Protein AF-0000000084987200 (afdb_homodimer)

Structure (mmCIF, N/CA/C/O backbone):
data_AF-0000000084987200-model_v1
#
loop_
_entity.id
_entity.type
_entity.pdbx_description
1 polymer 'Beta-lactamase-like protein'
#
loop_
_atom_site.group_PDB
_atom_site.id
_atom_site.type_symbol
_atom_site.label_atom_id
_atom_site.label_alt_id
_atom_site.label_comp_id
_atom_site.label_asym_id
_atom_site.label_entity_id
_atom_site.label_seq_id
_atom_site.pdbx_PDB_ins_code
_atom_site.Cartn_x
_atom_site.Cartn_y
_atom_site.Cartn_z
_atom_site.occupancy
_atom_site.B_iso_or_equiv
_atom_site.auth_seq_id
_atom_site.auth_comp_id
_atom_site.auth_asym_id
_atom_site.auth_atom_id
_atom_site.pdbx_PDB_model_num
ATOM 1 N N . MET A 1 1 ? -0.193 42.156 12.617 1 76.69 1 MET A N 1
ATOM 2 C CA . MET A 1 1 ? 1.05 42 11.859 1 76.69 1 MET A CA 1
ATOM 3 C C . MET A 1 1 ? 0.91 40.938 10.781 1 76.69 1 MET A C 1
ATOM 5 O O . MET A 1 1 ? 0.223 39.938 10.977 1 76.69 1 MET A O 1
ATOM 9 N N . LYS A 1 2 ? 1.468 41.219 9.586 1 89.88 2 LYS A N 1
ATOM 10 C CA . LYS A 1 2 ? 1.434 40.312 8.461 1 89.88 2 LYS A CA 1
ATOM 11 C C . LYS A 1 2 ? 2.609 39.312 8.523 1 89.88 2 LYS A C 1
ATOM 13 O O . LYS A 1 2 ? 3.768 39.75 8.469 1 89.88 2 LYS A O 1
ATOM 18 N N . PRO A 1 3 ? 2.271 38.031 8.773 1 95.69 3 PRO A N 1
ATOM 19 C CA . PRO A 1 3 ? 3.373 37.062 8.781 1 95.69 3 PRO A CA 1
ATOM 20 C C . PRO A 1 3 ? 3.932 36.812 7.391 1 95.69 3 PRO A C 1
ATOM 22 O O . PRO A 1 3 ? 3.246 37.031 6.391 1 95.69 3 PRO A O 1
ATOM 25 N N . TYR A 1 4 ? 5.215 36.438 7.344 1 98.12 4 TYR A N 1
ATOM 26 C CA . TYR A 1 4 ? 5.77 35.844 6.125 1 98.12 4 TYR A CA 1
ATOM 27 C C . TYR A 1 4 ? 5.355 34.406 5.984 1 98.12 4 TYR A C 1
ATOM 29 O O . TYR A 1 4 ? 5.328 33.656 6.969 1 98.12 4 TYR A O 1
ATOM 37 N N . ILE A 1 5 ? 4.996 34.031 4.766 1 98.75 5 ILE A N 1
ATOM 38 C CA . ILE A 1 5 ? 4.516 32.688 4.523 1 98.75 5 ILE A CA 1
ATOM 39 C C . ILE A 1 5 ? 5.266 32.094 3.342 1 98.75 5 ILE A C 1
ATOM 41 O O . ILE A 1 5 ? 5.34 32.688 2.268 1 98.75 5 ILE A O 1
ATOM 45 N N . GLU A 1 6 ? 5.879 30.953 3.553 1 98.81 6 GLU A N 1
ATOM 46 C CA . GLU A 1 6 ? 6.477 30.141 2.49 1 98.81 6 GLU A CA 1
ATOM 47 C C . GLU A 1 6 ? 5.777 28.797 2.361 1 98.81 6 GLU A C 1
ATOM 49 O O . GLU A 1 6 ? 5.594 28.094 3.355 1 98.81 6 GLU A O 1
ATOM 54 N N . ALA A 1 7 ? 5.352 28.484 1.115 1 98.81 7 ALA A N 1
ATOM 55 C CA . ALA A 1 7 ? 4.641 27.234 0.857 1 98.81 7 ALA A CA 1
ATOM 56 C C . ALA A 1 7 ? 5.57 26.203 0.232 1 98.81 7 ALA A C 1
ATOM 58 O O . ALA A 1 7 ? 6.434 26.531 -0.578 1 98.81 7 ALA A O 1
ATOM 59 N N . PHE A 1 8 ? 5.402 24.984 0.64 1 98.88 8 PHE A N 1
ATOM 60 C CA . PHE A 1 8 ? 6.113 23.828 0.091 1 98.88 8 PHE A CA 1
ATOM 61 C C . PHE A 1 8 ? 5.137 22.766 -0.39 1 98.88 8 PHE A C 1
ATOM 63 O O . PHE A 1 8 ? 4.504 22.094 0.421 1 98.88 8 PHE A O 1
ATOM 70 N N . PHE A 1 9 ? 5.039 22.641 -1.724 1 98.56 9 PHE A N 1
ATOM 71 C CA . PHE A 1 9 ? 4.098 21.703 -2.316 1 98.56 9 PHE A CA 1
ATOM 72 C C . PHE A 1 9 ? 4.742 20.328 -2.506 1 98.56 9 PHE A C 1
ATOM 74 O O . PHE A 1 9 ? 5.875 20.234 -2.982 1 98.56 9 PHE A O 1
ATOM 81 N N . ASP A 1 10 ? 4.078 19.297 -2.045 1 98.25 10 ASP A N 1
ATOM 82 C CA . ASP A 1 10 ? 4.465 17.906 -2.283 1 98.25 10 ASP A CA 1
ATOM 83 C C . ASP A 1 10 ? 3.605 17.281 -3.379 1 98.25 10 ASP A C 1
ATOM 85 O O . ASP A 1 10 ? 2.443 16.938 -3.146 1 98.25 10 ASP A O 1
ATOM 89 N N . PRO A 1 11 ? 4.164 17.016 -4.539 1 96.69 11 PRO A N 1
ATOM 90 C CA . PRO A 1 11 ? 3.34 16.531 -5.648 1 96.69 11 PRO A CA 1
ATOM 91 C C . PRO A 1 11 ? 2.879 15.086 -5.445 1 96.69 11 PRO A C 1
ATOM 93 O O . PRO A 1 11 ? 1.921 14.648 -6.086 1 96.69 11 PRO A O 1
ATOM 96 N N . ALA A 1 12 ? 3.561 14.32 -4.598 1 96.44 12 ALA A N 1
ATOM 97 C CA . ALA A 1 12 ? 3.197 12.922 -4.383 1 96.44 12 ALA A CA 1
ATOM 98 C C . ALA A 1 12 ? 1.894 12.805 -3.596 1 96.44 12 ALA A C 1
ATOM 100 O O . ALA A 1 12 ? 1.076 11.922 -3.863 1 96.44 12 ALA A O 1
ATOM 101 N N . THR A 1 13 ? 1.671 13.68 -2.658 1 97.5 13 THR A N 1
ATOM 102 C CA . THR A 1 13 ? 0.496 13.586 -1.798 1 97.5 13 THR A CA 1
ATOM 103 C C . THR A 1 13 ? -0.407 14.797 -1.982 1 97.5 13 THR A C 1
ATOM 105 O O . THR A 1 13 ? -1.438 14.922 -1.317 1 97.5 13 THR A O 1
ATOM 108 N N . TRP A 1 14 ? -0.008 15.727 -2.818 1 97.62 14 TRP A N 1
ATOM 109 C CA . TRP A 1 14 ? -0.766 16.953 -3.08 1 97.62 14 TRP A CA 1
ATOM 110 C C . TRP A 1 14 ? -0.917 17.781 -1.812 1 97.62 14 TRP A C 1
ATOM 112 O O . TRP A 1 14 ? -1.959 18.406 -1.591 1 97.62 14 TRP A O 1
ATOM 122 N N . THR A 1 15 ? 0.043 17.703 -0.937 1 98.44 15 THR A N 1
ATOM 123 C CA . THR A 1 15 ? 0.04 18.406 0.343 1 98.44 15 THR A CA 1
ATOM 124 C C . THR A 1 15 ? 0.837 19.703 0.251 1 98.44 15 THR A C 1
ATOM 126 O O . THR A 1 15 ? 1.877 19.75 -0.41 1 98.44 15 THR A O 1
ATOM 129 N N . ILE A 1 16 ? 0.35 20.703 0.834 1 98.81 16 ILE A N 1
ATOM 130 C CA . ILE A 1 16 ? 1.111 21.938 0.996 1 98.81 16 ILE A CA 1
ATOM 131 C C . ILE A 1 16 ? 1.515 22.109 2.459 1 98.81 16 ILE A C 1
ATOM 133 O O . ILE A 1 16 ? 0.655 22.203 3.338 1 98.81 16 ILE A O 1
ATOM 137 N N . SER A 1 17 ? 2.801 22.125 2.711 1 98.94 17 SER A N 1
ATOM 138 C CA . SER A 1 17 ? 3.363 22.516 4 1 98.94 17 SER A CA 1
ATOM 139 C C . SER A 1 17 ? 3.732 23.984 4.02 1 98.94 17 SER A C 1
ATOM 141 O O . SER A 1 17 ? 3.953 24.594 2.969 1 98.94 17 SER A O 1
ATOM 143 N N . TYR A 1 18 ? 3.793 24.562 5.238 1 98.94 18 TYR A N 1
ATOM 144 C CA . TYR A 1 18 ? 4.09 25.984 5.316 1 98.94 18 TYR A CA 1
ATOM 145 C C . TYR A 1 18 ? 5.164 26.266 6.355 1 98.94 18 TYR A C 1
ATOM 147 O O . TYR A 1 18 ? 5.246 25.578 7.379 1 98.94 18 TYR A O 1
ATOM 155 N N . VAL A 1 19 ? 5.969 27.234 6.066 1 98.94 19 VAL A N 1
ATOM 156 C CA . VAL A 1 19 ? 6.746 27.938 7.078 1 98.94 19 VAL A CA 1
ATOM 157 C C . VAL A 1 19 ? 6.211 29.359 7.242 1 98.94 19 VAL A C 1
ATOM 159 O O . VAL A 1 19 ? 6.156 30.125 6.273 1 98.94 19 VAL A O 1
ATOM 162 N N . VAL A 1 20 ? 5.742 29.625 8.422 1 98.88 20 VAL A N 1
ATOM 163 C CA . VAL A 1 20 ? 5.254 30.969 8.766 1 98.88 20 VAL A CA 1
ATOM 164 C C . VAL A 1 20 ? 6.203 31.625 9.766 1 98.88 20 VAL A C 1
ATOM 166 O O . VAL A 1 20 ? 6.578 31.016 10.773 1 98.88 20 VAL A O 1
ATOM 169 N N . TYR A 1 21 ? 6.66 32.844 9.484 1 98.62 21 TYR A N 1
ATOM 170 C CA . TYR A 1 21 ? 7.637 33.438 10.383 1 98.62 21 TYR A CA 1
ATOM 171 C C . TYR A 1 21 ? 7.406 34.938 10.516 1 98.62 21 TYR A C 1
ATOM 173 O O . TYR A 1 21 ? 6.719 35.531 9.688 1 98.62 21 TYR A O 1
ATOM 181 N N . ASP A 1 22 ? 7.902 35.531 11.609 1 98.12 22 ASP A N 1
ATOM 182 C CA . ASP A 1 22 ? 7.582 36.938 11.953 1 98.12 22 ASP A CA 1
ATOM 183 C C . ASP A 1 22 ? 8.469 37.906 11.188 1 98.12 22 ASP A C 1
ATOM 185 O O . ASP A 1 22 ? 8.016 38.969 10.773 1 98.12 22 ASP A O 1
ATOM 189 N N . GLU A 1 23 ? 9.75 37.562 11.062 1 97.25 23 GLU A N 1
ATOM 190 C CA . GLU A 1 23 ? 10.727 38.375 10.344 1 97.25 23 GLU A CA 1
ATOM 191 C C . GLU A 1 23 ? 11.961 37.562 9.977 1 97.25 23 GLU A C 1
ATOM 193 O O . GLU A 1 23 ? 12.211 36.5 10.57 1 97.25 23 GLU A O 1
ATOM 198 N N . PRO A 1 24 ? 12.617 38 8.844 1 95.81 24 PRO A N 1
ATOM 199 C CA . PRO A 1 24 ? 13.891 37.312 8.578 1 95.81 24 PRO A CA 1
ATOM 200 C C . PRO A 1 24 ? 14.797 37.25 9.805 1 95.81 24 PRO A C 1
ATOM 202 O O . PRO A 1 24 ? 14.969 38.281 10.492 1 95.81 24 PRO A O 1
ATOM 205 N N . GLY A 1 25 ? 15.219 36.094 10.102 1 98 25 GLY A N 1
ATOM 206 C CA . GLY A 1 25 ? 16.062 35.938 11.266 1 98 25 GLY A CA 1
ATOM 207 C C . GLY A 1 25 ? 15.281 35.75 12.555 1 98 25 GLY A C 1
ATOM 208 O O . GLY A 1 25 ? 15.859 35.625 13.633 1 98 25 GLY A O 1
ATOM 209 N N . GLY A 1 26 ? 14.031 35.688 12.422 1 98.31 26 GLY A N 1
ATOM 210 C CA . GLY A 1 26 ? 13.18 35.625 13.594 1 98.31 26 GLY A CA 1
ATOM 211 C C . GLY A 1 26 ? 12.727 34.219 13.906 1 98.31 26 GLY A C 1
ATOM 212 O O . GLY A 1 26 ? 13.508 33.25 13.781 1 98.31 26 GLY A O 1
ATOM 213 N N . SER A 1 27 ? 11.461 34.094 14.422 1 98.69 27 SER A N 1
ATOM 214 C CA . SER A 1 27 ? 10.883 32.812 14.828 1 98.69 27 SER A CA 1
ATOM 215 C C . SER A 1 27 ? 9.906 32.312 13.781 1 98.69 27 SER A C 1
ATOM 217 O O . SER A 1 27 ? 9.297 33.094 13.047 1 98.69 27 SER A O 1
ATOM 219 N N . CYS A 1 28 ? 9.781 30.984 13.734 1 98.88 28 CYS A N 1
ATOM 220 C CA . CYS A 1 28 ? 8.867 30.422 12.742 1 98.88 28 CYS A CA 1
ATOM 221 C C . CYS A 1 28 ? 8.086 29.25 13.312 1 98.88 28 CYS A C 1
ATOM 223 O O . CYS A 1 28 ? 8.414 28.75 14.391 1 98.88 28 CYS A O 1
ATOM 225 N N . ALA A 1 29 ? 7.02 28.969 12.656 1 98.94 29 ALA A N 1
ATOM 226 C CA . ALA A 1 29 ? 6.246 27.734 12.797 1 98.94 29 ALA A CA 1
ATOM 227 C C . ALA A 1 29 ? 6.195 26.969 11.477 1 98.94 29 ALA A C 1
ATOM 229 O O . ALA A 1 29 ? 6.176 27.578 10.398 1 98.94 29 ALA A O 1
ATOM 230 N N . ILE A 1 30 ? 6.258 25.672 11.562 1 98.94 30 ILE A N 1
ATOM 231 C CA . ILE A 1 30 ? 6.082 24.781 10.43 1 98.94 30 ILE A CA 1
ATOM 232 C C . ILE A 1 30 ? 4.73 24.062 10.539 1 98.94 30 ILE A C 1
ATOM 234 O O . ILE A 1 30 ? 4.383 23.547 11.594 1 98.94 30 ILE A O 1
ATOM 238 N N . ILE A 1 31 ? 3.955 24.078 9.438 1 98.94 31 ILE A N 1
ATOM 239 C CA . ILE A 1 31 ? 2.604 23.531 9.484 1 98.94 31 ILE A CA 1
ATOM 240 C C . ILE A 1 31 ? 2.496 22.328 8.531 1 98.94 31 ILE A C 1
ATOM 242 O O . ILE A 1 31 ? 2.863 22.438 7.359 1 98.94 31 ILE A O 1
ATOM 246 N N . ASP A 1 32 ? 2.004 21.203 9.008 1 98.88 32 ASP A N 1
ATOM 247 C CA . ASP A 1 32 ? 1.634 20 8.273 1 98.88 32 ASP A CA 1
ATOM 248 C C . ASP A 1 32 ? 2.789 19.516 7.402 1 98.88 32 ASP A C 1
ATOM 250 O O . ASP A 1 32 ? 2.615 19.297 6.203 1 98.88 32 ASP A O 1
ATOM 254 N N . PRO A 1 33 ? 3.986 19.281 7.965 1 98.94 33 PRO A N 1
ATOM 255 C CA . PRO A 1 33 ? 5.133 18.844 7.16 1 98.94 33 PRO A CA 1
ATOM 256 C C . PRO A 1 33 ? 5.02 17.391 6.711 1 98.94 33 PRO A C 1
ATOM 258 O O . PRO A 1 33 ? 4.496 16.547 7.445 1 98.94 33 PRO A O 1
ATOM 261 N N . VAL A 1 34 ? 5.578 17.156 5.559 1 98.88 34 VAL A N 1
ATOM 262 C CA . VAL A 1 34 ? 5.434 15.852 4.918 1 98.88 34 VAL A CA 1
ATOM 263 C C . VAL A 1 34 ? 6.703 15.023 5.129 1 98.88 34 VAL A C 1
ATOM 265 O O . VAL A 1 34 ? 7.812 15.547 5.027 1 98.88 34 VAL A O 1
ATOM 268 N N . LEU A 1 35 ? 6.539 13.781 5.52 1 98.88 35 LEU A N 1
ATOM 269 C CA . LEU A 1 35 ? 7.57 12.758 5.402 1 98.88 35 LEU A CA 1
ATOM 270 C C . LEU A 1 35 ? 7.355 11.914 4.148 1 98.88 35 LEU A C 1
ATOM 272 O O . LEU A 1 35 ? 6.312 11.266 4.004 1 98.88 35 LEU A O 1
ATOM 276 N N . ASP A 1 36 ? 8.359 11.961 3.209 1 98.69 36 ASP A N 1
ATOM 277 C CA . ASP A 1 36 ? 8.219 11.172 1.989 1 98.69 36 ASP A CA 1
ATOM 278 C C . ASP A 1 36 ? 8.117 9.68 2.307 1 98.69 36 ASP A C 1
ATOM 280 O O . ASP A 1 36 ? 8.906 9.156 3.102 1 98.69 36 ASP A O 1
ATOM 284 N N . TYR A 1 37 ? 7.16 9 1.688 1 98.12 37 TYR A N 1
ATOM 285 C CA . TYR A 1 37 ? 6.91 7.594 1.977 1 98.12 37 TYR A CA 1
ATOM 286 C C . TYR A 1 37 ? 6.516 6.836 0.711 1 98.12 37 TYR A C 1
ATOM 288 O O . TYR A 1 37 ? 5.637 7.277 -0.033 1 98.12 37 TYR A O 1
ATOM 296 N N . ASP A 1 38 ? 7.184 5.789 0.431 1 95.69 38 ASP A N 1
ATOM 297 C CA . ASP A 1 38 ? 6.848 4.871 -0.655 1 95.69 38 ASP A CA 1
ATOM 298 C C . ASP A 1 38 ? 6.176 3.609 -0.12 1 95.69 38 ASP A C 1
ATOM 300 O O . ASP A 1 38 ? 6.836 2.748 0.464 1 95.69 38 ASP A O 1
ATOM 304 N N . PRO A 1 39 ? 4.891 3.449 -0.373 1 94.62 39 PRO A N 1
ATOM 305 C CA . PRO A 1 39 ? 4.176 2.314 0.215 1 94.62 39 PRO A CA 1
ATOM 306 C C . PRO A 1 39 ? 4.57 0.979 -0.41 1 94.62 39 PRO A C 1
ATOM 308 O O . PRO A 1 39 ? 4.324 -0.079 0.175 1 94.62 39 PRO A O 1
ATOM 311 N N . LYS A 1 40 ? 5.211 0.95 -1.578 1 93.44 40 LYS A N 1
ATOM 312 C CA . LYS A 1 40 ? 5.617 -0.292 -2.229 1 93.44 40 LYS A CA 1
ATOM 313 C C . LYS A 1 40 ? 6.754 -0.966 -1.465 1 93.44 40 LYS A C 1
ATOM 315 O O . LYS A 1 40 ? 6.852 -2.195 -1.443 1 93.44 40 LYS A O 1
ATOM 320 N N . SER A 1 41 ? 7.574 -0.1 -0.827 1 93.44 41 SER A N 1
ATOM 321 C CA . SER A 1 41 ? 8.781 -0.624 -0.196 1 93.44 41 SER A CA 1
ATOM 322 C C . SER A 1 41 ? 8.789 -0.348 1.304 1 93.44 41 SER A C 1
ATOM 324 O O . SER A 1 41 ? 9.625 -0.886 2.035 1 93.44 41 SER A O 1
ATOM 326 N N . GLY A 1 42 ? 7.848 0.482 1.783 1 95.5 42 GLY A N 1
ATOM 327 C CA . GLY A 1 42 ? 7.879 0.893 3.178 1 95.5 42 GLY A CA 1
ATOM 328 C C . GLY A 1 42 ? 9.016 1.843 3.496 1 95.5 42 GLY A C 1
ATOM 329 O O . GLY A 1 42 ? 9.398 1.995 4.656 1 95.5 42 GLY A O 1
ATOM 330 N N . ARG A 1 43 ? 9.555 2.51 2.49 1 96.75 43 ARG A N 1
ATOM 331 C CA . ARG A 1 43 ? 10.719 3.365 2.676 1 96.75 43 ARG A CA 1
ATOM 332 C C . ARG A 1 43 ? 10.305 4.816 2.908 1 96.75 43 ARG A C 1
ATOM 334 O O . ARG A 1 43 ? 9.406 5.324 2.232 1 96.75 43 ARG A O 1
ATOM 341 N N . THR A 1 44 ? 10.906 5.395 3.857 1 98.12 44 THR A N 1
ATOM 342 C CA . THR A 1 44 ? 10.742 6.828 4.074 1 98.12 44 THR A CA 1
ATOM 343 C C . THR A 1 44 ? 11.961 7.598 3.586 1 98.12 44 THR A C 1
ATOM 345 O O . THR A 1 44 ? 13.062 7.047 3.525 1 98.12 44 THR A O 1
ATOM 348 N N . ARG A 1 45 ? 11.82 8.75 3.096 1 98.06 45 ARG A N 1
ATOM 349 C CA . ARG A 1 45 ? 12.859 9.719 2.775 1 98.06 45 ARG A CA 1
ATOM 350 C C . ARG A 1 45 ? 12.523 11.094 3.344 1 98.06 45 ARG A C 1
ATOM 352 O O . ARG A 1 45 ? 11.367 11.375 3.666 1 98.06 45 ARG A O 1
ATOM 359 N N . THR A 1 46 ? 13.445 11.93 3.5 1 98.69 46 THR A N 1
ATOM 360 C CA . THR A 1 46 ? 13.242 13.211 4.156 1 98.69 46 THR A CA 1
ATOM 361 C C . THR A 1 46 ? 13.406 14.359 3.168 1 98.69 46 THR A C 1
ATOM 363 O O . THR A 1 46 ? 13.727 15.484 3.561 1 98.69 46 THR A O 1
ATOM 366 N N . ILE A 1 47 ? 13.195 14.117 1.898 1 98.62 47 ILE A N 1
ATOM 367 C CA . ILE A 1 47 ? 13.438 15.102 0.848 1 98.62 47 ILE A CA 1
ATOM 368 C C . ILE A 1 47 ? 12.586 16.344 1.089 1 98.62 47 ILE A C 1
ATOM 370 O O . ILE A 1 47 ? 13.094 17.469 1.092 1 98.62 47 ILE A O 1
ATOM 374 N N . SER A 1 48 ? 11.273 16.188 1.275 1 98.62 48 SER A N 1
ATOM 375 C CA . SER A 1 48 ? 10.359 17.297 1.519 1 98.62 48 SER A CA 1
ATOM 376 C C . SER A 1 48 ? 10.734 18.062 2.789 1 98.62 48 SER A C 1
ATOM 378 O O . SER A 1 48 ? 10.758 19.297 2.797 1 98.62 48 SER A O 1
ATOM 380 N N . ALA A 1 49 ? 11.039 17.328 3.822 1 98.88 49 ALA A N 1
ATOM 381 C CA . ALA A 1 49 ? 11.406 17.938 5.098 1 98.88 49 ALA A CA 1
ATOM 382 C C . ALA A 1 49 ? 12.734 18.688 4.98 1 98.88 49 ALA A C 1
ATOM 384 O O . ALA A 1 49 ? 12.898 19.75 5.562 1 98.88 49 ALA A O 1
ATOM 385 N N . ASP A 1 50 ? 13.648 18.141 4.238 1 98.88 50 ASP A N 1
ATOM 386 C CA . ASP A 1 50 ? 14.961 18.75 4.082 1 98.88 50 ASP A CA 1
ATOM 387 C C . ASP A 1 50 ? 14.859 20.078 3.34 1 98.88 50 ASP A C 1
ATOM 389 O O . ASP A 1 50 ? 15.633 21.016 3.598 1 98.88 50 ASP A O 1
ATOM 393 N N . ARG A 1 51 ? 13.93 20.188 2.426 1 98.88 51 ARG A N 1
ATOM 394 C CA . ARG A 1 51 ? 13.68 21.469 1.766 1 98.88 51 ARG A CA 1
ATOM 395 C C . ARG A 1 51 ? 13.25 22.516 2.771 1 98.88 51 ARG A C 1
ATOM 397 O O . ARG A 1 51 ? 13.664 23.672 2.68 1 98.88 51 ARG A O 1
ATOM 404 N N . ILE A 1 52 ? 12.414 22.125 3.678 1 98.94 52 ILE A N 1
ATOM 405 C CA . ILE A 1 52 ? 11.961 23.031 4.719 1 98.94 52 ILE A CA 1
ATOM 406 C C . ILE A 1 52 ? 13.133 23.438 5.605 1 98.94 52 ILE A C 1
ATOM 408 O O . ILE A 1 52 ? 13.312 24.609 5.922 1 98.94 52 ILE A O 1
ATOM 412 N N . ILE A 1 53 ? 13.953 22.469 5.984 1 98.94 53 ILE A N 1
ATOM 413 C CA . ILE A 1 53 ? 15.117 22.719 6.82 1 98.94 53 ILE A CA 1
ATOM 414 C C . ILE A 1 53 ? 16.047 23.719 6.121 1 98.94 53 ILE A C 1
ATOM 416 O O . ILE A 1 53 ? 16.531 24.672 6.738 1 98.94 53 ILE A O 1
ATOM 420 N N . ALA A 1 54 ? 16.25 23.453 4.832 1 98.94 54 ALA A N 1
ATOM 421 C CA . ALA A 1 54 ? 17.109 24.328 4.055 1 98.94 54 ALA A CA 1
ATOM 422 C C . ALA A 1 54 ? 16.594 25.766 4.078 1 98.94 54 ALA A C 1
ATOM 424 O O . ALA A 1 54 ? 17.375 26.719 4.238 1 98.94 54 ALA A O 1
ATOM 425 N N . PHE A 1 55 ? 15.359 25.953 3.889 1 98.88 55 PHE A N 1
ATOM 426 C CA . PHE A 1 55 ? 14.758 27.281 3.893 1 98.88 55 PHE A CA 1
ATOM 427 C C . PHE A 1 55 ? 14.922 27.938 5.254 1 98.88 55 PHE A C 1
ATOM 429 O O . PHE A 1 55 ? 15.297 29.109 5.336 1 98.88 55 PHE A O 1
ATOM 436 N N . VAL A 1 56 ? 14.586 27.203 6.355 1 98.88 56 VAL A N 1
ATOM 437 C CA . VAL A 1 56 ? 14.68 27.703 7.719 1 98.88 56 VAL A CA 1
ATOM 438 C C . VAL A 1 56 ? 16.109 28.188 7.996 1 98.88 56 VAL A C 1
ATOM 440 O O . VAL A 1 56 ? 16.312 29.25 8.57 1 98.88 56 VAL A O 1
ATOM 443 N N . ASN A 1 57 ? 17.062 27.391 7.566 1 98.75 57 ASN A N 1
ATOM 444 C CA . ASN A 1 57 ? 18.469 27.734 7.758 1 98.75 57 ASN A CA 1
ATOM 445 C C . ASN A 1 57 ? 18.859 28.953 6.926 1 98.75 57 ASN A C 1
ATOM 447 O O . ASN A 1 57 ? 19.547 29.859 7.418 1 98.75 57 ASN A O 1
ATOM 451 N N . GLU A 1 58 ? 18.438 28.922 5.699 1 98.62 58 GLU A N 1
ATOM 452 C CA . GLU A 1 58 ? 18.75 30.031 4.801 1 98.62 58 GLU A CA 1
ATOM 453 C C . GLU A 1 58 ? 18.25 31.359 5.367 1 98.62 58 GLU A C 1
ATOM 455 O O . GLU A 1 58 ? 18.953 32.375 5.281 1 98.62 58 GLU A O 1
ATOM 460 N N . LYS A 1 59 ? 17.109 31.344 5.945 1 98.56 59 LYS A N 1
ATOM 461 C CA . LYS A 1 59 ? 16.5 32.562 6.48 1 98.56 59 LYS A CA 1
ATOM 462 C C . LYS A 1 59 ? 16.922 32.781 7.93 1 98.56 59 LYS A C 1
ATOM 464 O O . LYS A 1 59 ? 16.484 33.781 8.555 1 98.56 59 LYS A O 1
ATOM 469 N N . ARG A 1 60 ? 17.703 31.922 8.477 1 98.56 60 ARG A N 1
ATOM 470 C CA . ARG A 1 60 ? 18.203 31.984 9.844 1 98.56 60 ARG A CA 1
ATOM 471 C C . ARG A 1 60 ? 17.062 32.062 10.844 1 98.56 60 ARG A C 1
ATOM 473 O O . ARG A 1 60 ? 17.078 32.906 11.758 1 98.56 60 ARG A O 1
ATOM 480 N N . LEU A 1 61 ? 16.047 31.234 10.594 1 98.88 61 LEU A N 1
ATOM 481 C CA . LEU A 1 61 ? 14.875 31.234 11.453 1 98.88 61 LEU A CA 1
ATOM 482 C C . LEU A 1 61 ? 15.062 30.297 12.633 1 98.88 61 LEU A C 1
ATOM 484 O O . LEU A 1 61 ? 15.805 29.312 12.539 1 98.88 61 LEU A O 1
ATOM 488 N N . ARG A 1 62 ? 14.398 30.625 13.703 1 98.81 62 ARG A N 1
ATOM 489 C CA . ARG A 1 62 ? 14.305 29.75 14.859 1 98.81 62 ARG A CA 1
ATOM 490 C C . ARG A 1 62 ? 12.938 29.094 14.93 1 98.81 62 ARG A C 1
ATOM 492 O O . ARG A 1 62 ? 11.922 29.766 15.102 1 98.81 62 ARG A O 1
ATOM 499 N N . THR A 1 63 ? 12.93 27.781 14.875 1 98.88 63 THR A N 1
ATOM 500 C CA . THR A 1 63 ? 11.664 27.062 14.906 1 98.88 63 THR A CA 1
ATOM 501 C C . THR A 1 63 ? 11.109 27 16.328 1 98.88 63 THR A C 1
ATOM 503 O O . THR A 1 63 ? 11.781 26.516 17.234 1 98.88 63 THR A O 1
ATOM 506 N N . GLU A 1 64 ? 9.922 27.438 16.469 1 98.94 64 GLU A N 1
ATOM 507 C CA . GLU A 1 64 ? 9.281 27.406 17.781 1 98.94 64 GLU A CA 1
ATOM 508 C C . GLU A 1 64 ? 8.172 26.359 17.828 1 98.94 64 GLU A C 1
ATOM 510 O O . GLU A 1 64 ? 7.918 25.781 18.875 1 98.94 64 GLU A O 1
ATOM 515 N N . TRP A 1 65 ? 7.559 26.203 16.641 1 98.94 65 TRP A N 1
ATOM 516 C CA . TRP A 1 65 ? 6.398 25.328 16.609 1 98.94 65 TRP A CA 1
ATOM 517 C C . TRP A 1 65 ? 6.43 24.438 15.375 1 98.94 65 TRP A C 1
ATOM 519 O O . TRP A 1 65 ? 6.844 24.875 14.297 1 98.94 65 TRP A O 1
ATOM 529 N N . ILE A 1 66 ? 6.016 23.25 15.5 1 98.94 66 ILE A N 1
ATOM 530 C CA . ILE A 1 66 ? 5.605 22.344 14.43 1 98.94 66 ILE A CA 1
ATOM 531 C C . ILE A 1 66 ? 4.141 21.953 14.617 1 98.94 66 ILE A C 1
ATOM 533 O O . ILE A 1 66 ? 3.812 21.172 15.516 1 98.94 66 ILE A O 1
ATOM 537 N N . LEU A 1 67 ? 3.273 22.531 13.781 1 98.94 67 LEU A N 1
ATOM 538 C CA . LEU A 1 67 ? 1.83 22.5 13.992 1 98.94 67 LEU A CA 1
ATOM 539 C C . LEU A 1 67 ? 1.159 21.516 13.047 1 98.94 67 LEU A C 1
ATOM 541 O O . LEU A 1 67 ? 1.341 21.594 11.828 1 98.94 67 LEU A O 1
ATOM 545 N N . GLU A 1 68 ? 0.441 20.578 13.625 1 98.88 68 GLU A N 1
ATOM 546 C CA . GLU A 1 68 ? -0.422 19.672 12.875 1 98.88 68 GLU A CA 1
ATOM 547 C C . GLU A 1 68 ? -1.877 20.125 12.914 1 98.88 68 GLU A C 1
ATOM 549 O O . GLU A 1 68 ? -2.443 20.312 14 1 98.88 68 GLU A O 1
ATOM 554 N N . THR A 1 69 ? -2.455 20.25 11.734 1 98.88 69 THR A N 1
ATOM 555 C CA . THR A 1 69 ? -3.865 20.625 11.719 1 98.88 69 THR A CA 1
ATOM 556 C C . THR A 1 69 ? -4.738 19.453 12.141 1 98.88 69 THR A C 1
ATOM 558 O O . THR A 1 69 ? -5.816 19.641 12.711 1 98.88 69 THR A O 1
ATOM 561 N N . HIS A 1 70 ? -4.387 18.297 11.797 1 98.25 70 HIS A N 1
ATOM 562 C CA . HIS A 1 70 ? -5.051 17.062 12.148 1 98.25 70 HIS A CA 1
ATOM 563 C C . HIS A 1 70 ? -4.125 15.859 11.945 1 98.25 70 HIS A C 1
ATOM 565 O O . HIS A 1 70 ? -2.984 16.016 11.508 1 98.25 70 HIS A O 1
ATOM 571 N N . ALA A 1 71 ? -4.562 14.664 12.445 1 97.38 71 ALA A N 1
ATOM 572 C CA . ALA A 1 71 ? -3.859 13.43 12.102 1 97.38 71 ALA A CA 1
ATOM 573 C C . ALA A 1 71 ? -4.152 13.016 10.664 1 97.38 71 ALA A C 1
ATOM 575 O O . ALA A 1 71 ? -5.203 12.438 10.383 1 97.38 71 ALA A O 1
ATOM 576 N N . HIS A 1 72 ? -3.229 13.242 9.82 1 95.31 72 HIS A N 1
ATOM 577 C CA . HIS A 1 72 ? -3.43 13.125 8.375 1 95.31 72 HIS A CA 1
ATOM 578 C C . HIS A 1 72 ? -3.646 11.68 7.965 1 95.31 72 HIS A C 1
ATOM 580 O O . HIS A 1 72 ? -3.076 10.766 8.57 1 95.31 72 HIS A O 1
ATOM 586 N N . ALA A 1 73 ? -4.387 11.508 6.922 1 94.56 73 ALA A N 1
ATOM 587 C CA . ALA A 1 73 ? -4.648 10.188 6.355 1 94.56 73 ALA A CA 1
ATOM 588 C C . ALA A 1 73 ? -3.994 10.039 4.984 1 94.56 73 ALA A C 1
ATOM 590 O O . ALA A 1 73 ? -3.988 8.953 4.406 1 94.56 73 ALA A O 1
ATOM 591 N N . ASP A 1 74 ? -3.398 11.062 4.512 1 96.19 74 ASP A N 1
ATOM 592 C CA . ASP A 1 74 ? -2.967 11.062 3.119 1 96.19 74 ASP A CA 1
ATOM 593 C C . ASP A 1 74 ? -1.464 11.312 3.01 1 96.19 74 ASP A C 1
ATOM 595 O O . ASP A 1 74 ? -0.888 11.195 1.926 1 96.19 74 ASP A O 1
ATOM 599 N N . HIS A 1 75 ? -0.804 11.656 4.098 1 98.19 75 HIS A N 1
ATOM 600 C CA . HIS A 1 75 ? 0.653 11.703 4.141 1 98.19 75 HIS A CA 1
ATOM 601 C C . HIS A 1 75 ? 1.174 11.445 5.551 1 98.19 75 HIS A C 1
ATOM 603 O O . HIS A 1 75 ? 0.469 11.695 6.531 1 98.19 75 HIS A O 1
ATOM 609 N N . LEU A 1 76 ? 2.369 10.961 5.648 1 98.75 76 LEU A N 1
ATOM 610 C CA . LEU A 1 76 ? 3.068 10.891 6.926 1 98.75 76 LEU A CA 1
ATOM 611 C C . LEU A 1 76 ? 3.637 12.258 7.309 1 98.75 76 LEU A C 1
ATOM 613 O O . LEU A 1 76 ? 4.062 13.023 6.441 1 98.75 76 LEU A O 1
ATOM 617 N N . THR A 1 77 ? 3.646 12.547 8.555 1 98.88 77 THR A N 1
ATOM 618 C CA . THR A 1 77 ? 4.223 13.805 9.016 1 98.88 77 THR A CA 1
ATOM 619 C C . THR A 1 77 ? 5.711 13.641 9.312 1 98.88 77 THR A C 1
ATOM 621 O O . THR A 1 77 ? 6.133 12.602 9.836 1 98.88 77 THR A O 1
ATOM 624 N N . SER A 1 78 ? 6.484 14.664 8.992 1 98.88 78 SER A N 1
ATOM 625 C CA . SER A 1 78 ? 7.902 14.695 9.336 1 98.88 78 SER A CA 1
ATOM 626 C C . SER A 1 78 ? 8.148 15.484 10.609 1 98.88 78 SER A C 1
ATOM 628 O O . SER A 1 78 ? 9.266 15.953 10.852 1 98.88 78 SER A O 1
ATOM 630 N N . ALA A 1 79 ? 7.109 15.656 11.422 1 98.94 79 ALA A N 1
ATOM 631 C CA . ALA A 1 79 ? 7.184 16.516 12.609 1 98.94 79 ALA A CA 1
ATOM 632 C C . ALA A 1 79 ? 8.312 16.062 13.531 1 98.94 79 ALA A C 1
ATOM 634 O O . ALA A 1 79 ? 9.117 16.891 13.977 1 98.94 79 ALA A O 1
ATOM 635 N N . ASN A 1 80 ? 8.391 14.781 13.812 1 98.81 80 ASN A N 1
ATOM 636 C CA . ASN A 1 80 ? 9.422 14.273 14.711 1 98.81 80 ASN A CA 1
ATOM 637 C C . ASN A 1 80 ? 10.82 14.523 14.156 1 98.81 80 ASN A C 1
ATOM 639 O O . ASN A 1 80 ? 11.719 14.938 14.891 1 98.81 80 ASN A O 1
ATOM 643 N N . TYR A 1 81 ? 10.992 14.266 12.859 1 98.88 81 TYR A N 1
ATOM 644 C CA . TYR A 1 81 ? 12.273 14.5 12.203 1 98.88 81 TYR A CA 1
ATOM 645 C C . TYR A 1 81 ? 12.664 15.969 12.289 1 98.88 81 TYR A C 1
ATOM 647 O O . TYR A 1 81 ? 13.805 16.297 12.641 1 98.88 81 TYR A O 1
ATOM 655 N N . LEU A 1 82 ? 11.727 16.844 11.984 1 98.94 82 LEU A N 1
ATOM 656 C CA . LEU A 1 82 ? 11.984 18.281 11.992 1 98.94 82 LEU A CA 1
ATOM 657 C C . LEU A 1 82 ? 12.289 18.781 13.406 1 98.94 82 LEU A C 1
ATOM 659 O O . LEU A 1 82 ? 13.164 19.625 13.602 1 98.94 82 LEU A O 1
ATOM 663 N N . LYS A 1 83 ? 11.555 18.25 14.367 1 98.88 83 LYS A N 1
ATOM 664 C CA . LYS A 1 83 ? 11.805 18.625 15.75 1 98.88 83 LYS A CA 1
ATOM 665 C C . LYS A 1 83 ? 13.234 18.297 16.156 1 98.88 83 LYS A C 1
ATOM 667 O O . LYS A 1 83 ? 13.906 19.094 16.812 1 98.88 83 LYS A O 1
ATOM 672 N N . ASN A 1 84 ? 13.656 17.141 15.773 1 98.75 84 ASN A N 1
ATOM 673 C CA . ASN A 1 84 ? 15.016 16.719 16.109 1 98.75 84 ASN A CA 1
ATOM 674 C C . ASN A 1 84 ? 16.062 17.594 15.438 1 98.75 84 ASN A C 1
ATOM 676 O O . ASN A 1 84 ? 17.141 17.812 16 1 98.75 84 ASN A O 1
ATOM 680 N N . LYS A 1 85 ? 15.789 18.125 14.273 1 98.81 85 LYS A N 1
ATOM 681 C CA . LYS A 1 85 ? 16.766 18.891 13.5 1 98.81 85 LYS A CA 1
ATOM 682 C C . LYS A 1 85 ? 16.703 20.375 13.852 1 98.81 85 LYS A C 1
ATOM 684 O O . LYS A 1 85 ? 17.719 21.062 13.859 1 98.81 85 LYS A O 1
ATOM 689 N N . LEU A 1 86 ? 15.469 20.828 14.125 1 98.88 86 LEU A N 1
ATOM 690 C CA . LEU A 1 86 ? 15.273 22.281 14.195 1 98.88 86 LEU A CA 1
ATOM 691 C C . LEU A 1 86 ? 14.789 22.688 15.578 1 98.88 86 LEU A C 1
ATOM 693 O O . LEU A 1 86 ? 14.734 23.891 15.891 1 98.88 86 LEU A O 1
ATOM 697 N N . GLY A 1 87 ? 14.43 21.734 16.422 1 98.69 87 GLY A N 1
ATOM 698 C CA . GLY A 1 87 ? 13.797 22.047 17.688 1 98.69 87 GLY A CA 1
ATOM 699 C C . GLY A 1 87 ? 12.328 22.391 17.562 1 98.69 87 GLY A C 1
ATOM 700 O O . GLY A 1 87 ? 11.656 21.922 16.641 1 98.69 87 GLY A O 1
ATOM 701 N N . GLY A 1 88 ? 11.844 23.094 18.609 1 98.69 88 GLY A N 1
ATOM 702 C CA . GLY A 1 88 ? 10.453 23.5 18.609 1 98.69 88 GLY A CA 1
ATOM 703 C C . GLY A 1 88 ? 9.539 22.516 19.312 1 98.69 88 GLY A C 1
ATOM 704 O O . GLY A 1 88 ? 9.984 21.469 19.781 1 98.69 88 GLY A O 1
ATOM 705 N N . LYS A 1 89 ? 8.258 22.922 19.375 1 98.81 89 LYS A N 1
ATOM 706 C CA . LY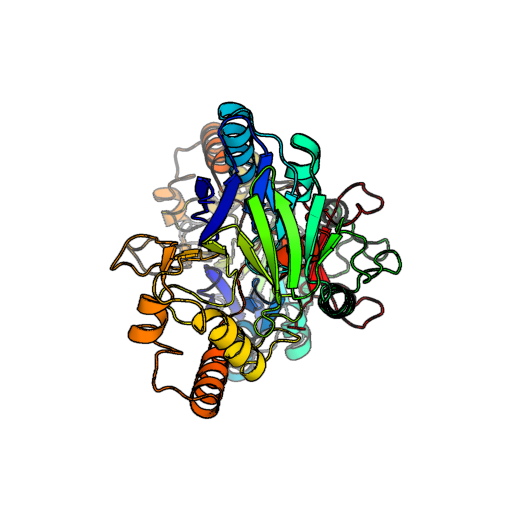S A 1 89 ? 7.219 22.125 20 1 98.81 89 LYS A CA 1
ATOM 707 C C . LYS A 1 89 ? 6.191 21.641 18.984 1 98.81 89 LYS A C 1
ATOM 709 O O . LYS A 1 89 ? 5.672 22.438 18.203 1 98.81 89 LYS A O 1
ATOM 714 N N . THR A 1 90 ? 5.918 20.344 19.031 1 98.88 90 THR A N 1
ATOM 715 C CA . THR A 1 90 ? 4.828 19.812 18.219 1 98.88 90 THR A CA 1
ATOM 716 C C . THR A 1 90 ? 3.48 20.078 18.875 1 98.88 90 THR A C 1
ATOM 718 O O . THR A 1 90 ? 3.355 19.984 20.094 1 98.88 90 THR A O 1
ATOM 721 N N . ALA A 1 91 ? 2.469 20.5 18.078 1 98.88 91 ALA A N 1
ATOM 722 C CA . ALA A 1 91 ? 1.151 20.781 18.641 1 98.88 91 ALA A CA 1
ATOM 723 C C . ALA A 1 91 ? 0.043 20.266 17.719 1 98.88 91 ALA A C 1
ATOM 725 O O . ALA A 1 91 ? 0.226 20.172 16.5 1 98.88 91 ALA A O 1
ATOM 726 N N . ILE A 1 92 ? -1.055 19.953 18.281 1 98.75 92 ILE A N 1
ATOM 727 C CA . ILE A 1 92 ? -2.252 19.5 17.594 1 98.75 92 ILE A CA 1
ATOM 728 C C . ILE A 1 92 ? -3.486 19.781 18.438 1 98.75 92 ILE A C 1
ATOM 730 O O . ILE A 1 92 ? -3.373 20.266 19.562 1 98.75 92 ILE A O 1
ATOM 734 N N . GLY A 1 93 ? -4.656 19.516 17.875 1 98.44 93 GLY A N 1
ATOM 735 C CA . GLY A 1 93 ? -5.895 19.734 18.609 1 98.44 93 GLY A CA 1
ATOM 736 C C . GLY A 1 93 ? -6.02 18.859 19.844 1 98.44 93 GLY A C 1
ATOM 737 O O . GLY A 1 93 ? -5.629 17.688 19.828 1 98.44 93 GLY A O 1
ATOM 738 N N . LYS A 1 94 ? -6.609 19.438 20.844 1 98.19 94 LYS A N 1
ATOM 739 C CA . LYS A 1 94 ? -6.684 18.766 22.156 1 98.19 94 LYS A CA 1
ATOM 740 C C . LYS A 1 94 ? -7.516 17.5 22.078 1 98.19 94 LYS A C 1
ATOM 742 O O . LYS A 1 94 ? -7.465 16.656 22.969 1 98.19 94 LYS A O 1
ATOM 747 N N . GLU A 1 95 ? -8.289 17.297 21 1 98.06 95 GLU A N 1
ATOM 748 C CA . GLU A 1 95 ? -9.148 16.125 20.859 1 98.06 95 GLU A CA 1
ATOM 749 C C . GLU A 1 95 ? -8.398 14.969 20.203 1 98.06 95 GLU A C 1
ATOM 751 O O . GLU A 1 95 ? -9.008 13.961 19.844 1 98.06 95 GLU A O 1
ATOM 756 N N . ILE A 1 96 ? -7.086 15.031 20.109 1 98.44 96 ILE A N 1
ATOM 757 C CA . ILE A 1 96 ? -6.285 14 19.453 1 98.44 96 ILE A CA 1
ATOM 758 C C . ILE A 1 96 ? -6.418 12.68 20.203 1 98.44 96 ILE A C 1
ATOM 760 O O . ILE A 1 96 ? -6.367 11.609 19.594 1 98.44 96 ILE A O 1
ATOM 764 N N . PRO A 1 97 ? -6.656 12.648 21.516 1 98.38 97 PRO A N 1
ATOM 765 C CA . PRO A 1 97 ? -6.84 11.375 22.219 1 98.38 97 PRO A CA 1
ATOM 766 C C . PRO A 1 97 ? -8.008 10.555 21.672 1 98.38 97 PRO A C 1
ATOM 768 O O . PRO A 1 97 ? -7.941 9.32 21.641 1 98.38 97 PRO A O 1
ATOM 771 N N . ALA A 1 98 ? -9.031 11.234 21.203 1 97.5 98 ALA A N 1
ATOM 772 C CA . ALA A 1 98 ? -10.164 10.523 20.609 1 97.5 98 ALA A CA 1
ATOM 773 C C . ALA A 1 98 ? -9.75 9.797 19.328 1 97.5 98 ALA A C 1
ATOM 775 O O . ALA A 1 98 ? -10.164 8.656 19.109 1 97.5 98 ALA A O 1
ATOM 776 N N . VAL A 1 99 ? -8.969 10.453 18.516 1 97.44 99 VAL A N 1
ATOM 777 C CA . VAL A 1 99 ? -8.461 9.844 17.297 1 97.44 99 VAL A CA 1
ATOM 778 C C . VAL A 1 99 ? -7.523 8.695 17.656 1 97.44 99 VAL A C 1
ATOM 780 O O . VAL A 1 99 ? -7.625 7.605 17.078 1 97.44 99 VAL A O 1
ATOM 783 N N . GLN A 1 100 ? -6.637 8.922 18.625 1 98.19 100 GLN A N 1
ATOM 784 C CA . GLN A 1 100 ? -5.707 7.895 19.094 1 98.19 100 GLN A CA 1
ATOM 785 C C . GLN A 1 100 ? -6.453 6.664 19.594 1 98.19 100 GLN A C 1
ATOM 787 O O . GLN A 1 100 ? -6.07 5.531 19.281 1 98.19 100 GLN A O 1
ATOM 792 N N . GLU A 1 101 ? -7.484 6.875 20.359 1 97.5 101 GLU A N 1
ATOM 793 C CA . GLU A 1 101 ? -8.258 5.77 20.906 1 97.5 101 GLU A CA 1
ATOM 794 C C . GLU A 1 101 ? -8.883 4.926 19.797 1 97.5 101 GLU A C 1
ATOM 796 O O . GLU A 1 101 ? -8.852 3.695 19.859 1 97.5 101 GLU A O 1
ATOM 801 N N . THR A 1 102 ? -9.445 5.598 18.859 1 95.81 102 THR A N 1
ATOM 802 C CA . THR A 1 102 ? -10.078 4.926 17.734 1 95.81 102 THR A CA 1
ATOM 803 C C . THR A 1 102 ? -9.086 4.027 17 1 95.81 102 THR A C 1
ATOM 805 O O . THR A 1 102 ? -9.359 2.848 16.781 1 95.81 102 THR A O 1
ATOM 808 N N . PHE A 1 103 ? -7.969 4.539 16.75 1 94.94 103 PHE A N 1
ATOM 809 C CA . PHE A 1 103 ? -7.059 3.812 15.867 1 94.94 103 PHE A CA 1
ATOM 810 C C . PHE A 1 103 ? -6.18 2.859 16.672 1 94.94 103 PHE A C 1
ATOM 812 O O . PHE A 1 103 ? -5.602 1.922 16.125 1 94.94 103 PHE A O 1
ATOM 819 N N . LYS A 1 104 ? -6.043 3.141 18.016 1 97 104 LYS A N 1
ATOM 820 C CA . LYS A 1 104 ? -5.465 2.119 18.875 1 97 104 LYS A CA 1
ATOM 821 C C . LYS A 1 104 ? -6.199 0.79 18.734 1 97 104 LYS A C 1
ATOM 823 O O . LYS A 1 104 ? -5.574 -0.269 18.656 1 97 104 LYS A O 1
ATOM 828 N N . LYS A 1 105 ? -7.504 0.854 18.688 1 95.94 105 LYS A N 1
ATOM 829 C CA . LYS A 1 105 ? -8.336 -0.338 18.531 1 95.94 105 LYS A CA 1
ATOM 830 C C . LYS A 1 105 ? -8.18 -0.953 17.156 1 95.94 105 LYS A C 1
ATOM 832 O O . LYS A 1 105 ? -8.008 -2.166 17.016 1 95.94 105 LYS A O 1
ATOM 837 N N . ILE A 1 106 ? -8.195 -0.16 16.125 1 95.56 106 ILE A N 1
ATOM 838 C CA . ILE A 1 106 ? -8.172 -0.624 14.734 1 95.56 106 ILE A CA 1
ATOM 839 C C . ILE A 1 106 ? -6.844 -1.32 14.453 1 95.56 106 ILE A C 1
ATOM 841 O O . ILE A 1 106 ? -6.812 -2.375 13.812 1 95.56 106 ILE A O 1
ATOM 845 N N . PHE A 1 107 ? -5.711 -0.799 14.977 1 97.12 107 PHE A N 1
ATOM 846 C CA . PHE A 1 107 ? -4.391 -1.327 14.656 1 97.12 107 PHE A CA 1
ATOM 847 C C . PHE A 1 107 ? -3.883 -2.225 15.781 1 97.12 107 PHE A C 1
ATOM 849 O O . PHE A 1 107 ? -2.762 -2.73 15.719 1 97.12 107 PHE A O 1
ATOM 856 N N . ASN A 1 108 ? -4.699 -2.396 16.797 1 97.12 108 ASN A N 1
ATOM 857 C CA . ASN A 1 108 ? -4.344 -3.24 17.938 1 97.12 108 ASN A CA 1
ATOM 858 C C . ASN A 1 108 ? -3.02 -2.811 18.562 1 97.12 108 ASN A C 1
ATOM 860 O O . ASN A 1 108 ? -2.123 -3.633 18.766 1 97.12 108 ASN A O 1
ATOM 864 N N . LEU A 1 109 ? -2.963 -1.467 18.75 1 95.5 109 LEU A N 1
ATOM 865 C CA . LEU A 1 109 ? -1.739 -0.957 19.359 1 95.5 109 LEU A CA 1
ATOM 866 C C . LEU A 1 109 ? -1.641 -1.388 20.812 1 95.5 109 LEU A C 1
ATOM 868 O O . LEU A 1 109 ? -2.645 -1.401 21.531 1 95.5 109 LEU A O 1
ATOM 872 N N . GLY A 1 110 ? -0.489 -1.795 21.312 1 91.69 110 GLY A N 1
ATOM 873 C CA . GLY A 1 110 ? -0.265 -2.398 22.625 1 91.69 110 GLY A CA 1
ATOM 874 C C . GLY A 1 110 ? -0.499 -1.437 23.781 1 91.69 110 GLY A C 1
ATOM 875 O O . GLY A 1 110 ? -0.901 -0.291 23.562 1 91.69 110 GLY A O 1
ATOM 876 N N . THR A 1 111 ? -0.307 -1.906 24.938 1 91.81 111 THR A N 1
ATOM 877 C CA . THR A 1 111 ? -0.564 -1.151 26.156 1 91.81 111 THR A CA 1
ATOM 878 C C . THR A 1 111 ? 0.419 0.008 26.297 1 91.81 111 THR A C 1
ATOM 880 O O . THR A 1 111 ? 0.157 0.969 27.016 1 91.81 111 THR A O 1
ATOM 883 N N . ASP A 1 112 ? 1.452 -0.113 25.562 1 92.56 112 ASP A N 1
ATOM 884 C CA . ASP A 1 112 ? 2.471 0.931 25.609 1 92.56 112 ASP A CA 1
ATOM 885 C C . ASP A 1 112 ? 2.012 2.188 24.875 1 92.56 112 ASP A C 1
ATOM 887 O O . ASP A 1 112 ? 2.549 3.275 25.094 1 92.56 112 ASP A O 1
ATOM 891 N N . PHE A 1 113 ? 1.092 1.991 24.016 1 96.56 113 PHE A N 1
ATOM 892 C CA . PHE A 1 113 ? 0.508 3.15 23.344 1 96.56 113 PHE A CA 1
ATOM 893 C C . PHE A 1 113 ? -0.655 3.711 24.156 1 96.56 113 PHE A C 1
ATOM 895 O O . PHE A 1 113 ? -1.752 3.146 24.141 1 96.56 113 PHE A O 1
ATOM 902 N N . ILE A 1 114 ? -0.443 4.82 24.828 1 97.25 114 ILE A N 1
ATOM 903 C CA . ILE A 1 114 ? -1.468 5.473 25.625 1 97.25 114 ILE A CA 1
ATOM 904 C C . ILE A 1 114 ? -2.107 6.609 24.844 1 97.25 114 ILE A C 1
ATOM 906 O O . ILE A 1 114 ? -1.428 7.562 24.453 1 97.25 114 ILE A O 1
ATOM 910 N N . PRO A 1 115 ? -3.352 6.539 24.562 1 98 115 PRO A N 1
ATOM 911 C CA . PRO A 1 115 ? -4.051 7.547 23.766 1 98 115 PRO A CA 1
ATOM 912 C C . PRO A 1 115 ? -4.402 8.797 24.578 1 98 115 PRO A C 1
ATOM 914 O O . PRO A 1 115 ? -5.582 9.094 24.781 1 98 115 PRO A O 1
ATOM 917 N N . ASP A 1 116 ? -3.418 9.578 24.938 1 98.38 116 ASP A N 1
ATOM 918 C CA . ASP A 1 116 ? -3.645 10.758 25.766 1 98.38 116 ASP A CA 1
ATOM 919 C C . ASP A 1 116 ? -2.963 11.984 25.156 1 98.38 116 ASP A C 1
ATOM 921 O O . ASP A 1 116 ? -2.812 13.008 25.828 1 98.38 116 ASP A O 1
ATOM 925 N N . GLY A 1 117 ? -2.551 11.844 23.984 1 98.31 117 GLY A N 1
ATOM 926 C CA . GLY A 1 117 ? -1.956 12.953 23.266 1 98.31 117 GLY A CA 1
ATOM 927 C C . GLY A 1 117 ? -0.528 13.25 23.688 1 98.31 117 GLY A C 1
ATOM 928 O O . GLY A 1 117 ? 0.077 14.219 23.219 1 98.31 117 GLY A O 1
ATOM 929 N N . ARG A 1 118 ? 0.122 12.375 24.516 1 97.88 118 ARG A N 1
ATOM 930 C CA . ARG A 1 118 ? 1.429 12.648 25.109 1 97.88 118 ARG A CA 1
ATOM 931 C C . ARG A 1 118 ? 2.516 12.68 24.031 1 97.88 118 ARG A C 1
ATOM 933 O O . ARG A 1 118 ? 3.621 13.164 24.281 1 97.88 118 ARG A O 1
ATOM 940 N N . HIS A 1 119 ? 2.246 12.141 22.828 1 97.94 119 HIS A N 1
ATOM 941 C CA . HIS A 1 119 ? 3.221 12.148 21.75 1 97.94 119 HIS A CA 1
ATOM 942 C C . HIS A 1 119 ? 3.461 13.57 21.234 1 97.94 119 HIS A C 1
ATOM 944 O O . HIS A 1 119 ? 4.461 13.828 20.562 1 97.94 119 HIS A O 1
ATOM 950 N N . PHE A 1 120 ? 2.539 14.445 21.453 1 98.75 120 PHE A N 1
ATOM 951 C CA . PHE A 1 120 ? 2.658 15.844 21.078 1 98.75 120 PHE A CA 1
ATOM 952 C C . PHE A 1 120 ? 3.062 16.703 22.281 1 98.75 120 PHE A C 1
ATOM 954 O O . PHE A 1 120 ? 2.652 16.422 23.406 1 98.75 120 PHE A O 1
ATOM 961 N N . ASP A 1 121 ? 3.811 17.734 22 1 98.81 121 ASP A N 1
ATOM 962 C CA . ASP A 1 121 ? 4.285 18.578 23.094 1 98.81 121 ASP A CA 1
ATOM 963 C C . ASP A 1 121 ? 3.15 19.438 23.656 1 98.81 121 ASP A C 1
ATOM 965 O O . ASP A 1 121 ? 3.16 19.781 24.844 1 98.81 121 ASP A O 1
ATOM 969 N N . GLN A 1 122 ? 2.217 19.812 22.844 1 98.69 122 GLN A N 1
ATOM 970 C CA . GLN A 1 122 ? 1.135 20.688 23.266 1 98.69 122 GLN A CA 1
ATOM 971 C C . GLN A 1 122 ? -0.184 20.297 22.594 1 98.69 122 GLN A C 1
ATOM 973 O O . GLN A 1 122 ? -0.223 20.016 21.406 1 98.69 122 GLN A O 1
ATOM 978 N N . LEU A 1 123 ? -1.186 20.188 23.375 1 98.75 123 LEU A N 1
ATOM 979 C CA . LEU A 1 123 ? -2.557 20.031 22.906 1 98.75 123 LEU A CA 1
ATOM 980 C C . LEU A 1 123 ? -3.312 21.359 23 1 98.75 123 LEU A C 1
ATOM 982 O O . LEU A 1 123 ? -3.457 21.922 24.094 1 98.75 123 LEU A O 1
ATOM 986 N N . LEU A 1 124 ? -3.77 21.859 21.875 1 98.75 124 LEU A N 1
ATOM 987 C CA . LEU A 1 124 ? -4.324 23.203 21.828 1 98.75 124 LEU A CA 1
ATOM 988 C C . LEU A 1 124 ? -5.848 23.172 21.859 1 98.75 124 LEU A C 1
ATOM 990 O O . LEU A 1 124 ? -6.469 22.391 21.125 1 98.75 124 LEU A O 1
ATOM 994 N N . ALA A 1 125 ? -6.418 24.047 22.625 1 98.5 125 ALA A N 1
ATOM 995 C CA . ALA A 1 125 ? -7.867 24.203 22.719 1 98.5 125 ALA A CA 1
ATOM 996 C C . ALA A 1 125 ? -8.359 25.297 21.781 1 98.5 125 ALA A C 1
ATOM 998 O O . ALA A 1 125 ? -7.57 26.109 21.297 1 98.5 125 ALA A O 1
ATOM 999 N N . ASP A 1 126 ? -9.633 25.234 21.594 1 98.56 126 ASP A N 1
ATOM 1000 C CA . ASP A 1 126 ? -10.258 26.281 20.797 1 98.56 126 ASP A CA 1
ATOM 1001 C C . ASP A 1 126 ? -10.008 27.656 21.406 1 98.56 126 ASP A C 1
ATOM 1003 O O . ASP A 1 126 ? -10.266 27.859 22.594 1 98.56 126 ASP A O 1
ATOM 1007 N N . GLY A 1 127 ? -9.5 28.531 20.594 1 98.44 127 GLY A N 1
ATOM 1008 C CA . GLY A 1 127 ? -9.297 29.906 21.047 1 98.44 127 GLY A CA 1
ATOM 1009 C C . GLY A 1 127 ? -7.98 30.109 21.766 1 98.44 127 GLY A C 1
ATOM 1010 O O . GLY A 1 127 ? -7.613 31.25 22.078 1 98.44 127 GLY A O 1
ATOM 1011 N N . GLU A 1 128 ? -7.273 29.031 22.016 1 98.62 128 GLU A N 1
ATOM 1012 C CA . GLU A 1 128 ? -5.984 29.172 22.688 1 98.62 128 GLU A CA 1
ATOM 1013 C C . GLU A 1 128 ? -4.996 29.953 21.828 1 98.62 128 GLU A C 1
ATOM 1015 O O . GLU A 1 128 ? -4.902 29.75 20.625 1 98.62 128 GLU A O 1
ATOM 1020 N N . THR A 1 129 ? -4.344 30.938 22.469 1 98.5 129 THR A N 1
ATOM 1021 C CA . THR A 1 129 ? -3.393 31.797 21.766 1 98.5 129 THR A CA 1
ATOM 1022 C C . THR A 1 129 ? -1.959 31.422 22.141 1 98.5 129 THR A C 1
ATOM 1024 O O . THR A 1 129 ? -1.706 30.922 23.25 1 98.5 129 THR A O 1
ATOM 1027 N N . PHE A 1 130 ? -1.08 31.578 21.234 1 98.25 130 PHE A N 1
ATOM 1028 C CA . PHE A 1 130 ? 0.356 31.422 21.438 1 98.25 130 PHE A CA 1
ATOM 1029 C C . PHE A 1 130 ? 1.132 32.344 20.5 1 98.25 130 PHE A C 1
ATOM 1031 O O . PHE A 1 130 ? 0.536 33.062 19.703 1 98.25 130 PHE A O 1
ATOM 1038 N N . ARG A 1 131 ? 2.404 32.375 20.656 1 98 131 ARG A N 1
ATOM 1039 C CA . ARG A 1 131 ? 3.211 33.312 19.875 1 98 131 ARG A CA 1
ATOM 1040 C C . ARG A 1 131 ? 4.16 32.594 18.938 1 98 131 ARG A C 1
ATOM 1042 O O . ARG A 1 131 ? 4.629 31.484 19.25 1 98 131 ARG A O 1
ATOM 1049 N N . ILE A 1 132 ? 4.383 33.125 17.844 1 98.5 132 ILE A N 1
ATOM 1050 C CA . ILE A 1 132 ? 5.48 32.844 16.938 1 98.5 132 ILE A CA 1
ATOM 1051 C C . ILE A 1 132 ? 6.336 34.094 16.734 1 98.5 132 ILE A C 1
ATOM 1053 O O . ILE A 1 132 ? 6.059 34.906 15.859 1 98.5 132 ILE A O 1
ATOM 1057 N N . GLY A 1 133 ? 7.363 34.188 17.547 1 98.12 133 GLY A N 1
ATOM 1058 C CA . GLY A 1 133 ? 8.062 35.438 17.594 1 98.12 133 GLY A CA 1
ATOM 1059 C C . GLY A 1 133 ? 7.152 36.625 17.922 1 98.12 133 GLY A C 1
ATOM 1060 O O . GLY A 1 133 ? 6.48 36.625 18.953 1 98.12 133 GLY A O 1
ATOM 1061 N N . LYS A 1 134 ? 7.031 37.469 16.969 1 97.5 134 LYS A N 1
ATOM 1062 C CA . LYS A 1 134 ? 6.277 38.719 17.156 1 97.5 134 LYS A CA 1
ATOM 1063 C C . LYS A 1 134 ? 4.824 38.562 16.719 1 97.5 134 LYS A C 1
ATOM 1065 O O . LYS A 1 134 ? 3.998 39.438 16.938 1 97.5 134 LYS A O 1
ATOM 1070 N N . VAL A 1 135 ? 4.508 37.469 16.156 1 97.69 135 VAL A N 1
ATOM 1071 C CA . VAL A 1 135 ? 3.176 37.25 15.594 1 97.69 135 VAL A CA 1
ATOM 1072 C C . VAL A 1 135 ? 2.33 36.438 16.578 1 97.69 135 VAL A C 1
ATOM 1074 O O . VAL A 1 135 ? 2.816 35.469 17.188 1 97.69 135 VAL A O 1
ATOM 1077 N N . THR A 1 136 ? 1.135 36.875 16.75 1 97.81 136 THR A N 1
ATOM 1078 C CA . THR A 1 136 ? 0.188 36.125 17.547 1 97.81 136 THR A CA 1
ATOM 1079 C C . THR A 1 136 ? -0.513 35.062 16.703 1 97.81 136 THR A C 1
ATOM 1081 O O . THR A 1 136 ? -0.896 35.312 15.562 1 97.81 136 THR A O 1
ATOM 1084 N N . ALA A 1 137 ? -0.658 33.906 17.281 1 98.5 137 ALA A N 1
ATOM 1085 C CA . ALA A 1 137 ? -1.39 32.781 16.656 1 98.5 137 ALA A CA 1
ATOM 1086 C C . ALA A 1 137 ? -2.539 32.312 17.547 1 98.5 137 ALA A C 1
ATOM 1088 O O . ALA A 1 137 ? -2.451 32.406 18.766 1 98.5 137 ALA A O 1
ATOM 1089 N N . THR A 1 138 ? -3.594 31.938 16.938 1 98.75 138 THR A N 1
ATOM 1090 C CA . THR A 1 138 ? -4.762 31.406 17.641 1 98.75 138 THR A CA 1
ATOM 1091 C C . THR A 1 138 ? -5.195 30.078 17.062 1 98.75 138 THR A C 1
ATOM 1093 O O . THR A 1 138 ? -5.328 29.938 15.836 1 98.75 138 THR A O 1
ATOM 1096 N N . ALA A 1 139 ? -5.367 29.094 17.953 1 98.81 139 ALA A N 1
ATOM 1097 C CA . ALA A 1 139 ? -5.945 27.812 17.531 1 98.81 139 ALA A CA 1
ATOM 1098 C C . ALA A 1 139 ? -7.461 27.922 17.391 1 98.81 139 ALA A C 1
ATOM 1100 O O . ALA A 1 139 ? -8.133 28.453 18.281 1 98.81 139 ALA A O 1
ATOM 1101 N N . ILE A 1 140 ? -7.949 27.5 16.266 1 98.81 140 ILE A N 1
ATOM 1102 C CA . ILE A 1 140 ? -9.383 27.484 16.016 1 98.81 140 ILE A CA 1
ATOM 1103 C C . ILE A 1 140 ? -9.859 26.047 15.82 1 98.81 140 ILE A C 1
ATOM 1105 O O . ILE A 1 140 ? -9.477 25.391 14.852 1 98.81 140 ILE A O 1
ATOM 1109 N N . SER A 1 141 ? -10.695 25.562 16.734 1 98.56 141 SER A N 1
ATOM 1110 C CA . SER A 1 141 ? -11.242 24.219 16.578 1 98.56 141 SER A CA 1
ATOM 1111 C C . SER A 1 141 ? -12.172 24.141 15.375 1 98.56 141 SER A C 1
ATOM 1113 O O . SER A 1 141 ? -13.125 24.906 15.266 1 98.56 141 SER A O 1
ATOM 1115 N N . THR A 1 142 ? -11.891 23.266 14.469 1 98.69 142 THR A N 1
ATOM 1116 C CA . THR A 1 142 ? -12.695 23.062 13.273 1 98.69 142 THR A CA 1
ATOM 1117 C C . THR A 1 142 ? -12.984 21.578 13.062 1 98.69 142 THR A C 1
ATOM 1119 O O . THR A 1 142 ? -12.688 21.016 12 1 98.69 142 THR A O 1
ATOM 1122 N N . PRO A 1 143 ? -13.648 20.891 14.016 1 98.19 143 PRO A N 1
ATOM 1123 C CA . PRO A 1 143 ? -13.945 19.453 13.867 1 98.19 143 PRO A CA 1
ATOM 1124 C C . PRO A 1 143 ? -14.93 19.172 12.742 1 98.19 143 PRO A C 1
ATOM 1126 O O . PRO A 1 143 ? -15.641 20.078 12.289 1 98.19 143 PRO A O 1
ATOM 1129 N N . GLY A 1 144 ? -15 18 12.32 1 98.19 144 GLY A N 1
ATOM 1130 C CA . GLY A 1 144 ? -15.898 17.531 11.266 1 98.19 144 GLY A CA 1
ATOM 1131 C C . GLY A 1 144 ? -15.273 16.484 10.367 1 98.19 144 GLY A C 1
ATOM 1132 O O . GLY A 1 144 ? -15.781 15.375 10.258 1 98.19 144 GLY A O 1
ATOM 1133 N N . HIS A 1 145 ? -14.156 16.875 9.758 1 97.62 145 HIS A N 1
ATOM 1134 C CA . HIS A 1 145 ? -13.352 15.906 9.031 1 97.62 145 HIS A CA 1
ATOM 1135 C C . HIS A 1 145 ? -12.773 14.852 9.969 1 97.62 145 HIS A C 1
ATOM 1137 O O . HIS A 1 145 ? -12.875 13.656 9.703 1 97.62 145 HIS A O 1
ATOM 1143 N N . THR A 1 146 ? -12.188 15.273 11.008 1 96 146 THR A N 1
ATOM 1144 C CA . THR A 1 146 ? -11.82 14.484 12.18 1 96 146 THR A CA 1
ATOM 1145 C C . THR A 1 146 ? -12.172 15.234 13.461 1 96 146 THR A C 1
ATOM 1147 O O . THR A 1 146 ? -12.406 16.438 13.438 1 96 146 THR A O 1
ATOM 1150 N N . PRO A 1 147 ? -12.133 14.539 14.578 1 94.38 147 PRO A N 1
ATOM 1151 C CA . PRO A 1 147 ? -12.477 15.211 15.836 1 94.38 147 PRO A CA 1
ATOM 1152 C C . PRO A 1 147 ? -11.422 16.219 16.266 1 94.38 147 PRO A C 1
ATOM 1154 O O . PRO A 1 147 ? -11.734 17.172 17 1 94.38 147 PRO A O 1
ATOM 1157 N N . ALA A 1 148 ? -10.234 16.031 15.812 1 95.44 148 ALA A N 1
ATOM 1158 C CA . ALA A 1 148 ? -9.141 16.812 16.375 1 95.44 148 ALA A CA 1
ATOM 1159 C C . ALA A 1 148 ? -8.703 17.922 15.414 1 95.44 148 ALA A C 1
ATOM 1161 O O . ALA A 1 148 ? -7.672 18.562 15.617 1 95.44 148 ALA A O 1
ATOM 1162 N N . ASP A 1 149 ? -9.461 18.156 14.406 1 97.81 149 ASP A N 1
ATOM 1163 C CA . ASP A 1 149 ? -9.07 19.141 13.398 1 97.81 149 ASP A CA 1
ATOM 1164 C C . ASP A 1 149 ? -8.969 20.547 14 1 97.81 149 ASP A C 1
ATOM 1166 O O . ASP A 1 149 ? -9.867 20.969 14.734 1 97.81 149 ASP A O 1
ATOM 1170 N N . LEU A 1 150 ? -7.855 21.172 13.656 1 98.38 150 LEU A N 1
ATOM 1171 C CA . LEU A 1 150 ? -7.637 22.578 14.008 1 98.38 150 LEU A CA 1
ATOM 1172 C C . LEU A 1 150 ? -7.328 23.406 12.766 1 98.38 150 LEU A C 1
ATOM 1174 O O . LEU A 1 150 ? -6.641 22.938 11.852 1 98.38 150 LEU A O 1
ATOM 1178 N N . SER A 1 151 ? -7.805 24.625 12.781 1 98.88 151 SER A N 1
ATOM 1179 C CA . SER A 1 151 ? -7.246 25.703 11.969 1 98.88 151 SER A CA 1
ATOM 1180 C C . SER A 1 151 ? -6.375 26.625 12.805 1 98.88 151 SER A C 1
ATOM 1182 O O . SER A 1 151 ? -6.566 26.75 14.016 1 98.88 151 SER A O 1
ATOM 1184 N N . TYR A 1 152 ? -5.375 27.203 12.172 1 98.94 152 TYR A N 1
ATOM 1185 C CA . TYR A 1 152 ? -4.488 28.141 12.852 1 98.94 152 TYR A CA 1
ATOM 1186 C C . TYR A 1 152 ? -4.602 29.531 12.242 1 98.94 152 TYR A C 1
ATOM 1188 O O . TYR A 1 152 ? -4.293 29.734 11.07 1 98.94 152 TYR A O 1
ATOM 1196 N N . GLN A 1 153 ? -5.082 30.484 13.055 1 98.81 153 GLN A N 1
ATOM 1197 C CA . GLN A 1 153 ? -4.953 31.891 12.664 1 98.81 153 GLN A CA 1
ATOM 1198 C C . GLN A 1 153 ? -3.598 32.438 13.07 1 98.81 153 GLN A C 1
ATOM 1200 O O . GLN A 1 153 ? -3.258 32.469 14.258 1 98.81 153 GLN A O 1
ATOM 1205 N N . ILE A 1 154 ? -2.828 32.844 12.148 1 98.5 154 ILE A N 1
ATOM 1206 C CA . ILE A 1 154 ? -1.53 33.469 12.391 1 98.5 154 ILE A CA 1
ATOM 1207 C C . ILE A 1 154 ? -1.503 34.844 11.758 1 98.5 154 ILE A C 1
ATOM 1209 O O . ILE A 1 154 ? -1.397 34.969 10.539 1 98.5 154 ILE A O 1
ATOM 1213 N N . GLY A 1 155 ? -1.568 35.812 12.602 1 96.06 155 GLY A N 1
ATOM 1214 C CA . GLY A 1 155 ? -1.808 37.156 12.078 1 96.06 155 GLY A CA 1
ATOM 1215 C C . GLY A 1 155 ? -3.113 37.281 11.32 1 96.06 155 GLY A C 1
ATOM 1216 O O . GLY A 1 155 ? -4.18 36.969 11.844 1 96.06 155 GLY A O 1
ATOM 1217 N N . GLU A 1 156 ? -3.002 37.688 10.078 1 94.5 156 GLU A N 1
ATOM 1218 C CA . GLU A 1 156 ? -4.203 37.906 9.281 1 94.5 156 GLU A CA 1
ATOM 1219 C C . GLU A 1 156 ? -4.539 36.656 8.445 1 94.5 156 GLU A C 1
ATOM 1221 O O . GLU A 1 156 ? -5.527 36.656 7.715 1 94.5 156 GLU A O 1
ATOM 1226 N N . ALA A 1 157 ? -3.748 35.656 8.484 1 97.69 157 ALA A N 1
ATOM 1227 C CA . ALA A 1 157 ? -3.904 34.469 7.656 1 97.69 157 ALA A CA 1
ATOM 1228 C C . ALA A 1 157 ? -4.438 33.281 8.477 1 97.69 157 ALA A C 1
ATOM 1230 O O . ALA A 1 157 ? -4.113 33.156 9.656 1 97.69 157 ALA A O 1
ATOM 1231 N N . ILE A 1 158 ? -5.25 32.5 7.848 1 98.88 158 ILE A N 1
ATOM 1232 C CA . ILE A 1 158 ? -5.758 31.297 8.508 1 98.88 158 ILE A CA 1
ATOM 1233 C C . ILE A 1 158 ? -5.363 30.047 7.711 1 98.88 158 ILE A C 1
ATOM 1235 O O . ILE A 1 158 ? -5.621 29.969 6.508 1 98.88 158 ILE A O 1
ATOM 1239 N N . PHE A 1 159 ? -4.707 29.094 8.32 1 98.94 159 PHE A N 1
ATOM 1240 C CA . PHE A 1 159 ? -4.391 27.781 7.766 1 98.94 159 PHE A CA 1
ATOM 1241 C C . PHE A 1 159 ? -5.453 26.766 8.156 1 98.94 159 PHE A C 1
ATOM 1243 O O . PHE A 1 159 ? -5.543 26.375 9.328 1 98.94 159 PHE A O 1
ATOM 1250 N N . VAL A 1 160 ? -6.18 26.25 7.219 1 98.81 160 VAL A N 1
ATOM 1251 C CA . VAL A 1 160 ? -7.488 25.688 7.527 1 98.81 160 VAL A CA 1
ATOM 1252 C C . VAL A 1 160 ? -7.414 24.172 7.52 1 98.81 160 VAL A C 1
ATOM 1254 O O . VAL A 1 160 ? -8.414 23.484 7.758 1 98.81 160 VAL A O 1
ATOM 1257 N N . GLY A 1 161 ? -6.238 23.578 7.242 1 97.88 161 GLY A N 1
ATOM 1258 C CA . GLY A 1 161 ? -6.141 22.125 7.18 1 97.88 161 GLY A CA 1
ATOM 1259 C C . GLY A 1 161 ? -7.133 21.5 6.215 1 97.88 161 GLY A C 1
ATOM 1260 O O . GLY A 1 161 ? -7.32 22 5.102 1 97.88 161 GLY A O 1
ATOM 1261 N N . ASP A 1 162 ? -7.68 20.344 6.617 1 96.69 162 ASP A N 1
ATOM 1262 C CA . ASP A 1 162 ? -8.68 19.672 5.805 1 96.69 162 ASP A CA 1
ATOM 1263 C C . ASP A 1 162 ? -10.094 20.047 6.238 1 96.69 162 ASP A C 1
ATOM 1265 O O . ASP A 1 162 ? -10.828 19.219 6.77 1 96.69 162 ASP A O 1
ATOM 1269 N N . THR A 1 163 ? -10.398 21.25 6.18 1 98.25 163 THR A N 1
ATOM 1270 C CA . THR A 1 163 ? -11.742 21.781 6.387 1 98.25 163 THR A CA 1
ATOM 1271 C C . THR A 1 163 ? -12.336 22.266 5.066 1 98.25 163 THR A C 1
ATOM 1273 O O . THR A 1 163 ? -13.438 21.875 4.691 1 98.25 163 THR A O 1
ATOM 1276 N N . LEU A 1 164 ? -11.492 23.031 4.367 1 98.19 164 LEU A N 1
ATOM 1277 C CA . LEU A 1 164 ? -11.852 23.578 3.066 1 98.19 164 LEU A CA 1
ATOM 1278 C C . LEU A 1 164 ? -10.789 23.266 2.027 1 98.19 164 LEU A C 1
ATOM 1280 O O . LEU A 1 164 ? -9.602 23.203 2.35 1 98.19 164 LEU A O 1
ATOM 1284 N N . PHE A 1 165 ? -11.266 23.078 0.798 1 98.31 165 PHE A N 1
ATOM 1285 C CA . PHE A 1 165 ? -10.398 23.047 -0.369 1 98.31 165 PHE A CA 1
ATOM 1286 C C . PHE A 1 165 ? -10.633 24.25 -1.271 1 98.31 165 PHE A C 1
ATOM 1288 O O . PHE A 1 165 ? -11.32 25.188 -0.881 1 98.31 165 PHE A O 1
ATOM 1295 N N . MET A 1 166 ? -9.898 24.312 -2.393 1 98.19 166 MET A N 1
ATOM 1296 C CA . MET A 1 166 ? -10.211 25.359 -3.365 1 98.19 166 MET A CA 1
ATOM 1297 C C . MET A 1 166 ? -11.695 25.328 -3.732 1 98.19 166 MET A C 1
ATOM 1299 O O . MET A 1 166 ? -12.32 24.266 -3.732 1 98.19 166 MET A O 1
ATOM 1303 N N . PRO A 1 167 ? -12.195 26.469 -4.102 1 97.94 167 PRO A N 1
ATOM 1304 C CA . PRO A 1 167 ? -13.633 26.547 -4.344 1 97.94 167 PRO A CA 1
ATOM 1305 C C . PRO A 1 167 ? -14.133 25.516 -5.352 1 97.94 167 PRO A C 1
ATOM 1307 O O . PRO A 1 167 ? -15.266 25.047 -5.258 1 97.94 167 PRO A O 1
ATOM 1310 N N . ASP A 1 168 ? -13.312 25.094 -6.262 1 97.75 168 ASP A N 1
ATOM 1311 C CA . ASP A 1 168 ? -13.727 24.141 -7.289 1 97.75 168 ASP A CA 1
ATOM 1312 C C . ASP A 1 168 ? -13.617 22.703 -6.789 1 97.75 168 ASP A C 1
ATOM 1314 O O . ASP A 1 168 ? -14.039 21.781 -7.469 1 97.75 168 ASP A O 1
ATOM 1318 N N . LEU A 1 169 ? -13.094 22.5 -5.602 1 97.06 169 LEU A N 1
ATOM 1319 C CA . LEU A 1 169 ? -12.977 21.156 -5.02 1 97.06 169 LEU A CA 1
ATOM 1320 C C . LEU A 1 169 ? -13.922 21 -3.83 1 97.06 169 LEU A C 1
ATOM 1322 O O . LEU A 1 169 ? -14.273 19.875 -3.461 1 97.06 169 LEU A O 1
ATOM 1326 N N . GLY A 1 170 ? -14.242 22.094 -3.172 1 98.06 170 GLY A N 1
ATOM 1327 C CA . GLY A 1 170 ? -15.258 22.047 -2.135 1 98.06 170 GLY A CA 1
ATOM 1328 C C . GLY A 1 170 ? -14.68 21.859 -0.743 1 98.06 170 GLY A C 1
ATOM 1329 O O . GLY A 1 170 ? -13.875 22.688 -0.288 1 98.06 170 GLY A O 1
ATOM 1330 N N . THR A 1 171 ? -15.141 20.781 -0.025 1 98.44 171 THR A N 1
ATOM 1331 C CA . THR A 1 171 ? -14.773 20.594 1.373 1 98.44 171 THR A CA 1
ATOM 1332 C C . THR A 1 171 ? -14.25 19.172 1.601 1 98.44 171 THR A C 1
ATOM 1334 O O . THR A 1 171 ? -14.352 18.312 0.715 1 98.44 171 THR A O 1
ATOM 1337 N N . ALA A 1 172 ? -13.688 18.938 2.719 1 97.56 172 ALA A N 1
ATOM 1338 C CA . ALA A 1 172 ? -13.172 17.609 3.09 1 97.56 172 ALA A CA 1
ATOM 1339 C C . ALA A 1 172 ? -14.312 16.625 3.334 1 97.56 172 ALA A C 1
ATOM 1341 O O . ALA A 1 172 ? -15.438 17.031 3.615 1 97.56 172 ALA A O 1
ATOM 1342 N N . ARG A 1 173 ? -13.984 15.406 3.168 1 97.88 173 ARG A N 1
ATOM 1343 C CA . ARG A 1 173 ? -14.93 14.359 3.529 1 97.88 173 ARG A CA 1
ATOM 1344 C C . ARG A 1 173 ? -15.164 14.328 5.035 1 97.88 173 ARG A C 1
ATOM 1346 O O . ARG A 1 173 ? -14.367 14.867 5.805 1 97.88 173 ARG A O 1
ATOM 1353 N N . ALA A 1 174 ? -16.281 13.688 5.445 1 98 174 ALA A N 1
ATOM 1354 C CA . ALA A 1 174 ? -16.641 13.648 6.859 1 98 174 ALA A CA 1
ATOM 1355 C C . ALA A 1 174 ? -17.062 12.25 7.281 1 98 174 ALA A C 1
ATOM 1357 O O . ALA A 1 174 ? -17.859 12.086 8.211 1 98 174 ALA A O 1
ATOM 1358 N N . ASP A 1 175 ? -16.562 11.266 6.605 1 95.56 175 ASP A N 1
ATOM 1359 C CA . ASP A 1 175 ? -17.031 9.906 6.879 1 95.56 175 ASP A CA 1
ATOM 1360 C C . ASP A 1 175 ? -15.922 9.07 7.531 1 95.56 175 ASP A C 1
ATOM 1362 O O . ASP A 1 175 ? -16.078 7.863 7.711 1 95.56 175 ASP A O 1
ATOM 1366 N N . PHE A 1 176 ? -14.844 9.711 7.902 1 92 176 PHE A N 1
ATOM 1367 C CA . PHE A 1 176 ? -13.836 9.023 8.703 1 92 176 PHE A CA 1
ATOM 1368 C C . PHE A 1 176 ? -14.359 8.75 10.109 1 92 176 PHE A C 1
ATOM 1370 O O . PHE A 1 176 ? -15.312 9.398 10.555 1 92 176 PHE A O 1
ATOM 1377 N N . PRO A 1 177 ? -13.742 7.77 10.766 1 89.69 177 PRO A N 1
ATOM 1378 C CA . PRO A 1 177 ? -14.156 7.57 12.156 1 89.69 177 PRO A CA 1
ATOM 1379 C C . PRO A 1 177 ? -14.125 8.859 12.977 1 89.69 177 PRO A C 1
ATOM 1381 O O . PRO A 1 177 ? -13.086 9.516 13.062 1 89.69 177 PRO A O 1
ATOM 1384 N N . GLY A 1 178 ? -15.289 9.211 13.492 1 92.88 178 GLY A N 1
ATOM 1385 C CA . GLY A 1 178 ? -15.406 10.43 14.281 1 92.88 178 GLY A CA 1
ATOM 1386 C C . GLY A 1 178 ? -15.758 11.648 13.453 1 92.88 178 GLY A C 1
ATOM 1387 O O . GLY A 1 178 ? -16 12.727 13.992 1 92.88 178 GLY A O 1
ATOM 1388 N N . GLY A 1 179 ? -15.797 11.445 12.133 1 96.38 179 GLY A N 1
ATOM 1389 C CA . GLY A 1 179 ? -16.219 12.523 11.258 1 96.38 179 GLY A CA 1
ATOM 1390 C C . GLY A 1 179 ? -17.703 12.805 11.328 1 96.38 179 GLY A C 1
ATOM 1391 O O . GLY A 1 179 ? -18.484 11.945 11.742 1 96.38 179 GLY A O 1
ATOM 1392 N N . ASP A 1 180 ? -18.016 14.016 11.016 1 98.06 180 ASP A N 1
ATOM 1393 C CA . ASP A 1 180 ? -19.406 14.461 11.078 1 98.06 180 ASP A CA 1
ATOM 1394 C C . ASP A 1 180 ? -19.656 15.641 10.141 1 98.06 180 ASP A C 1
ATOM 1396 O O . ASP A 1 180 ? -19.109 16.734 10.359 1 98.06 180 ASP A O 1
ATOM 1400 N N . ALA A 1 181 ? -20.516 15.422 9.172 1 98.62 181 ALA A N 1
ATOM 1401 C CA . ALA A 1 181 ? -20.766 16.453 8.156 1 98.62 181 ALA A CA 1
ATOM 1402 C C . ALA A 1 181 ? -21.391 17.688 8.773 1 98.62 181 ALA A C 1
ATOM 1404 O O . ALA A 1 181 ? -21.109 18.812 8.344 1 98.62 181 ALA A O 1
ATOM 1405 N N . ARG A 1 182 ? -22.266 17.5 9.734 1 98.69 182 ARG A N 1
ATOM 1406 C CA . ARG A 1 182 ? -22.891 18.656 10.391 1 98.69 182 ARG A CA 1
ATOM 1407 C C . ARG A 1 182 ? -21.875 19.484 11.156 1 98.69 182 ARG A C 1
ATOM 1409 O O . ARG A 1 182 ? -21.891 20.703 11.086 1 98.69 182 ARG A O 1
ATOM 1416 N N . ARG A 1 183 ? -21.031 18.797 11.844 1 98.5 183 ARG A N 1
ATOM 1417 C CA . ARG A 1 183 ? -19.969 19.5 12.555 1 98.5 183 ARG A CA 1
ATOM 1418 C C . ARG A 1 183 ? -19.047 20.219 11.578 1 98.5 183 ARG A C 1
ATOM 1420 O O . ARG A 1 183 ? -18.609 21.344 11.844 1 98.5 183 ARG A O 1
ATOM 1427 N N . LEU A 1 184 ? -18.75 19.547 10.469 1 98.81 184 LEU A N 1
ATOM 1428 C CA . LEU A 1 184 ? -17.891 20.156 9.469 1 98.81 184 LEU A CA 1
ATOM 1429 C C . LEU A 1 184 ? -18.531 21.438 8.922 1 98.81 184 LEU A C 1
ATOM 1431 O O . LEU A 1 184 ? -17.844 22.453 8.766 1 98.81 184 LEU A O 1
ATOM 1435 N N . PHE A 1 185 ? -19.797 21.422 8.688 1 98.81 185 PHE A N 1
ATOM 1436 C CA . PHE A 1 185 ? -20.5 22.594 8.195 1 98.81 185 PHE A CA 1
ATOM 1437 C C . PHE A 1 185 ? -20.359 23.766 9.164 1 98.81 185 PHE A C 1
ATOM 1439 O O . PHE A 1 185 ? -20.078 24.891 8.75 1 98.81 185 PHE A O 1
ATOM 1446 N N . ARG A 1 186 ? -20.531 23.5 10.375 1 98.75 186 ARG A N 1
ATOM 1447 C CA . ARG A 1 186 ? -20.453 24.547 11.391 1 98.75 186 ARG A CA 1
ATOM 1448 C C . ARG A 1 186 ? -19.031 25.078 11.516 1 98.75 186 ARG A C 1
ATOM 1450 O O . ARG A 1 186 ? -18.828 26.281 11.688 1 98.75 186 ARG A O 1
ATOM 1457 N N . SER A 1 187 ? -18.094 24.188 11.484 1 98.81 187 SER A N 1
ATOM 1458 C CA . SER A 1 187 ? -16.688 24.594 11.492 1 98.81 187 SER A CA 1
ATOM 1459 C C . SER A 1 187 ? -16.359 25.5 10.312 1 98.81 187 SER A C 1
ATOM 1461 O O . SER A 1 187 ? -15.672 26.5 10.469 1 98.81 187 SER A O 1
ATOM 1463 N N . ILE A 1 188 ? -16.844 25.109 9.148 1 98.81 188 ILE A N 1
ATOM 1464 C CA . ILE A 1 188 ? -16.625 25.891 7.941 1 98.81 188 ILE A CA 1
ATOM 1465 C C . ILE A 1 188 ? -17.219 27.281 8.109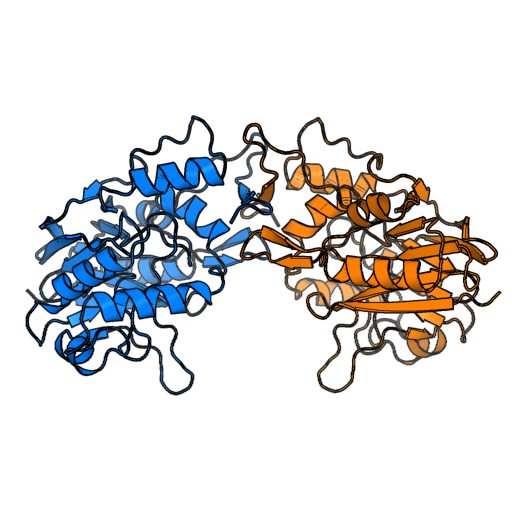 1 98.81 188 ILE A C 1
ATOM 1467 O O . ILE A 1 188 ? -16.578 28.281 7.781 1 98.81 188 ILE A O 1
ATOM 1471 N N . HIS A 1 189 ? -18.375 27.375 8.609 1 98.56 189 HIS A N 1
ATOM 1472 C CA . HIS A 1 189 ? -19.047 28.672 8.742 1 98.56 189 HIS A CA 1
ATOM 1473 C C . HIS A 1 189 ? -18.375 29.531 9.812 1 98.56 189 HIS A C 1
ATOM 1475 O O . HIS A 1 189 ? -18.422 30.75 9.742 1 98.56 189 HIS A O 1
ATOM 1481 N N . LYS A 1 190 ? -17.781 28.828 10.812 1 98.38 190 LYS A N 1
ATOM 1482 C CA . LYS A 1 190 ? -16.938 29.578 11.75 1 98.38 190 LYS A CA 1
ATOM 1483 C C . LYS A 1 190 ? -15.828 30.312 11.016 1 98.38 190 LYS A C 1
ATOM 1485 O O . LYS A 1 190 ? -15.539 31.469 11.312 1 98.38 190 LYS A O 1
ATOM 1490 N N . LEU A 1 191 ? -15.219 29.688 10.07 1 98.69 191 LEU A N 1
ATOM 1491 C CA . LEU A 1 191 ? -14.141 30.281 9.281 1 98.69 191 LEU A CA 1
ATOM 1492 C C . LEU A 1 191 ? -14.695 31.328 8.32 1 98.69 191 LEU A C 1
ATOM 1494 O O . LEU A 1 191 ? -14.094 32.406 8.148 1 98.69 191 LEU A O 1
ATOM 1498 N N . LEU A 1 192 ? -15.836 31.094 7.758 1 98.56 192 LEU A N 1
ATOM 1499 C CA . LEU A 1 192 ? -16.406 31.969 6.742 1 98.56 192 LEU A CA 1
ATOM 1500 C C . LEU A 1 192 ? -17.047 33.188 7.383 1 98.56 192 LEU A C 1
ATOM 1502 O O . LEU A 1 192 ? -17.469 34.125 6.684 1 98.56 192 LEU A O 1
ATOM 1506 N N . ALA A 1 193 ? -17.109 33.25 8.672 1 98.38 193 ALA A N 1
ATOM 1507 C CA . ALA A 1 193 ? -17.625 34.406 9.383 1 98.38 193 ALA A CA 1
ATOM 1508 C C . ALA A 1 193 ? -16.547 35.5 9.5 1 98.38 193 ALA A C 1
ATOM 1510 O O . ALA A 1 193 ? -16.859 36.656 9.852 1 98.38 193 ALA A O 1
ATOM 1511 N N . TYR A 1 194 ? -15.312 35.156 9.227 1 98.44 194 TYR A N 1
ATOM 1512 C CA . TYR A 1 194 ? -14.25 36.156 9.219 1 98.44 194 TYR A CA 1
ATOM 1513 C C . TYR A 1 194 ? -14.453 37.156 8.086 1 98.44 194 TYR A C 1
ATOM 1515 O O . TYR A 1 194 ? -15.258 36.938 7.184 1 98.44 194 TYR A O 1
ATOM 1523 N N . PRO A 1 195 ? -13.68 38.312 8.141 1 98.12 195 PRO A N 1
ATOM 1524 C CA . PRO A 1 195 ? -13.82 39.344 7.086 1 98.12 195 PRO A CA 1
ATOM 1525 C C . PRO A 1 195 ? -13.555 38.75 5.691 1 98.12 195 PRO A C 1
ATOM 1527 O O . PRO A 1 195 ? -12.719 37.875 5.535 1 98.12 195 PRO A O 1
ATOM 1530 N N . ALA A 1 196 ? -14.141 39.375 4.691 1 98.19 196 ALA A N 1
ATOM 1531 C CA . ALA A 1 196 ? -14.125 38.906 3.307 1 98.19 196 ALA A CA 1
ATOM 1532 C C . ALA A 1 196 ? -12.695 38.781 2.777 1 98.19 196 ALA A C 1
ATOM 1534 O O . ALA A 1 196 ? -12.383 37.875 1.996 1 98.19 196 ALA A O 1
ATOM 1535 N N . GLU A 1 197 ? -11.891 39.594 3.205 1 97.62 197 GLU A N 1
ATOM 1536 C CA . GLU A 1 197 ? -10.539 39.688 2.658 1 97.62 197 GLU A CA 1
ATOM 1537 C C . GLU A 1 197 ? -9.586 38.719 3.375 1 97.62 197 GLU A C 1
ATOM 1539 O O . GLU A 1 197 ? -8.43 38.594 2.982 1 97.62 197 GLU A O 1
ATOM 1544 N N . THR A 1 198 ? -10.117 38 4.406 1 98.12 198 THR A N 1
ATOM 1545 C CA . THR A 1 198 ? -9.266 37.094 5.148 1 98.12 198 THR A CA 1
ATOM 1546 C C . THR A 1 198 ? -8.672 36.031 4.215 1 98.12 198 THR A C 1
ATOM 1548 O O . THR A 1 198 ? -9.398 35.406 3.439 1 98.12 198 THR A O 1
ATOM 1551 N N . ARG A 1 199 ? -7.312 35.875 4.281 1 98.5 199 ARG A N 1
ATOM 1552 C CA . ARG A 1 199 ? -6.613 34.875 3.479 1 98.5 199 ARG A CA 1
ATOM 1553 C C . ARG A 1 199 ? -6.68 33.5 4.133 1 98.5 199 ARG A C 1
ATOM 1555 O O . ARG A 1 199 ? -6.383 33.375 5.324 1 98.5 199 ARG A O 1
ATOM 1562 N N . LEU A 1 200 ? -7.125 32.562 3.391 1 98.81 200 LEU A N 1
ATOM 1563 C CA . LEU A 1 200 ? -7.184 31.156 3.816 1 98.81 200 LEU A CA 1
ATOM 1564 C C . LEU A 1 200 ? -6.148 30.328 3.072 1 98.81 200 LEU A C 1
ATOM 1566 O O . LEU A 1 200 ? -6.059 30.391 1.846 1 98.81 200 LEU A O 1
ATOM 1570 N N . PHE A 1 201 ? -5.348 29.547 3.822 1 98.88 201 PHE A N 1
ATOM 1571 C CA . PHE A 1 201 ? -4.324 28.672 3.26 1 98.88 201 PHE A CA 1
ATOM 1572 C C . PHE A 1 201 ? -4.699 27.219 3.436 1 98.88 201 PHE A C 1
ATOM 1574 O O . PHE A 1 201 ? -5.004 26.766 4.547 1 98.88 201 PHE A O 1
ATOM 1581 N N . LEU A 1 202 ? -4.66 26.5 2.342 1 98.62 202 LEU A N 1
ATOM 1582 C CA . LEU A 1 202 ? -5.172 25.125 2.283 1 98.62 202 LEU A CA 1
ATOM 1583 C C . LEU A 1 202 ? -4.055 24.125 2.533 1 98.62 202 LEU A C 1
ATOM 1585 O O . LEU A 1 202 ? -2.887 24.406 2.258 1 98.62 202 LEU A O 1
ATOM 1589 N N . CYS A 1 203 ? -4.453 22.938 3.006 1 98.5 203 CYS A N 1
ATOM 1590 C CA . CYS A 1 203 ? -3.496 21.859 3.238 1 98.5 203 CYS A CA 1
ATOM 1591 C C . CYS A 1 203 ? -3.281 21.047 1.974 1 98.5 203 CYS A C 1
ATOM 1593 O O . CYS A 1 203 ? -2.201 20.484 1.765 1 98.5 203 CYS A O 1
ATOM 1595 N N . HIS A 1 204 ? -4.348 20.891 1.149 1 97.81 204 HIS A N 1
ATOM 1596 C CA . HIS A 1 204 ? -4.277 20.094 -0.068 1 97.81 204 HIS A CA 1
ATOM 1597 C C . HIS A 1 204 ? -4.871 20.844 -1.255 1 97.81 204 HIS A C 1
ATOM 1599 O O . HIS A 1 204 ? -5.809 21.625 -1.092 1 97.81 204 HIS A O 1
ATOM 1605 N N . ASP A 1 205 ? -4.34 20.562 -2.416 1 97.62 205 ASP A N 1
ATOM 1606 C CA . ASP A 1 205 ? -4.988 20.938 -3.668 1 97.62 205 ASP A CA 1
ATOM 1607 C C . ASP A 1 205 ? -4.84 19.844 -4.719 1 97.62 205 ASP A C 1
ATOM 1609 O O . ASP A 1 205 ? -3.812 19.766 -5.395 1 97.62 205 ASP A O 1
ATOM 1613 N N . TYR A 1 206 ? -5.902 19.109 -4.848 1 93.94 206 TYR A N 1
ATOM 1614 C CA . TYR A 1 206 ? -5.977 18.125 -5.922 1 93.94 206 TYR A CA 1
ATOM 1615 C C . TYR A 1 206 ? -6.395 18.781 -7.234 1 93.94 206 TYR A C 1
ATOM 1617 O O . TYR A 1 206 ? -7.465 18.469 -7.77 1 93.94 206 TYR A O 1
ATOM 1625 N N . ALA A 1 207 ? -5.543 19.5 -7.777 1 93.06 207 ALA A N 1
ATOM 1626 C CA . ALA A 1 207 ? -5.879 20.391 -8.883 1 93.06 207 ALA A CA 1
ATOM 1627 C C . ALA A 1 207 ? -6.301 19.594 -10.117 1 93.06 207 ALA A C 1
ATOM 1629 O O . ALA A 1 207 ? -5.617 18.641 -10.516 1 93.06 207 ALA A O 1
ATOM 1630 N N . PRO A 1 208 ? -7.418 19.984 -10.688 1 92.62 208 PRO A N 1
ATOM 1631 C CA . PRO A 1 208 ? -7.754 19.406 -11.984 1 92.62 208 PRO A CA 1
ATOM 1632 C C . PRO A 1 208 ? -6.781 19.828 -13.086 1 92.62 208 PRO A C 1
ATOM 1634 O O . PRO A 1 208 ? -5.969 20.734 -12.883 1 92.62 208 PRO A O 1
ATOM 1637 N N . ALA A 1 209 ? -6.887 19.219 -14.211 1 90.31 209 ALA A N 1
ATOM 1638 C CA . ALA A 1 209 ? -5.98 19.469 -15.336 1 90.31 209 ALA A CA 1
ATOM 1639 C C . ALA A 1 209 ? -6.129 20.891 -15.852 1 90.31 209 ALA A C 1
ATOM 1641 O O . ALA A 1 209 ? -5.207 21.438 -16.469 1 90.31 209 ALA A O 1
ATOM 1642 N N . SER A 1 210 ? -7.23 21.531 -15.594 1 91.88 210 SER A N 1
ATOM 1643 C CA . SER A 1 210 ? -7.578 22.828 -16.156 1 91.88 210 SER A CA 1
ATOM 1644 C C . SER A 1 210 ? -6.828 23.953 -15.461 1 91.88 210 SER A C 1
ATOM 1646 O O . SER A 1 210 ? -6.883 25.109 -15.891 1 91.88 210 SER A O 1
ATOM 1648 N N . ARG A 1 211 ? -6.156 23.719 -14.352 1 93.62 211 ARG A N 1
ATOM 1649 C CA . ARG A 1 211 ? -5.41 24.781 -13.672 1 93.62 211 ARG A CA 1
ATOM 1650 C C . ARG A 1 211 ? -4.242 24.203 -12.883 1 93.62 211 ARG A C 1
ATOM 1652 O O . ARG A 1 211 ? -4.195 23 -12.625 1 93.62 211 ARG A O 1
ATOM 1659 N N . SER A 1 212 ? -3.387 25.109 -12.508 1 96.19 212 SER A N 1
ATOM 1660 C CA . SER A 1 212 ? -2.248 24.734 -11.672 1 96.19 212 SER A CA 1
ATOM 1661 C C . SER A 1 212 ? -2.641 24.703 -10.195 1 96.19 212 SER A C 1
ATOM 1663 O O . SER A 1 212 ? -3.703 25.188 -9.82 1 96.19 212 SER A O 1
ATOM 1665 N N . THR A 1 213 ? -1.795 24.078 -9.445 1 97.5 213 THR A N 1
ATOM 1666 C CA . THR A 1 213 ? -1.996 23.969 -8.008 1 97.5 213 THR A CA 1
ATOM 1667 C C . THR A 1 213 ? -1.971 25.344 -7.352 1 97.5 213 THR A C 1
ATOM 1669 O O . THR A 1 213 ? -1.143 26.188 -7.703 1 97.5 213 THR A O 1
ATOM 1672 N N . ARG A 1 214 ? -2.957 25.578 -6.512 1 97.31 214 ARG A N 1
ATOM 1673 C CA . ARG A 1 214 ? -3.084 26.781 -5.691 1 97.31 214 ARG A CA 1
ATOM 1674 C C . ARG A 1 214 ? -3.363 26.422 -4.234 1 97.31 214 ARG A C 1
ATOM 1676 O O . ARG A 1 214 ? -3.93 25.359 -3.949 1 97.31 214 ARG A O 1
ATOM 1683 N N . TRP A 1 215 ? -2.924 27.297 -3.367 1 97.81 215 TRP A N 1
ATOM 1684 C CA . TRP A 1 215 ? -3.107 26.938 -1.967 1 97.81 215 TRP A CA 1
ATOM 1685 C C . TRP A 1 215 ? -3.594 28.125 -1.148 1 97.81 215 TRP A C 1
ATOM 1687 O O . TRP A 1 215 ? -3.613 28.062 0.084 1 97.81 215 TRP A O 1
ATOM 1697 N N . GLU A 1 216 ? -3.914 29.172 -1.765 1 98.44 216 GLU A N 1
ATOM 1698 C CA . GLU A 1 216 ? -4.453 30.359 -1.102 1 98.44 216 GLU A CA 1
ATOM 1699 C C . GLU A 1 216 ? -5.793 30.766 -1.712 1 98.44 216 GLU A C 1
ATOM 1701 O O . GLU A 1 216 ? -5.957 30.734 -2.934 1 98.44 216 GLU A O 1
ATOM 1706 N N . THR A 1 217 ? -6.719 31.094 -0.872 1 98.44 217 THR A N 1
ATOM 1707 C CA . THR A 1 217 ? -8.016 31.656 -1.225 1 98.44 217 THR A CA 1
ATOM 1708 C C . THR A 1 217 ? -8.461 32.688 -0.193 1 98.44 217 THR A C 1
ATOM 1710 O O . THR A 1 217 ? -7.656 33.156 0.617 1 98.44 217 THR A O 1
ATOM 1713 N N . THR A 1 218 ? -9.656 33.219 -0.32 1 98.69 218 THR A N 1
ATOM 1714 C CA . THR A 1 218 ? -10.195 34.156 0.652 1 98.69 218 THR A CA 1
ATOM 1715 C C . THR A 1 218 ? -11.586 33.719 1.116 1 98.69 218 THR A C 1
ATOM 1717 O O . THR A 1 218 ? -12.227 32.875 0.479 1 98.69 218 THR A O 1
ATOM 1720 N N . VAL A 1 219 ? -11.938 34.281 2.229 1 98.75 219 VAL A N 1
ATOM 1721 C CA . VAL A 1 219 ? -13.305 34.062 2.707 1 98.75 219 VAL A CA 1
ATOM 1722 C C . VAL A 1 219 ? -14.297 34.469 1.621 1 98.75 219 VAL A C 1
ATOM 1724 O O . VAL A 1 219 ? -15.25 33.719 1.34 1 98.75 219 VAL A O 1
ATOM 1727 N N . ALA A 1 220 ? -14.039 35.562 0.984 1 98.81 220 ALA A N 1
ATOM 1728 C CA . ALA A 1 220 ? -14.93 36.031 -0.067 1 98.81 220 ALA A CA 1
ATOM 1729 C C . ALA A 1 220 ? -15.039 35.031 -1.2 1 98.81 220 ALA A C 1
ATOM 1731 O O . ALA A 1 220 ? -16.141 34.719 -1.677 1 98.81 220 ALA A O 1
ATOM 1732 N N . GLU A 1 221 ? -13.953 34.531 -1.673 1 98.62 221 GLU A N 1
ATOM 1733 C CA . GLU A 1 221 ? -13.938 33.562 -2.766 1 98.62 221 GLU A CA 1
ATOM 1734 C C . GLU A 1 221 ? -14.695 32.281 -2.391 1 98.62 221 GLU A C 1
ATOM 1736 O O . GLU A 1 221 ? -15.453 31.75 -3.205 1 98.62 221 GLU A O 1
ATOM 1741 N N . GLN A 1 222 ? -14.477 31.812 -1.19 1 98.81 222 GLN A N 1
ATOM 1742 C CA . GLN A 1 222 ? -15.156 30.609 -0.712 1 98.81 222 GLN A CA 1
ATOM 1743 C C . GLN A 1 222 ? -16.672 30.812 -0.658 1 98.81 222 GLN A C 1
ATOM 1745 O O . GLN A 1 222 ? -17.438 29.984 -1.135 1 98.81 222 GLN A O 1
ATOM 1750 N N . ARG A 1 223 ? -17.062 31.938 -0.089 1 98.75 223 ARG A N 1
ATOM 1751 C CA . ARG A 1 223 ? -18.484 32.25 0.056 1 98.75 223 ARG A CA 1
ATOM 1752 C C . ARG A 1 223 ? -19.156 32.375 -1.306 1 98.75 223 ARG A C 1
ATOM 1754 O O . ARG A 1 223 ? -20.328 31.984 -1.46 1 98.75 223 ARG A O 1
ATOM 1761 N N . ALA A 1 224 ? -18.484 32.75 -2.27 1 98.69 224 ALA A N 1
ATOM 1762 C CA . ALA A 1 224 ? -19.062 33.031 -3.582 1 98.69 224 ALA A CA 1
ATOM 1763 C C . ALA A 1 224 ? -19.062 31.781 -4.453 1 98.69 224 ALA A C 1
ATOM 1765 O O . ALA A 1 224 ? -20.016 31.547 -5.203 1 98.69 224 ALA A O 1
ATOM 1766 N N . HIS A 1 225 ? -18 30.953 -4.344 1 98.38 225 HIS A N 1
ATOM 1767 C CA . HIS A 1 225 ? -17.766 30.047 -5.465 1 98.38 225 HIS A CA 1
ATOM 1768 C C . HIS A 1 225 ? -17.578 28.609 -4.984 1 98.38 225 HIS A C 1
ATOM 1770 O O . HIS A 1 225 ? -17.484 27.688 -5.801 1 98.38 225 HIS A O 1
ATOM 1776 N N . ASN A 1 226 ? -17.5 28.375 -3.691 1 98.75 226 ASN A N 1
ATOM 1777 C CA . ASN A 1 226 ? -17.281 27.016 -3.244 1 98.75 226 ASN A CA 1
ATOM 1778 C C . ASN A 1 226 ? -18.422 26.094 -3.648 1 98.75 226 ASN A C 1
ATOM 1780 O O . ASN A 1 226 ? -19.578 26.312 -3.242 1 98.75 226 ASN A O 1
ATOM 1784 N N . ILE A 1 227 ? -18.172 25.047 -4.293 1 98.31 227 ILE A N 1
ATOM 1785 C CA . ILE A 1 227 ? -19.203 24.25 -4.945 1 98.31 227 ILE A CA 1
ATOM 1786 C C . ILE A 1 227 ? -20 23.484 -3.895 1 98.31 227 ILE A C 1
ATOM 1788 O O . ILE A 1 227 ? -21.094 22.969 -4.18 1 98.31 227 ILE A O 1
ATOM 1792 N N . HIS A 1 228 ? -19.484 23.391 -2.666 1 98.5 228 HIS A N 1
ATOM 1793 C CA . HIS A 1 228 ? -20.203 22.625 -1.65 1 98.5 228 HIS A CA 1
ATOM 1794 C C . HIS A 1 228 ? -20.891 23.547 -0.65 1 98.5 228 HIS A C 1
ATOM 1796 O O . HIS A 1 228 ? -21.906 23.172 -0.052 1 98.5 228 HIS A O 1
ATOM 1802 N N . VAL A 1 229 ? -20.312 24.781 -0.407 1 98.12 229 VAL A N 1
ATOM 1803 C CA . VAL A 1 229 ? -20.75 25.5 0.788 1 98.12 229 VAL A CA 1
ATOM 1804 C C . VAL A 1 229 ? -20.875 26.984 0.486 1 98.12 229 VAL A C 1
ATOM 1806 O O . VAL A 1 229 ? -20.781 27.812 1.393 1 98.12 229 VAL A O 1
ATOM 1809 N N . HIS A 1 230 ? -21.016 27.391 -0.715 1 97.81 230 HIS A N 1
ATOM 1810 C CA . HIS A 1 230 ? -21.234 28.797 -1.054 1 97.81 230 HIS A CA 1
ATOM 1811 C C . HIS A 1 230 ? -22.484 29.344 -0.395 1 97.81 230 HIS A C 1
ATOM 1813 O O . HIS A 1 230 ? -23.359 28.562 0.032 1 97.81 230 HIS A O 1
ATOM 1819 N N . ASP A 1 231 ? -22.5 30.719 -0.32 1 98 231 ASP A N 1
ATOM 1820 C CA . ASP A 1 231 ? -23.656 31.359 0.282 1 98 231 ASP A CA 1
ATOM 1821 C C . ASP A 1 231 ? -24.953 30.859 -0.363 1 98 231 ASP A C 1
ATOM 1823 O O . ASP A 1 231 ? -25.031 30.734 -1.587 1 98 231 ASP A O 1
ATOM 1827 N N . GLY A 1 232 ? -25.938 30.562 0.464 1 97.62 232 GLY A N 1
ATOM 1828 C CA . GLY A 1 232 ? -27.219 30.062 -0.021 1 97.62 232 GLY A CA 1
ATOM 1829 C C . GLY A 1 232 ? -27.422 28.578 0.278 1 97.62 232 GLY A C 1
ATOM 1830 O O . GLY A 1 232 ? -28.547 28.094 0.238 1 97.62 232 GLY A O 1
ATOM 1831 N N . ILE A 1 233 ? -26.359 27.875 0.541 1 98.25 233 ILE A N 1
ATOM 1832 C CA . ILE A 1 233 ? -26.469 26.469 0.924 1 98.25 233 ILE A CA 1
ATOM 1833 C C . ILE A 1 233 ? -26.688 26.359 2.432 1 98.25 233 ILE A C 1
ATOM 1835 O O . ILE A 1 233 ? -25.875 26.859 3.219 1 98.25 233 ILE A O 1
ATOM 1839 N N . ASP A 1 234 ? -27.688 25.719 2.852 1 97.81 234 ASP A N 1
ATOM 1840 C CA . ASP A 1 234 ? -27.906 25.609 4.289 1 97.81 234 ASP A CA 1
ATOM 1841 C C . ASP A 1 234 ? -27.344 24.297 4.832 1 97.81 234 ASP A C 1
ATOM 1843 O O . ASP A 1 234 ? -26.828 23.484 4.074 1 97.81 234 ASP A O 1
ATOM 1847 N N . GLU A 1 235 ? -27.438 24.156 6.09 1 98.5 235 GLU A N 1
ATOM 1848 C CA . GLU A 1 235 ? -26.797 23.031 6.781 1 98.5 235 GLU A CA 1
ATOM 1849 C C . GLU A 1 235 ? -27.359 21.703 6.301 1 98.5 235 GLU A C 1
ATOM 1851 O O . GLU A 1 235 ? -26.609 20.75 6.059 1 98.5 235 GLU A O 1
ATOM 1856 N N . HIS A 1 236 ? -28.688 21.547 6.152 1 98.56 236 HIS A N 1
ATOM 1857 C CA . HIS A 1 236 ? -29.344 20.312 5.727 1 98.56 236 HIS A CA 1
ATOM 1858 C C . HIS A 1 236 ? -28.906 19.922 4.316 1 98.56 236 HIS A C 1
ATOM 1860 O O . HIS A 1 236 ? -28.609 18.766 4.059 1 98.56 236 HIS A O 1
ATOM 1866 N N . GLU A 1 237 ? -28.906 20.891 3.477 1 98.44 237 GLU A N 1
ATOM 1867 C CA . GLU A 1 237 ? -28.484 20.656 2.1 1 98.44 237 GLU A CA 1
ATOM 1868 C C . GLU A 1 237 ? -27.031 20.188 2.041 1 98.44 237 GLU A C 1
ATOM 1870 O O . GLU A 1 237 ? -26.703 19.25 1.309 1 98.44 237 GLU A O 1
ATOM 1875 N N . TYR A 1 238 ? -26.266 20.828 2.752 1 98.62 238 TYR A N 1
ATOM 1876 C CA . TYR A 1 238 ? -24.844 20.484 2.781 1 98.62 238 TYR A CA 1
ATOM 1877 C C . TYR A 1 238 ? -24.656 19.062 3.299 1 98.62 238 TYR A C 1
ATOM 1879 O O . TYR A 1 238 ? -23.906 18.281 2.709 1 98.62 238 TYR A O 1
ATOM 1887 N N . VAL A 1 239 ? -25.234 18.719 4.41 1 98.75 239 VAL A N 1
ATOM 1888 C CA . VAL A 1 239 ? -25.062 17.422 5.051 1 98.75 239 VAL A CA 1
ATOM 1889 C C . VAL A 1 239 ? -25.516 16.312 4.105 1 98.75 239 VAL A C 1
ATOM 1891 O O . VAL A 1 239 ? -24.828 15.297 3.951 1 98.75 239 VAL A O 1
ATOM 1894 N N . ALA A 1 240 ? -26.609 16.516 3.443 1 98.62 240 ALA A N 1
ATOM 1895 C CA . ALA A 1 240 ? -27.109 15.523 2.496 1 98.62 240 ALA A CA 1
ATOM 1896 C C . ALA A 1 240 ? -26.125 15.305 1.352 1 98.62 240 ALA A C 1
ATOM 1898 O O . ALA A 1 240 ? -25.812 14.172 1.002 1 98.62 240 ALA A O 1
ATOM 1899 N N . MET A 1 241 ? -25.703 16.391 0.824 1 98.5 241 MET A N 1
ATOM 1900 C CA . MET A 1 241 ? -24.734 16.328 -0.268 1 98.5 241 MET A CA 1
ATOM 1901 C C . MET A 1 241 ? -23.453 15.641 0.184 1 98.5 241 MET A C 1
ATOM 1903 O O . MET A 1 241 ? -22.938 14.75 -0.498 1 98.5 241 MET A O 1
ATOM 1907 N N . ARG A 1 242 ? -22.922 16.047 1.354 1 98.38 242 ARG A N 1
ATOM 1908 C CA . ARG A 1 242 ? -21.641 15.547 1.847 1 98.38 242 ARG A CA 1
ATOM 1909 C C . ARG A 1 242 ? -21.703 14.055 2.131 1 98.38 242 ARG A C 1
ATOM 1911 O O . ARG A 1 242 ? -20.797 13.305 1.767 1 98.38 242 ARG A O 1
ATOM 1918 N N . GLN A 1 243 ? -22.781 13.641 2.744 1 98.25 243 GLN A N 1
ATOM 1919 C CA . GLN A 1 243 ? -22.953 12.227 3.055 1 98.25 243 GLN A CA 1
ATOM 1920 C C . GLN A 1 243 ? -23.094 11.398 1.782 1 98.25 243 GLN A C 1
ATOM 1922 O O . GLN A 1 243 ? -22.5 10.312 1.672 1 98.25 243 GLN A O 1
ATOM 1927 N N . ALA A 1 244 ? -23.828 11.883 0.826 1 98.31 244 ALA A N 1
ATOM 1928 C CA . ALA A 1 244 ? -24 11.18 -0.443 1 98.31 244 ALA A CA 1
ATOM 1929 C C . ALA A 1 244 ? -22.688 11.062 -1.186 1 98.31 244 ALA A C 1
ATOM 1931 O O . ALA A 1 244 ? -22.344 9.992 -1.705 1 98.31 244 ALA A O 1
ATOM 1932 N N . ARG A 1 245 ? -22 12.117 -1.206 1 97.75 245 ARG A N 1
ATOM 1933 C CA . ARG A 1 245 ? -20.703 12.125 -1.892 1 97.75 245 ARG A CA 1
ATOM 1934 C C . ARG A 1 245 ? -19.703 11.234 -1.177 1 97.75 245 ARG A C 1
ATOM 1936 O O . ARG A 1 245 ? -18.969 10.484 -1.819 1 97.75 245 ARG A O 1
ATOM 1943 N N . ASP A 1 246 ? -19.641 11.312 0.122 1 97.75 246 ASP A N 1
ATOM 1944 C CA . ASP A 1 246 ? -18.703 10.516 0.905 1 97.75 246 ASP A CA 1
ATOM 1945 C C . ASP A 1 246 ? -18.906 9.023 0.638 1 97.75 246 ASP A C 1
ATOM 1947 O O . ASP A 1 246 ? -17.938 8.258 0.607 1 97.75 246 ASP A O 1
ATOM 1951 N N . ALA A 1 247 ? -20.094 8.641 0.426 1 95.44 247 ALA A N 1
ATOM 1952 C CA . ALA A 1 247 ? -20.438 7.234 0.215 1 95.44 247 ALA A CA 1
ATOM 1953 C C . ALA A 1 247 ? -19.812 6.703 -1.069 1 95.44 247 ALA A C 1
ATOM 1955 O O . ALA A 1 247 ? -19.719 5.488 -1.265 1 95.44 247 ALA A O 1
ATOM 1956 N N . THR A 1 248 ? -19.375 7.598 -1.92 1 95.12 248 THR A N 1
ATOM 1957 C CA . THR A 1 248 ? -18.859 7.18 -3.217 1 95.12 248 THR A CA 1
ATOM 1958 C C . THR A 1 248 ? -17.344 7.254 -3.238 1 95.12 248 THR A C 1
ATOM 1960 O O . THR A 1 248 ? -16.703 6.848 -4.215 1 95.12 248 THR A O 1
ATOM 1963 N N . LEU A 1 249 ? -16.75 7.742 -2.188 1 93.88 249 LEU A N 1
ATOM 1964 C CA . LEU A 1 249 ? -15.312 8.031 -2.197 1 93.88 249 LEU A CA 1
ATOM 1965 C C . LEU A 1 249 ? -14.508 6.805 -1.791 1 93.88 249 LEU A C 1
ATOM 1967 O O . LEU A 1 249 ? -14.898 6.07 -0.881 1 93.88 249 LEU A O 1
ATOM 1971 N N . ASP A 1 250 ? -13.352 6.617 -2.51 1 89.19 250 ASP A N 1
ATOM 1972 C CA . ASP A 1 250 ? -12.414 5.57 -2.123 1 89.19 250 ASP A CA 1
ATOM 1973 C C . ASP A 1 250 ? -11.625 5.973 -0.881 1 89.19 250 ASP A C 1
ATOM 1975 O O . ASP A 1 250 ? -11.5 7.16 -0.574 1 89.19 250 ASP A O 1
ATOM 1979 N N . MET A 1 251 ? -11.07 4.973 -0.259 1 89.44 251 MET A N 1
ATOM 1980 C CA . MET A 1 251 ? -10.141 5.246 0.834 1 89.44 251 MET A CA 1
ATOM 1981 C C . MET A 1 251 ? -8.891 5.949 0.322 1 89.44 251 MET A C 1
ATOM 1983 O O . MET A 1 251 ? -8.367 5.605 -0.741 1 89.44 251 MET A O 1
ATOM 1987 N N . PRO A 1 252 ? -8.422 6.898 1.174 1 92.44 252 PRO A N 1
ATOM 1988 C CA . PRO A 1 252 ? -7.145 7.492 0.781 1 92.44 252 PRO A CA 1
ATOM 1989 C C . PRO A 1 252 ? -6.023 6.461 0.664 1 92.44 252 PRO A C 1
ATOM 1991 O O . PRO A 1 252 ? -5.953 5.527 1.469 1 92.44 252 PRO A O 1
ATOM 1994 N N . HIS A 1 253 ? -5.141 6.742 -0.279 1 91.62 253 HIS A N 1
ATOM 1995 C CA . HIS A 1 253 ? -4.094 5.789 -0.627 1 91.62 253 HIS A CA 1
ATOM 1996 C C . HIS A 1 253 ? -3.191 5.496 0.569 1 91.62 253 HIS A C 1
ATOM 1998 O O . HIS A 1 253 ? -2.732 4.367 0.744 1 91.62 253 HIS A O 1
ATOM 2004 N N . LEU A 1 254 ? -2.955 6.523 1.388 1 96.5 254 LEU A N 1
ATOM 2005 C CA . LEU A 1 254 ? -1.978 6.363 2.459 1 96.5 254 LEU A CA 1
ATOM 2006 C C . LEU A 1 254 ? -2.654 6.41 3.824 1 96.5 254 LEU A C 1
ATOM 2008 O O . LEU A 1 254 ? -2.014 6.73 4.828 1 96.5 254 LEU A O 1
ATOM 2012 N N . LEU A 1 255 ? -3.943 6.125 3.863 1 95.38 255 LEU A N 1
ATOM 2013 C CA . LEU A 1 255 ? -4.641 6.18 5.141 1 95.38 255 LEU A CA 1
ATOM 2014 C C . LEU A 1 255 ? -3.982 5.254 6.16 1 95.38 255 LEU A C 1
ATOM 2016 O O . LEU A 1 255 ? -3.566 5.703 7.234 1 95.38 255 LEU A O 1
ATOM 2020 N N . LEU A 1 256 ? -3.764 4.027 5.828 1 95.12 256 LEU A N 1
ATOM 2021 C CA . LEU A 1 256 ? -3.344 2.996 6.773 1 95.12 256 LEU A CA 1
ATOM 2022 C C . LEU A 1 256 ? -1.922 3.252 7.262 1 95.12 256 LEU A C 1
ATOM 2024 O O . LEU A 1 256 ? -1.671 3.283 8.469 1 95.12 256 LEU A O 1
ATOM 2028 N N . PRO A 1 257 ? -1.026 3.578 6.371 1 97.19 257 PRO A N 1
ATOM 2029 C CA . PRO A 1 257 ? 0.315 3.873 6.879 1 97.19 257 PRO A CA 1
ATOM 2030 C C . PRO A 1 257 ? 0.39 5.215 7.602 1 97.19 257 PRO A C 1
ATOM 2032 O O . PRO A 1 257 ? 1.059 5.328 8.633 1 97.19 257 PRO A O 1
ATOM 2035 N N . SER A 1 258 ? -0.298 6.227 7.18 1 98.06 258 SER A N 1
ATOM 2036 C CA . SER A 1 258 ? -0.136 7.586 7.684 1 98.06 258 SER A CA 1
ATOM 2037 C C . SER A 1 258 ? -0.644 7.707 9.117 1 98.06 258 SER A C 1
ATOM 2039 O O . SER A 1 258 ? 0.024 8.297 9.969 1 98.06 258 SER A O 1
ATOM 2041 N N . ILE A 1 259 ? -1.78 7.141 9.359 1 97.06 259 ILE A N 1
ATOM 2042 C CA . ILE A 1 259 ? -2.426 7.344 10.656 1 97.06 259 ILE A CA 1
ATOM 2043 C C . ILE A 1 259 ? -1.549 6.773 11.766 1 97.06 259 ILE A C 1
ATOM 2045 O O . ILE A 1 259 ? -1.46 7.352 12.852 1 97.06 259 ILE A O 1
ATOM 2049 N N . GLN A 1 260 ? -0.877 5.66 11.531 1 97.69 260 GLN A N 1
ATOM 2050 C CA . GLN A 1 260 ? -0.071 4.984 12.547 1 97.69 260 GLN A CA 1
ATOM 2051 C C . GLN A 1 260 ? 1.126 5.836 12.953 1 97.69 260 GLN A C 1
ATOM 2053 O O . GLN A 1 260 ? 1.61 5.727 14.086 1 97.69 260 GLN A O 1
ATOM 2058 N N . VAL A 1 261 ? 1.584 6.688 12.07 1 98.5 261 VAL A N 1
ATOM 2059 C CA . VAL A 1 261 ? 2.727 7.555 12.328 1 98.5 261 VAL A CA 1
ATOM 2060 C C . VAL A 1 261 ? 2.244 8.906 12.859 1 98.5 261 VAL A C 1
ATOM 2062 O O . VAL A 1 261 ? 2.818 9.453 13.797 1 98.5 261 VAL A O 1
ATOM 2065 N N . ASN A 1 262 ? 1.105 9.336 12.289 1 98.69 262 ASN A N 1
ATOM 2066 C CA . ASN A 1 262 ? 0.667 10.703 12.547 1 98.69 262 ASN A CA 1
ATOM 2067 C C . ASN A 1 262 ? 0.027 10.836 13.93 1 98.69 262 ASN A C 1
ATOM 2069 O O . ASN A 1 262 ? 0.12 11.891 14.562 1 98.69 262 ASN A O 1
ATOM 2073 N N . VAL A 1 263 ? -0.501 9.75 14.461 1 98.25 263 VAL A N 1
ATOM 2074 C CA . VAL A 1 263 ? -1.073 9.789 15.805 1 98.25 263 VAL A CA 1
ATOM 2075 C C . VAL A 1 263 ? 0.045 9.797 16.844 1 98.25 263 VAL A C 1
ATOM 2077 O O . VAL A 1 263 ? -0.212 9.945 18.047 1 98.25 263 VAL A O 1
ATOM 2080 N N . ARG A 1 264 ? 1.301 9.656 16.375 1 98 264 ARG A N 1
ATOM 2081 C CA . ARG A 1 264 ? 2.486 9.688 17.219 1 98 264 ARG A CA 1
ATOM 2082 C C . ARG A 1 264 ? 3.344 10.914 16.922 1 98 264 ARG A C 1
ATOM 2084 O O . ARG A 1 264 ? 4.551 10.906 17.172 1 98 264 ARG A O 1
ATOM 2091 N N . ALA A 1 265 ? 2.812 11.859 16.297 1 98.38 265 ALA A N 1
ATOM 2092 C CA . ALA A 1 265 ? 3.521 13.086 15.953 1 98.38 265 ALA A CA 1
ATOM 2093 C C . ALA A 1 265 ? 4.766 12.797 15.117 1 98.38 265 ALA A C 1
ATOM 2095 O O . ALA A 1 265 ? 5.809 13.422 15.305 1 98.38 265 ALA A O 1
ATOM 2096 N N . GLY A 1 266 ? 4.621 11.797 14.305 1 98.62 266 GLY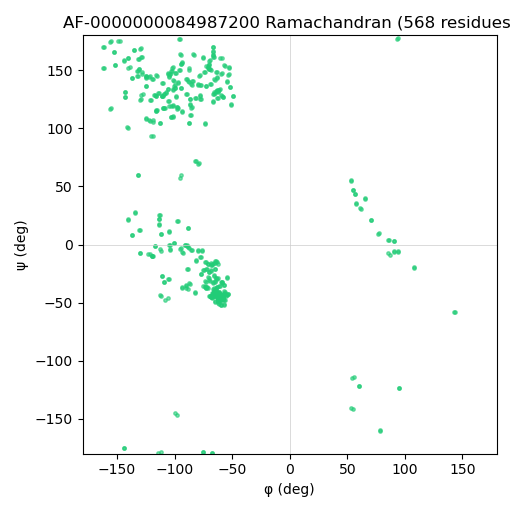 A N 1
ATOM 2097 C CA . GLY A 1 266 ? 5.699 11.523 13.367 1 98.62 266 GLY A CA 1
ATOM 2098 C C . GLY A 1 266 ? 6.68 10.484 13.883 1 98.62 266 GLY A C 1
ATOM 2099 O O . GLY A 1 266 ? 7.617 10.102 13.18 1 98.62 266 GLY A O 1
ATOM 2100 N N . GLN A 1 267 ? 6.547 10.039 15.102 1 98.06 267 GLN A N 1
ATOM 2101 C CA . GLN A 1 267 ? 7.379 8.953 15.594 1 98.06 267 GLN A CA 1
ATOM 2102 C C . GLN A 1 267 ? 6.961 7.617 14.984 1 98.06 267 GLN A C 1
ATOM 2104 O O . GLN A 1 267 ? 5.77 7.324 14.875 1 98.06 267 GLN A O 1
ATOM 2109 N N . MET A 1 268 ? 7.961 6.859 14.594 1 97.5 268 MET A N 1
ATOM 2110 C CA . MET A 1 268 ? 7.672 5.516 14.102 1 97.5 268 MET A CA 1
ATOM 2111 C C . MET A 1 268 ? 7.211 4.609 15.234 1 97.5 268 MET A C 1
ATOM 2113 O O . MET A 1 268 ? 7.555 4.84 16.391 1 97.5 268 MET A O 1
ATOM 2117 N N . PRO A 1 269 ? 6.387 3.635 14.867 1 97.06 269 PRO A N 1
ATOM 2118 C CA . PRO A 1 269 ? 6.113 2.637 15.906 1 97.06 269 PRO A CA 1
ATOM 2119 C C . PRO A 1 269 ? 7.391 2.043 16.5 1 97.06 269 PRO A C 1
ATOM 2121 O O . PRO A 1 269 ? 8.414 1.975 15.82 1 97.06 269 PRO A O 1
ATOM 2124 N N . PRO A 1 270 ? 7.312 1.729 17.812 1 96.56 270 PRO A N 1
ATOM 2125 C CA . PRO A 1 270 ? 8.5 1.104 18.406 1 96.56 270 PRO A CA 1
ATOM 2126 C C . PRO A 1 270 ? 8.945 -0.145 17.641 1 96.56 270 PRO A C 1
ATOM 2128 O O . PRO A 1 270 ? 8.109 -0.913 17.172 1 96.56 270 PRO A O 1
ATOM 2131 N N . PRO A 1 271 ? 10.305 -0.32 17.5 1 97 271 PRO A N 1
ATOM 2132 C CA . PRO A 1 271 ? 10.781 -1.531 16.828 1 97 271 PRO A CA 1
ATOM 2133 C C . PRO A 1 271 ? 10.422 -2.807 17.594 1 97 271 PRO A C 1
ATOM 2135 O O . PRO A 1 271 ? 10.305 -2.787 18.828 1 97 271 PRO A O 1
ATOM 2138 N N . GLU A 1 272 ? 10.219 -3.859 16.844 1 96.31 272 GLU A N 1
ATOM 2139 C CA . GLU A 1 272 ? 10.109 -5.184 17.453 1 96.31 272 GLU A CA 1
ATOM 2140 C C . GLU A 1 272 ? 11.469 -5.711 17.891 1 96.31 272 GLU A C 1
ATOM 2142 O O . GLU A 1 272 ? 12.461 -4.973 17.875 1 96.31 272 GLU A O 1
ATOM 2147 N N . ASP A 1 273 ? 11.477 -6.957 18.438 1 96.25 273 ASP A N 1
ATOM 2148 C CA . ASP A 1 273 ? 12.688 -7.527 19.031 1 96.25 273 ASP A CA 1
ATOM 2149 C C . ASP A 1 273 ? 13.789 -7.688 17.984 1 96.25 273 ASP A C 1
ATOM 2151 O O . ASP A 1 273 ? 14.961 -7.84 18.328 1 96.25 273 ASP A O 1
ATOM 2155 N N . ASN A 1 274 ? 13.461 -7.617 16.719 1 96.31 274 ASN A N 1
ATOM 2156 C CA . ASN A 1 274 ? 14.461 -7.734 15.664 1 96.31 274 ASN A CA 1
ATOM 2157 C C . ASN A 1 274 ? 15.016 -6.367 15.266 1 96.31 274 ASN A C 1
ATOM 2159 O O . ASN A 1 274 ? 15.789 -6.262 14.305 1 96.31 274 ASN A O 1
ATOM 2163 N N . GLY A 1 275 ? 14.562 -5.32 15.875 1 97 275 GLY A N 1
ATOM 2164 C CA . GLY A 1 275 ? 15.086 -3.982 15.648 1 97 275 GLY A CA 1
ATOM 2165 C C . GLY A 1 275 ? 14.367 -3.24 14.539 1 97 275 GLY A C 1
ATOM 2166 O O . GLY A 1 275 ? 14.727 -2.109 14.203 1 97 275 GLY A O 1
ATOM 2167 N N . ILE A 1 276 ? 13.328 -3.818 13.938 1 97.38 276 ILE A N 1
ATOM 2168 C CA . ILE A 1 276 ? 12.609 -3.225 12.812 1 97.38 276 ILE A CA 1
ATOM 2169 C C . ILE A 1 276 ? 11.258 -2.693 13.281 1 97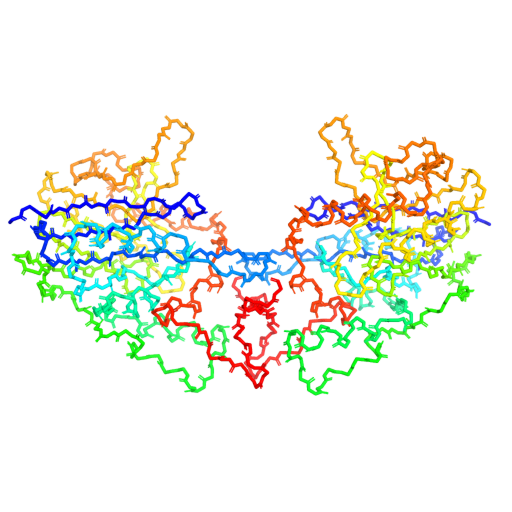.38 276 ILE A C 1
ATOM 2171 O O . ILE A 1 276 ? 10.562 -3.35 14.062 1 97.38 276 ILE A O 1
ATOM 2175 N N . SER A 1 277 ? 10.914 -1.46 12.867 1 97.81 277 SER A N 1
ATOM 2176 C CA . SER A 1 277 ? 9.57 -0.916 13.055 1 97.81 277 SER A CA 1
ATOM 2177 C C . SER A 1 277 ? 8.633 -1.356 11.938 1 97.81 277 SER A C 1
ATOM 2179 O O . SER A 1 277 ? 9.047 -1.444 10.773 1 97.81 277 SER A O 1
ATOM 2181 N N . TYR A 1 278 ? 7.438 -1.65 12.305 1 97.94 278 TYR A N 1
ATOM 2182 C CA . TYR A 1 278 ? 6.461 -2.121 11.328 1 97.94 278 TYR A CA 1
ATOM 2183 C C . TYR A 1 278 ? 5.203 -1.264 11.359 1 97.94 278 TYR A C 1
ATOM 2185 O O . TYR A 1 278 ? 4.797 -0.782 12.422 1 97.94 278 TYR A O 1
ATOM 2193 N N . LEU A 1 279 ? 4.641 -1.039 10.234 1 97.94 279 LEU A N 1
ATOM 2194 C CA . LEU A 1 279 ? 3.248 -0.61 10.133 1 97.94 279 LEU A CA 1
ATOM 2195 C C . LEU A 1 279 ? 2.328 -1.804 9.898 1 97.94 279 LEU A C 1
ATOM 2197 O O . LEU A 1 279 ? 2.74 -2.807 9.312 1 97.94 279 LEU A O 1
ATOM 2201 N N . LYS A 1 280 ? 1.121 -1.707 10.359 1 97.25 280 LYS A N 1
ATOM 2202 C CA . LYS A 1 280 ? 0.156 -2.797 10.242 1 97.25 280 LYS A CA 1
ATOM 2203 C C . LYS A 1 280 ? -0.958 -2.443 9.266 1 97.25 280 LYS A C 1
ATOM 2205 O O . LYS A 1 280 ? -1.424 -1.302 9.227 1 97.25 280 LYS A O 1
ATOM 2210 N N . ILE A 1 281 ? -1.317 -3.41 8.492 1 97.69 281 ILE A N 1
ATOM 2211 C CA . ILE A 1 281 ? -2.484 -3.297 7.621 1 97.69 281 ILE A CA 1
ATOM 2212 C C . ILE A 1 281 ? -3.578 -4.25 8.094 1 97.69 281 ILE A C 1
ATOM 2214 O O . ILE A 1 281 ? -3.453 -5.469 7.953 1 97.69 281 ILE A O 1
ATOM 2218 N N . PRO A 1 282 ? -4.629 -3.715 8.75 1 97.69 282 PRO A N 1
ATOM 2219 C CA . PRO A 1 282 ? -5.727 -4.598 9.141 1 97.69 282 PRO A CA 1
ATOM 2220 C C . PRO A 1 282 ? -6.48 -5.176 7.949 1 97.69 282 PRO A C 1
ATOM 2222 O O . PRO A 1 282 ? -6.863 -4.438 7.039 1 97.69 282 PRO A O 1
ATOM 2225 N N . LEU A 1 283 ? -6.648 -6.461 7.941 1 98 283 LEU A N 1
ATOM 2226 C CA . LEU A 1 283 ? -7.312 -7.117 6.82 1 98 283 LEU A CA 1
ATOM 2227 C C . LEU A 1 283 ? -8.828 -7.125 7.012 1 98 283 LEU A C 1
ATOM 2229 O O . LEU A 1 283 ? -9.328 -7.613 8.031 1 98 283 LEU A O 1
ATOM 2233 N N . ASN A 1 284 ? -9.562 -6.523 6.094 1 96.5 284 ASN A N 1
ATOM 2234 C CA . ASN A 1 284 ? -11.016 -6.578 5.973 1 96.5 284 ASN A CA 1
ATOM 2235 C C . ASN A 1 284 ? -11.703 -5.91 7.16 1 96.5 284 ASN A C 1
ATOM 2237 O O . ASN A 1 284 ? -12.68 -6.434 7.691 1 96.5 284 ASN A O 1
ATOM 2241 N N . VAL A 1 285 ? -11.188 -4.805 7.641 1 91.88 285 VAL A N 1
ATOM 2242 C CA . VAL A 1 285 ? -11.742 -4.094 8.789 1 91.88 285 VAL A CA 1
ATOM 2243 C C . VAL A 1 285 ? -12.305 -2.75 8.344 1 91.88 285 VAL A C 1
ATOM 2245 O O . VAL A 1 285 ? -13.367 -2.328 8.82 1 91.88 285 VAL A O 1
ATOM 2248 N N . ILE A 1 286 ? -11.602 -2.016 7.504 1 82.12 286 ILE A N 1
ATOM 2249 C CA . ILE A 1 286 ? -12 -0.66 7.141 1 82.12 286 ILE A CA 1
ATOM 2250 C C . ILE A 1 286 ? -12.672 -0.672 5.766 1 82.12 286 ILE A C 1
ATOM 2252 O O . ILE A 1 286 ? -12.344 -1.508 4.918 1 82.12 286 ILE A O 1
ATOM 2256 N N . MET B 1 1 ? -1.456 -36.688 -24.344 1 76.44 1 MET B N 1
ATOM 2257 C CA . MET B 1 1 ? -2.82 -36.188 -24.375 1 76.44 1 MET B CA 1
ATOM 2258 C C . MET B 1 1 ? -2.826 -34.656 -24.25 1 76.44 1 MET B C 1
ATOM 2260 O O . MET B 1 1 ? -1.996 -34.062 -23.547 1 76.44 1 MET B O 1
ATOM 2264 N N . LYS B 1 2 ? -3.688 -34 -25.047 1 89.88 2 LYS B N 1
ATOM 2265 C CA . LYS B 1 2 ? -3.82 -32.562 -25.031 1 89.88 2 LYS B CA 1
ATOM 2266 C C . LYS B 1 2 ? -4.812 -32.094 -23.969 1 89.88 2 LYS B C 1
ATOM 2268 O O . LYS B 1 2 ? -5.988 -32.469 -24 1 89.88 2 LYS B O 1
ATOM 2273 N N . PRO B 1 3 ? -4.258 -31.422 -22.938 1 95.62 3 PRO B N 1
ATOM 2274 C CA . PRO B 1 3 ? -5.191 -30.938 -21.906 1 95.62 3 PRO B CA 1
ATOM 2275 C C . PRO B 1 3 ? -6.055 -29.781 -22.406 1 95.62 3 PRO B C 1
ATOM 2277 O O . PRO B 1 3 ? -5.68 -29.078 -23.359 1 95.62 3 PRO B O 1
ATOM 2280 N N . TYR B 1 4 ? -7.262 -29.656 -21.828 1 98.12 4 TYR B N 1
ATOM 2281 C CA . TYR B 1 4 ? -8.039 -28.438 -21.984 1 98.12 4 TYR B CA 1
ATOM 2282 C C . TYR B 1 4 ? -7.504 -27.344 -21.062 1 98.12 4 TYR B C 1
ATOM 2284 O O . TYR B 1 4 ? -7.137 -27.594 -19.922 1 98.12 4 TYR B O 1
ATOM 2292 N N . ILE B 1 5 ? -7.422 -26.141 -21.641 1 98.75 5 ILE B N 1
ATOM 2293 C CA . ILE B 1 5 ? -6.859 -25.031 -20.875 1 98.75 5 ILE B CA 1
ATOM 2294 C C . ILE B 1 5 ? -7.809 -23.828 -20.938 1 98.75 5 ILE B C 1
ATOM 2296 O O . ILE B 1 5 ? -8.227 -23.422 -22.031 1 98.75 5 ILE B O 1
ATOM 2300 N N . GLU B 1 6 ? -8.203 -23.328 -19.797 1 98.81 6 GLU B N 1
ATOM 2301 C CA . GLU B 1 6 ? -8.953 -22.078 -19.672 1 98.81 6 GLU B CA 1
ATOM 2302 C C . GLU B 1 6 ? -8.148 -21.031 -18.906 1 98.81 6 GLU B C 1
ATOM 2304 O O . GLU B 1 6 ? -7.625 -21.312 -17.828 1 98.81 6 GLU B O 1
ATOM 2309 N N . ALA B 1 7 ? -8.023 -19.844 -19.531 1 98.81 7 ALA B N 1
ATOM 2310 C CA . ALA B 1 7 ? -7.258 -18.75 -18.938 1 98.81 7 ALA B CA 1
ATOM 2311 C C . ALA B 1 7 ? -8.18 -17.719 -18.281 1 98.81 7 ALA B C 1
ATOM 2313 O O . ALA B 1 7 ? -9.258 -17.438 -18.812 1 98.81 7 ALA B O 1
ATOM 2314 N N . PHE B 1 8 ? -7.762 -17.234 -17.172 1 98.81 8 PHE B N 1
ATOM 2315 C CA . PHE B 1 8 ? -8.445 -16.156 -16.453 1 98.81 8 PHE B CA 1
ATOM 2316 C C . PHE B 1 8 ? -7.504 -14.992 -16.188 1 98.81 8 PHE B C 1
ATOM 2318 O O . PHE B 1 8 ? -6.609 -15.086 -15.344 1 98.81 8 PHE B O 1
ATOM 2325 N N . PHE B 1 9 ? -7.742 -13.891 -16.906 1 98.56 9 PHE B N 1
ATOM 2326 C CA . PHE B 1 9 ? -6.875 -12.719 -16.797 1 98.56 9 PHE B CA 1
ATOM 2327 C C . PHE B 1 9 ? -7.375 -11.773 -15.711 1 98.56 9 PHE B C 1
ATOM 2329 O O . PHE B 1 9 ? -8.57 -11.492 -15.633 1 98.56 9 PHE B O 1
ATOM 2336 N N . ASP B 1 10 ? -6.5 -11.383 -14.828 1 98.25 10 ASP B N 1
ATOM 2337 C CA . ASP B 1 10 ? -6.762 -10.359 -13.828 1 98.25 10 ASP B CA 1
ATOM 2338 C C . ASP B 1 10 ? -6.141 -9.023 -14.234 1 98.25 10 ASP B C 1
ATOM 2340 O O . ASP B 1 10 ? -4.922 -8.844 -14.141 1 98.25 10 ASP B O 1
ATOM 2344 N N . PRO B 1 11 ? -6.934 -8.039 -14.578 1 96.75 11 PRO B N 1
ATOM 2345 C CA . PRO B 1 11 ? -6.363 -6.793 -15.086 1 96.75 11 PRO B CA 1
ATOM 2346 C C . PRO B 1 11 ? -5.691 -5.961 -13.992 1 96.75 11 PRO B C 1
ATOM 2348 O O . PRO B 1 11 ? -4.879 -5.086 -14.297 1 96.75 11 PRO B O 1
ATOM 2351 N N . ALA B 1 12 ? -6.039 -6.184 -12.727 1 96.44 12 ALA B N 1
ATOM 2352 C CA . ALA B 1 12 ? -5.465 -5.406 -11.633 1 96.44 12 ALA B CA 1
ATOM 2353 C C . ALA B 1 12 ? -4 -5.77 -11.414 1 96.44 12 ALA B C 1
ATOM 2355 O O . ALA B 1 12 ? -3.174 -4.902 -11.125 1 96.44 12 ALA B O 1
ATOM 2356 N N . THR B 1 13 ? -3.666 -7.02 -11.562 1 97.56 13 THR B N 1
ATOM 2357 C CA . THR B 1 13 ? -2.307 -7.469 -11.281 1 97.56 13 THR B CA 1
ATOM 2358 C C . THR B 1 13 ? -1.641 -8.008 -12.547 1 97.56 13 THR B C 1
ATOM 2360 O O . THR B 1 13 ? -0.501 -8.477 -12.5 1 97.56 13 THR B O 1
ATOM 2363 N N . TRP B 1 14 ? -2.332 -8.016 -13.648 1 97.69 14 TRP B N 1
ATOM 2364 C CA . TRP B 1 14 ? -1.825 -8.508 -14.922 1 97.69 14 TRP B CA 1
ATOM 2365 C C . TRP B 1 14 ? -1.459 -9.984 -14.828 1 97.69 14 TRP B C 1
ATOM 2367 O O . TRP B 1 14 ? -0.48 -10.43 -15.438 1 97.69 14 TRP B O 1
ATOM 2377 N N . THR B 1 15 ? -2.154 -10.719 -14 1 98.44 15 THR B N 1
ATOM 2378 C CA . THR B 1 15 ? -1.909 -12.133 -13.758 1 98.44 15 THR B CA 1
ATOM 2379 C C . THR B 1 15 ? -2.852 -12.992 -14.594 1 98.44 15 THR B C 1
ATOM 2381 O O . THR B 1 15 ? -4.023 -12.648 -14.766 1 98.44 15 THR B O 1
ATOM 2384 N N . ILE B 1 16 ? -2.357 -14.023 -15.117 1 98.81 16 ILE B N 1
ATOM 2385 C CA . ILE B 1 16 ? -3.195 -15.031 -15.758 1 98.81 16 ILE B CA 1
ATOM 2386 C C . ILE B 1 16 ? -3.225 -16.297 -14.906 1 98.81 16 ILE B C 1
ATOM 2388 O O . ILE B 1 16 ? -2.186 -16.922 -14.672 1 98.81 16 ILE B O 1
ATOM 2392 N N . SER B 1 17 ? -4.395 -16.641 -14.43 1 98.94 17 SER B N 1
ATOM 2393 C CA . SER B 1 17 ? -4.648 -17.938 -13.797 1 98.94 17 SER B CA 1
ATOM 2394 C C . SER B 1 17 ? -5.18 -18.953 -14.805 1 98.94 17 SER B C 1
ATOM 2396 O O . SER B 1 17 ? -5.738 -18.578 -15.836 1 98.94 17 SER B O 1
ATOM 2398 N N . TYR B 1 18 ? -4.988 -20.25 -14.492 1 98.94 18 TYR B N 1
ATOM 2399 C CA . TYR B 1 18 ? -5.426 -21.266 -15.445 1 98.94 18 TYR B CA 1
ATOM 2400 C C . TYR B 1 18 ? -6.227 -22.359 -14.758 1 98.94 18 TYR B C 1
ATOM 2402 O O . TYR B 1 18 ? -5.953 -22.703 -13.602 1 98.94 18 TYR B O 1
ATOM 2410 N N . VAL B 1 19 ? -7.195 -22.844 -15.461 1 98.94 19 VAL B N 1
ATOM 2411 C CA . VAL B 1 19 ? -7.77 -24.156 -15.18 1 98.94 19 VAL B CA 1
ATOM 2412 C C . VAL B 1 19 ? -7.387 -25.141 -16.297 1 98.94 19 VAL B C 1
ATOM 2414 O O . VAL B 1 19 ? -7.676 -24.891 -17.469 1 98.94 19 VAL B O 1
ATOM 2417 N N . VAL B 1 20 ? -6.664 -26.156 -15.906 1 98.88 20 VAL B N 1
ATOM 2418 C CA . VAL B 1 20 ? -6.27 -27.219 -16.828 1 98.88 20 VAL B CA 1
ATOM 2419 C C . VAL B 1 20 ? -7.008 -28.5 -16.484 1 98.88 20 VAL B C 1
ATOM 2421 O O . VAL B 1 20 ? -7.039 -28.906 -15.312 1 98.88 20 VAL B O 1
ATOM 2424 N N . TYR B 1 21 ? -7.66 -29.125 -17.453 1 98.62 21 TYR B N 1
ATOM 2425 C CA . TYR B 1 21 ? -8.438 -30.312 -17.109 1 98.62 21 TYR B CA 1
ATOM 2426 C C . TYR B 1 21 ? -8.367 -31.359 -18.219 1 98.62 21 TYR B C 1
ATOM 2428 O O . TYR B 1 21 ? -7.996 -31.031 -19.359 1 98.62 21 TYR B O 1
ATOM 2436 N N . ASP B 1 22 ? -8.641 -32.625 -17.891 1 98.12 22 ASP B N 1
ATOM 2437 C CA . ASP B 1 22 ? -8.414 -33.75 -18.797 1 98.12 22 ASP B CA 1
ATOM 2438 C C . ASP B 1 22 ? -9.578 -33.906 -19.781 1 98.12 22 ASP B C 1
ATOM 2440 O O . ASP B 1 22 ? -9.367 -34.219 -20.953 1 98.12 22 ASP B O 1
ATOM 2444 N N . GLU B 1 23 ? -10.797 -33.75 -19.266 1 97.19 23 GLU B N 1
ATOM 2445 C CA . GLU B 1 23 ? -12.016 -33.844 -20.062 1 97.19 23 GLU B CA 1
ATOM 2446 C C . GLU B 1 23 ? -13.195 -33.188 -19.359 1 97.19 23 GLU B C 1
ATOM 2448 O O . GLU B 1 23 ? -13.156 -33 -18.141 1 97.19 23 GLU B O 1
ATOM 2453 N N . PRO B 1 24 ? -14.164 -32.688 -20.203 1 95.81 24 PRO B N 1
ATOM 2454 C CA . PRO B 1 24 ? -15.375 -32.219 -19.516 1 95.81 24 PRO B CA 1
ATOM 2455 C C . PRO B 1 24 ? -15.922 -33.219 -18.516 1 95.81 24 PRO B C 1
ATOM 2457 O O . PRO B 1 24 ? -16.031 -34.406 -18.812 1 95.81 24 PRO B O 1
ATOM 2460 N N . GLY B 1 25 ? -16.109 -32.719 -17.344 1 98 25 GLY B N 1
ATOM 2461 C CA . GLY B 1 25 ? -16.609 -33.594 -16.297 1 98 25 GLY B CA 1
ATOM 2462 C C . GLY B 1 25 ? -15.5 -34.375 -15.586 1 98 25 GLY B C 1
ATOM 2463 O O . GLY B 1 25 ? -15.766 -35.188 -14.695 1 98 25 GLY B O 1
ATOM 2464 N N . GLY B 1 26 ? -14.336 -34.094 -15.953 1 98.31 26 GLY B N 1
ATOM 2465 C CA . GLY B 1 26 ? -13.203 -34.812 -15.406 1 98.31 26 GLY B CA 1
ATOM 2466 C C . GLY B 1 26 ? -12.516 -34.062 -14.266 1 98.31 26 GLY B C 1
ATOM 2467 O O . GLY B 1 26 ? -13.18 -33.469 -13.422 1 98.31 26 GLY B O 1
ATOM 2468 N N . SER B 1 27 ? -11.156 -34.25 -14.203 1 98.69 27 SER B N 1
ATOM 2469 C CA . SER B 1 27 ? -10.352 -33.656 -13.141 1 98.69 27 SER B CA 1
ATOM 2470 C C . SER B 1 27 ? -9.617 -32.406 -13.617 1 98.69 27 SER B C 1
ATOM 2472 O O . SER B 1 27 ? -9.32 -32.281 -14.805 1 98.69 27 SER B O 1
ATOM 2474 N N . CYS B 1 28 ? -9.344 -31.516 -12.68 1 98.88 28 CYS B N 1
ATOM 2475 C CA . CYS B 1 28 ? -8.656 -30.297 -13.094 1 98.88 28 CYS B CA 1
ATOM 2476 C C . CYS B 1 28 ? -7.617 -29.875 -12.062 1 98.88 28 CYS B C 1
ATOM 2478 O O . CYS B 1 28 ? -7.594 -30.406 -10.945 1 98.88 28 CYS B O 1
ATOM 2480 N N . ALA B 1 29 ? -6.727 -29.078 -12.523 1 98.94 29 ALA B N 1
ATOM 2481 C CA . ALA B 1 29 ? -5.801 -28.297 -11.711 1 98.94 29 ALA B CA 1
ATOM 2482 C C . ALA B 1 29 ? -5.988 -26.797 -11.945 1 98.94 29 ALA B C 1
ATOM 2484 O O . ALA B 1 29 ? -6.32 -26.375 -13.055 1 98.94 29 ALA B O 1
ATOM 2485 N N . ILE B 1 30 ? -5.867 -26.031 -10.891 1 98.94 30 ILE B N 1
ATOM 2486 C CA . ILE B 1 30 ? -5.879 -24.578 -10.945 1 98.94 30 ILE B CA 1
ATOM 2487 C C . ILE B 1 30 ? -4.477 -24.031 -10.688 1 98.94 30 ILE B C 1
ATOM 2489 O O . ILE B 1 30 ? -3.807 -24.453 -9.742 1 98.94 30 ILE B O 1
ATOM 2493 N N . ILE B 1 31 ? -4.02 -23.109 -11.555 1 98.94 31 ILE B N 1
ATOM 2494 C CA . ILE B 1 31 ? -2.643 -22.625 -11.461 1 98.94 31 ILE B CA 1
ATOM 2495 C C . ILE B 1 31 ? -2.639 -21.141 -11.164 1 98.94 31 ILE B C 1
ATOM 2497 O O . ILE B 1 31 ? -3.299 -20.359 -11.852 1 98.94 31 ILE B O 1
ATOM 2501 N N . ASP B 1 32 ? -1.911 -20.719 -10.148 1 98.88 32 ASP B N 1
ATOM 2502 C CA . ASP B 1 32 ? -1.6 -19.344 -9.773 1 98.88 32 ASP B CA 1
ATOM 2503 C C . ASP B 1 32 ? -2.871 -18.5 -9.633 1 98.88 32 ASP B C 1
ATOM 2505 O O . ASP B 1 32 ? -2.984 -17.438 -10.234 1 98.88 32 ASP B O 1
ATOM 2509 N N . PRO B 1 33 ? -3.842 -18.922 -8.797 1 98.94 33 PRO B N 1
ATOM 2510 C CA . PRO B 1 33 ? -5.094 -18.172 -8.664 1 98.94 33 PRO B CA 1
ATOM 2511 C C . PRO B 1 33 ? -4.93 -16.891 -7.867 1 98.94 33 PRO B C 1
ATOM 2513 O O . PRO B 1 33 ? -4.145 -16.844 -6.914 1 98.94 33 PRO B O 1
ATOM 2516 N N . VAL B 1 34 ? -5.734 -15.93 -8.25 1 98.88 34 VAL B N 1
ATOM 2517 C CA . VAL B 1 34 ? -5.598 -14.594 -7.688 1 98.88 34 VAL B CA 1
ATOM 2518 C C . VAL B 1 34 ? -6.66 -14.375 -6.613 1 98.88 34 VAL B C 1
ATOM 2520 O O . VAL B 1 34 ? -7.82 -14.758 -6.785 1 98.88 34 VAL B O 1
ATOM 2523 N N . LEU B 1 35 ? -6.258 -13.844 -5.488 1 98.88 35 LEU B N 1
ATOM 2524 C CA . LEU B 1 35 ? -7.156 -13.219 -4.52 1 98.88 35 LEU B CA 1
ATOM 2525 C C . LEU B 1 35 ? -7.164 -11.703 -4.691 1 98.88 35 LEU B C 1
ATOM 2527 O O . LEU B 1 35 ? -6.125 -11.047 -4.555 1 98.88 35 LEU B O 1
ATOM 2531 N N . ASP B 1 36 ? -8.367 -11.141 -5.027 1 98.69 36 ASP B N 1
ATOM 2532 C CA . ASP B 1 36 ? -8.453 -9.695 -5.199 1 98.69 36 ASP B CA 1
ATOM 2533 C C . ASP B 1 36 ? -8.094 -8.961 -3.908 1 98.69 36 ASP B C 1
ATOM 2535 O O . ASP B 1 36 ? -8.578 -9.32 -2.832 1 98.69 36 ASP B O 1
ATOM 2539 N N . TYR B 1 37 ? -7.246 -7.938 -4.02 1 98.12 37 TYR B N 1
ATOM 2540 C CA . TYR B 1 37 ? -6.762 -7.223 -2.842 1 98.12 37 TYR B CA 1
ATOM 2541 C C . TYR B 1 37 ? -6.625 -5.73 -3.131 1 98.12 37 TYR B C 1
ATOM 2543 O O . TYR B 1 37 ? -6.027 -5.34 -4.137 1 98.12 37 TYR B O 1
ATOM 2551 N N . ASP B 1 38 ? -7.211 -4.922 -2.326 1 95.69 38 ASP B N 1
ATOM 2552 C CA . ASP B 1 38 ? -7.059 -3.473 -2.369 1 95.69 38 ASP B CA 1
ATOM 2553 C C . ASP B 1 38 ? -6.121 -2.988 -1.263 1 95.69 38 ASP B C 1
ATOM 2555 O O . ASP B 1 38 ? -6.5 -2.959 -0.09 1 95.69 38 ASP B O 1
ATOM 2559 N N . PRO B 1 39 ? -4.938 -2.537 -1.624 1 94.75 39 PRO B N 1
ATOM 2560 C CA . PRO B 1 39 ? -3.965 -2.168 -0.595 1 94.75 39 PRO B CA 1
ATOM 2561 C C . PRO B 1 39 ? -4.344 -0.888 0.144 1 94.75 39 PRO B C 1
ATOM 2563 O O . PRO B 1 39 ? -3.826 -0.622 1.232 1 94.75 39 PRO B O 1
ATOM 2566 N N . LYS B 1 40 ? -5.246 -0.048 -0.366 1 93.5 40 LYS B N 1
ATOM 2567 C CA . LYS B 1 40 ? -5.652 1.192 0.286 1 93.5 40 LYS B CA 1
ATOM 2568 C C . LYS B 1 40 ? -6.465 0.908 1.546 1 93.5 40 LYS B C 1
ATOM 2570 O O . LYS B 1 40 ? -6.402 1.666 2.518 1 93.5 40 LYS B O 1
ATOM 2575 N N . SER B 1 41 ? -7.195 -0.227 1.483 1 93.56 41 SER B N 1
ATOM 2576 C CA . SER B 1 41 ? -8.133 -0.514 2.566 1 93.56 41 SER B CA 1
ATOM 2577 C C . SER B 1 41 ? -7.785 -1.828 3.26 1 93.56 41 SER B C 1
ATOM 2579 O O . SER B 1 41 ? -8.344 -2.143 4.316 1 93.56 41 SER B O 1
ATOM 2581 N N . GLY B 1 42 ? -6.855 -2.613 2.678 1 95.56 42 GLY B N 1
ATOM 2582 C CA . GLY B 1 42 ? -6.578 -3.938 3.211 1 95.56 42 GLY B CA 1
ATOM 2583 C C . GLY B 1 42 ? -7.703 -4.926 2.973 1 95.56 42 GLY B C 1
ATOM 2584 O O . GLY B 1 42 ? -7.797 -5.949 3.656 1 95.56 42 GLY B O 1
ATOM 2585 N N . ARG B 1 43 ? -8.555 -4.656 2.008 1 96.81 43 ARG B N 1
ATOM 2586 C CA . ARG B 1 43 ? -9.727 -5.488 1.769 1 96.81 43 ARG B CA 1
ATOM 2587 C C . ARG B 1 43 ? -9.445 -6.547 0.707 1 96.81 43 ARG B C 1
ATOM 2589 O O . ARG B 1 43 ? -8.82 -6.254 -0.316 1 96.81 43 ARG B O 1
ATOM 2596 N N . THR B 1 44 ? -9.859 -7.719 0.99 1 98.12 44 THR B N 1
ATOM 2597 C CA . THR B 1 44 ? -9.812 -8.789 -0.003 1 98.12 44 THR B CA 1
ATOM 2598 C C . THR B 1 44 ? -11.203 -9.055 -0.569 1 98.12 44 THR B C 1
ATOM 2600 O O . THR B 1 44 ? -12.211 -8.789 0.089 1 98.12 44 THR B O 1
ATOM 2603 N N . ARG B 1 45 ? -11.32 -9.414 -1.777 1 98.06 45 ARG B N 1
ATOM 2604 C CA . ARG B 1 45 ? -12.523 -9.914 -2.438 1 98.06 45 ARG B CA 1
ATOM 2605 C C . ARG B 1 45 ? -12.219 -11.188 -3.221 1 98.06 45 ARG B C 1
ATOM 2607 O O . ARG B 1 45 ? -11.062 -11.469 -3.537 1 98.06 45 ARG B O 1
ATOM 2614 N N . THR B 1 46 ? -13.172 -11.953 -3.518 1 98.69 46 THR B N 1
ATOM 2615 C CA . THR B 1 46 ? -12.961 -13.258 -4.145 1 98.69 46 THR B CA 1
ATOM 2616 C C . THR B 1 46 ? -13.516 -13.266 -5.566 1 98.69 46 THR B C 1
ATOM 2618 O O . THR B 1 46 ? -13.859 -14.328 -6.098 1 98.69 46 THR B O 1
ATOM 2621 N N . ILE B 1 47 ? -13.602 -12.125 -6.203 1 98.62 47 ILE B N 1
ATOM 2622 C CA . ILE B 1 47 ? -14.227 -11.992 -7.516 1 98.62 47 ILE B CA 1
ATOM 2623 C C . ILE B 1 47 ? -13.492 -12.867 -8.523 1 98.62 47 ILE B C 1
ATOM 2625 O O . ILE B 1 47 ? -14.109 -13.664 -9.242 1 98.62 47 ILE B O 1
ATOM 2629 N N . SER B 1 48 ? -12.172 -12.758 -8.641 1 98.62 48 SER B N 1
ATOM 2630 C CA . SER B 1 48 ? -11.367 -13.547 -9.562 1 98.62 48 SER B CA 1
ATOM 2631 C C . SER B 1 48 ? -11.492 -15.039 -9.273 1 98.62 48 SER B C 1
ATOM 2633 O O . SER B 1 48 ? -11.664 -15.844 -10.195 1 98.62 48 SER B O 1
ATOM 2635 N N . ALA B 1 49 ? -11.43 -15.391 -8.016 1 98.88 49 ALA B N 1
ATOM 2636 C CA . ALA B 1 49 ? -11.539 -16.797 -7.613 1 98.88 49 ALA B CA 1
ATOM 2637 C C . ALA B 1 49 ? -12.93 -17.344 -7.914 1 98.88 49 ALA B C 1
ATOM 2639 O O . ALA B 1 49 ? -13.07 -18.5 -8.336 1 98.88 49 ALA B O 1
ATOM 2640 N N . ASP B 1 50 ? -13.922 -16.531 -7.723 1 98.88 50 ASP B N 1
ATOM 2641 C CA . ASP B 1 50 ? -15.297 -16.969 -7.945 1 98.88 50 ASP B CA 1
ATOM 2642 C C . ASP B 1 50 ? -15.555 -17.25 -9.422 1 98.88 50 ASP B C 1
ATOM 2644 O O . ASP B 1 50 ? -16.344 -18.141 -9.766 1 98.88 50 ASP B O 1
ATOM 2648 N N . ARG B 1 51 ? -14.898 -16.516 -10.289 1 98.88 51 ARG B N 1
ATOM 2649 C CA . ARG B 1 51 ? -14.984 -16.812 -11.719 1 98.88 51 ARG B CA 1
ATOM 2650 C C . ARG B 1 51 ? -14.445 -18.203 -12.023 1 98.88 51 ARG B C 1
ATOM 2652 O O . ARG B 1 51 ? -15.008 -18.922 -12.844 1 98.88 51 ARG B O 1
ATOM 2659 N N . ILE B 1 52 ? -13.367 -18.531 -11.383 1 98.94 52 ILE B N 1
ATOM 2660 C CA . ILE B 1 52 ? -12.773 -19.859 -11.562 1 98.94 52 ILE B CA 1
ATOM 2661 C C . ILE B 1 52 ? -13.727 -20.922 -11.023 1 98.94 52 ILE B C 1
ATOM 2663 O O . ILE B 1 52 ? -13.961 -21.938 -11.68 1 98.94 52 ILE B O 1
ATOM 2667 N N . ILE B 1 53 ? -14.297 -20.672 -9.859 1 98.94 53 ILE B N 1
ATOM 2668 C CA . ILE B 1 53 ? -15.234 -21.609 -9.25 1 98.94 53 ILE B CA 1
ATOM 2669 C C . ILE B 1 53 ? -16.422 -21.828 -10.188 1 98.94 53 ILE B C 1
ATOM 2671 O O . ILE B 1 53 ? -16.844 -22.969 -10.414 1 98.94 53 ILE B O 1
ATOM 2675 N N . ALA B 1 54 ? -16.906 -20.719 -10.727 1 98.94 54 ALA B N 1
ATOM 2676 C CA . ALA B 1 54 ? -18.047 -20.797 -11.633 1 98.94 54 ALA B CA 1
ATOM 2677 C C . ALA B 1 54 ? -17.719 -21.688 -12.836 1 98.94 54 ALA B C 1
ATOM 2679 O O . ALA B 1 54 ? -18.547 -22.5 -13.25 1 98.94 54 ALA B O 1
ATOM 2680 N N . PHE B 1 55 ? -16.594 -21.5 -13.398 1 98.88 55 PHE B N 1
ATOM 2681 C CA . PHE B 1 55 ? -16.172 -22.281 -14.555 1 98.88 55 PHE B CA 1
ATOM 2682 C C . PHE B 1 55 ? -16.062 -23.766 -14.188 1 98.88 55 PHE B C 1
ATOM 2684 O O . PHE B 1 55 ? -16.547 -24.625 -14.93 1 98.88 55 PHE B O 1
ATOM 2691 N N . VAL B 1 56 ? -15.391 -24.078 -13.055 1 98.88 56 VAL B N 1
ATOM 2692 C CA . VAL B 1 56 ? -15.195 -25.453 -12.594 1 98.88 56 VAL B CA 1
ATOM 2693 C C . VAL B 1 56 ? -16.547 -26.141 -12.414 1 98.88 56 VAL B C 1
ATOM 2695 O O . VAL B 1 56 ? -16.719 -27.297 -12.828 1 98.88 56 VAL B O 1
ATOM 2698 N N . ASN B 1 57 ? -17.469 -25.422 -11.836 1 98.75 57 ASN B N 1
ATOM 2699 C CA . ASN B 1 57 ? -18.812 -25.953 -11.625 1 98.75 57 ASN B CA 1
ATOM 2700 C C . ASN B 1 57 ? -19.547 -26.156 -12.945 1 98.75 57 ASN B C 1
ATOM 2702 O O . ASN B 1 57 ? -20.188 -27.188 -13.156 1 98.75 57 ASN B O 1
ATOM 2706 N N . GLU B 1 58 ? -19.453 -25.172 -13.773 1 98.62 58 GLU B N 1
ATOM 2707 C CA . GLU B 1 58 ? -20.109 -25.234 -15.07 1 98.62 58 GLU B CA 1
ATOM 2708 C C . GLU B 1 58 ? -19.656 -26.469 -15.859 1 98.62 58 GLU B C 1
ATOM 2710 O O . GLU B 1 58 ? -20.453 -27.141 -16.5 1 98.62 58 GLU B O 1
ATOM 2715 N N . LYS B 1 59 ? -18.406 -26.75 -15.781 1 98.56 59 LYS B N 1
ATOM 2716 C CA . LYS B 1 59 ? -17.828 -27.859 -16.531 1 98.56 59 LYS B CA 1
ATOM 2717 C C . LYS B 1 59 ? -17.891 -29.156 -15.734 1 98.56 59 LYS B C 1
ATOM 2719 O O . LYS B 1 59 ? -17.438 -30.203 -16.203 1 98.56 59 LYS B O 1
ATOM 2724 N N . ARG B 1 60 ? -18.406 -29.109 -14.531 1 98.56 60 ARG B N 1
ATOM 2725 C CA . ARG B 1 60 ? -18.547 -30.25 -13.633 1 98.56 60 ARG B CA 1
ATOM 2726 C C . ARG B 1 60 ? -17.203 -30.922 -13.383 1 98.56 60 ARG B C 1
ATOM 2728 O O . ARG B 1 60 ? -17.094 -32.156 -13.445 1 98.56 60 ARG B O 1
ATOM 2735 N N . LEU B 1 61 ? -16.203 -30.078 -13.172 1 98.88 61 LEU B N 1
ATOM 2736 C CA . LEU B 1 61 ? -14.844 -30.578 -12.953 1 98.88 61 LEU B CA 1
ATOM 2737 C C . LEU B 1 61 ? -14.609 -30.875 -11.477 1 98.88 61 LEU B C 1
ATOM 2739 O O . LEU B 1 61 ? -15.227 -30.266 -10.609 1 98.88 61 LEU B O 1
ATOM 2743 N N . ARG B 1 62 ? -13.75 -31.828 -11.258 1 98.81 62 ARG B N 1
ATOM 2744 C CA . ARG B 1 62 ? -13.25 -32.125 -9.914 1 98.81 62 ARG B CA 1
ATOM 2745 C C . ARG B 1 62 ? -11.836 -31.578 -9.719 1 98.81 62 ARG B C 1
ATOM 2747 O O . ARG B 1 62 ? -10.906 -32.031 -10.391 1 98.81 62 ARG B O 1
ATOM 2754 N N . THR B 1 63 ? -11.68 -30.703 -8.773 1 98.88 63 THR B N 1
ATOM 2755 C CA . THR B 1 63 ? -10.367 -30.109 -8.523 1 98.88 63 THR B CA 1
ATOM 2756 C C . THR B 1 63 ? -9.469 -31.078 -7.77 1 98.88 63 THR B C 1
ATOM 2758 O O . THR B 1 63 ? -9.82 -31.547 -6.68 1 98.88 63 THR B O 1
ATOM 2761 N N . GLU B 1 64 ? -8.344 -31.312 -8.328 1 98.94 64 GLU B N 1
ATOM 2762 C CA . GLU B 1 64 ? -7.395 -32.219 -7.676 1 98.94 64 GLU B CA 1
ATOM 2763 C C . GLU B 1 64 ? -6.191 -31.438 -7.137 1 98.94 64 GLU B C 1
ATOM 2765 O O . GLU B 1 64 ? -5.609 -31.828 -6.121 1 98.94 64 GLU B O 1
ATOM 2770 N N . TRP B 1 65 ? -5.883 -30.375 -7.891 1 98.94 65 TRP B N 1
ATOM 2771 C CA . TRP B 1 65 ? -4.676 -29.641 -7.535 1 98.94 65 TRP B CA 1
ATOM 2772 C C . TRP B 1 65 ? -4.914 -28.141 -7.609 1 98.94 65 TRP B C 1
ATOM 2774 O O . TRP B 1 65 ? -5.641 -27.656 -8.484 1 98.94 65 TRP B O 1
ATOM 2784 N N . ILE B 1 66 ? -4.344 -27.422 -6.746 1 98.94 66 ILE B N 1
ATOM 2785 C CA . ILE B 1 66 ? -4.113 -25.984 -6.812 1 98.94 66 ILE B CA 1
ATOM 2786 C C . ILE B 1 66 ? -2.615 -25.703 -6.777 1 98.94 66 ILE B C 1
ATOM 2788 O O . ILE B 1 66 ? -1.976 -25.828 -5.73 1 98.94 66 ILE B O 1
ATOM 2792 N N . LEU B 1 67 ? -2.057 -25.312 -7.934 1 98.94 67 LEU B N 1
ATOM 2793 C CA . LEU B 1 67 ? -0.615 -25.281 -8.156 1 98.94 67 LEU B CA 1
ATOM 2794 C C . LEU B 1 67 ? -0.091 -23.859 -8.148 1 98.94 67 LEU B C 1
ATOM 2796 O O . LEU B 1 67 ? -0.588 -23 -8.891 1 98.94 67 LEU B O 1
ATOM 2800 N N . GLU B 1 68 ? 0.854 -23.609 -7.289 1 98.88 68 GLU B N 1
ATOM 2801 C CA . GLU B 1 68 ? 1.601 -22.359 -7.277 1 98.88 68 GLU B CA 1
ATOM 2802 C C . GLU B 1 68 ? 2.949 -22.516 -7.977 1 98.88 68 GLU B C 1
ATOM 2804 O O . GLU B 1 68 ? 3.744 -23.375 -7.617 1 98.88 68 GLU B O 1
ATOM 2809 N N . THR B 1 69 ? 3.186 -21.609 -8.922 1 98.88 69 THR B N 1
ATOM 2810 C CA . THR B 1 69 ? 4.492 -21.672 -9.57 1 98.88 69 THR B CA 1
ATOM 2811 C C . THR B 1 69 ? 5.578 -21.125 -8.648 1 98.88 69 THR B C 1
ATOM 2813 O O . THR B 1 69 ? 6.734 -21.547 -8.727 1 98.88 69 THR B O 1
ATOM 2816 N N . HIS B 1 70 ? 5.289 -20.172 -7.902 1 98.25 70 HIS B N 1
ATOM 2817 C CA . HIS B 1 70 ? 6.168 -19.562 -6.914 1 98.25 70 HIS B CA 1
ATOM 2818 C C . HIS B 1 70 ? 5.371 -18.75 -5.898 1 98.25 70 HIS B C 1
ATOM 2820 O O . HIS B 1 70 ? 4.145 -18.656 -5.992 1 98.25 70 HIS B O 1
ATOM 2826 N N . ALA B 1 71 ? 6.059 -18.312 -4.812 1 97.31 71 ALA B N 1
ATOM 2827 C CA . ALA B 1 71 ? 5.449 -17.344 -3.91 1 97.31 71 ALA B CA 1
ATOM 2828 C C . ALA B 1 71 ? 5.414 -15.945 -4.543 1 97.31 71 ALA B C 1
ATOM 2830 O O . ALA B 1 71 ? 6.426 -15.242 -4.555 1 97.31 71 ALA B O 1
ATOM 2831 N N . HIS B 1 72 ? 4.281 -15.555 -4.969 1 95.31 72 HIS B N 1
ATOM 2832 C CA . HIS B 1 72 ? 4.121 -14.367 -5.805 1 95.31 72 HIS B CA 1
ATOM 2833 C C . HIS B 1 72 ? 4.395 -13.094 -5.016 1 95.31 72 HIS B C 1
ATOM 2835 O O . HIS B 1 72 ? 4.117 -13.023 -3.816 1 95.31 72 HIS B O 1
ATOM 2841 N N . ALA B 1 73 ? 4.855 -12.109 -5.719 1 94.5 73 ALA B N 1
ATOM 2842 C CA . ALA B 1 73 ? 5.117 -10.797 -5.137 1 94.5 73 ALA B CA 1
ATOM 2843 C C . ALA B 1 73 ? 4.141 -9.758 -5.672 1 94.5 73 ALA B C 1
ATOM 2845 O O . ALA B 1 73 ? 4.086 -8.633 -5.168 1 94.5 73 ALA B O 1
ATOM 2846 N N . ASP B 1 74 ? 3.344 -10.125 -6.598 1 96.06 74 ASP B N 1
ATOM 2847 C CA . ASP B 1 74 ? 2.566 -9.117 -7.32 1 96.06 74 ASP B CA 1
ATOM 2848 C C . ASP B 1 74 ? 1.068 -9.383 -7.18 1 96.06 74 ASP B C 1
ATOM 2850 O O . ASP B 1 74 ? 0.248 -8.555 -7.59 1 96.06 74 ASP B O 1
ATOM 2854 N N . HIS B 1 75 ? 0.676 -10.516 -6.617 1 98.19 75 HIS B N 1
ATOM 2855 C CA . HIS B 1 75 ? -0.715 -10.75 -6.246 1 98.19 75 HIS B CA 1
ATOM 2856 C C . HIS B 1 75 ? -0.815 -11.719 -5.07 1 98.19 75 HIS B C 1
ATOM 2858 O O . HIS B 1 75 ? 0.082 -12.531 -4.855 1 98.19 75 HIS B O 1
ATOM 2864 N N . LEU B 1 76 ? -1.878 -11.617 -4.328 1 98.75 76 LEU B N 1
ATOM 2865 C CA . LEU B 1 76 ? -2.211 -12.625 -3.328 1 98.75 76 LEU B CA 1
ATOM 2866 C C . LEU B 1 76 ? -2.822 -13.859 -3.982 1 98.75 76 LEU B C 1
ATOM 2868 O O . LEU B 1 76 ? -3.539 -13.75 -4.98 1 98.75 76 LEU B O 1
ATOM 2872 N N . THR B 1 77 ? -2.555 -14.984 -3.445 1 98.88 77 THR B N 1
ATOM 2873 C CA . THR B 1 77 ? -3.143 -16.219 -3.971 1 98.88 77 THR B CA 1
ATOM 2874 C C . THR B 1 77 ? -4.473 -16.516 -3.285 1 98.88 77 THR B C 1
ATOM 2876 O O . THR B 1 77 ? -4.617 -16.297 -2.08 1 98.88 77 THR B O 1
ATOM 2879 N N . SER B 1 78 ? -5.418 -17.031 -4.066 1 98.88 78 SER B N 1
ATOM 2880 C CA . SER B 1 78 ? -6.695 -17.469 -3.516 1 98.88 78 SER B CA 1
ATOM 2881 C C . SER B 1 78 ? -6.703 -18.984 -3.285 1 98.88 78 SER B C 1
ATOM 2883 O O . SER B 1 78 ? -7.766 -19.594 -3.201 1 98.88 78 SER B O 1
ATOM 2885 N N . ALA B 1 79 ? -5.516 -19.578 -3.193 1 98.94 79 ALA B N 1
ATOM 2886 C CA . ALA B 1 79 ? -5.387 -21.031 -3.104 1 98.94 79 ALA B CA 1
ATOM 2887 C C . ALA B 1 79 ? -6.18 -21.578 -1.921 1 98.94 79 ALA B C 1
ATOM 2889 O O . ALA B 1 79 ? -6.938 -22.547 -2.066 1 98.94 79 ALA B O 1
ATOM 2890 N N . ASN B 1 80 ? -6.02 -20.969 -0.765 1 98.81 80 ASN B N 1
ATOM 2891 C CA . ASN B 1 80 ? -6.723 -21.453 0.423 1 98.81 80 ASN B CA 1
ATOM 2892 C C . ASN B 1 80 ? -8.234 -21.359 0.255 1 98.81 80 ASN B C 1
ATOM 2894 O O . ASN B 1 80 ? -8.961 -22.297 0.611 1 98.81 80 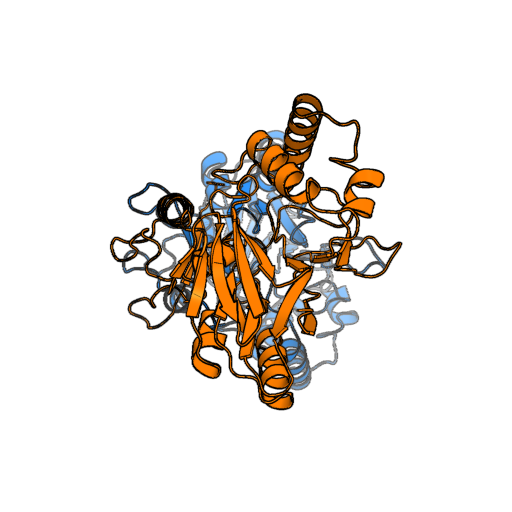ASN B O 1
ATOM 2898 N N . TYR B 1 81 ? -8.703 -20.234 -0.284 1 98.88 81 TYR B N 1
ATOM 2899 C CA . TYR B 1 81 ? -10.125 -20.047 -0.528 1 98.88 81 TYR B CA 1
ATOM 2900 C C . TYR B 1 81 ? -10.656 -21.094 -1.489 1 98.88 81 TYR B C 1
ATOM 2902 O O . TYR B 1 81 ? -11.695 -21.719 -1.231 1 98.88 81 TYR B O 1
ATOM 2910 N N . LEU B 1 82 ? -9.945 -21.328 -2.574 1 98.94 82 LEU B N 1
ATOM 2911 C CA . LEU B 1 82 ? -10.367 -22.297 -3.586 1 98.94 82 LEU B CA 1
ATOM 2912 C C . LEU B 1 82 ? -10.359 -23.703 -3.023 1 98.94 82 LEU B C 1
ATOM 2914 O O . LEU B 1 82 ? -11.242 -24.5 -3.322 1 98.94 82 LEU B O 1
ATOM 2918 N N . LYS B 1 83 ? -9.336 -24.016 -2.246 1 98.88 83 LYS B N 1
ATOM 2919 C CA . LYS B 1 83 ? -9.273 -25.328 -1.626 1 98.88 83 LYS B CA 1
ATOM 2920 C C . LYS B 1 83 ? -10.5 -25.594 -0.758 1 98.88 83 LYS B C 1
ATOM 2922 O O . LYS B 1 83 ? -11.07 -26.688 -0.796 1 98.88 83 LYS B O 1
ATOM 2927 N N . ASN B 1 84 ? -10.867 -24.609 -0.019 1 98.75 84 ASN B N 1
ATOM 2928 C CA . ASN B 1 84 ? -12.031 -24.75 0.854 1 98.75 84 ASN B CA 1
ATOM 2929 C C . ASN B 1 84 ? -13.312 -24.938 0.053 1 98.75 84 ASN B C 1
ATOM 2931 O O . ASN B 1 84 ? -14.227 -25.641 0.497 1 98.75 84 ASN B O 1
ATOM 2935 N N . LYS B 1 85 ? -13.414 -24.359 -1.123 1 98.81 85 LYS B N 1
ATOM 2936 C CA . LYS B 1 85 ? -14.633 -24.391 -1.921 1 98.81 85 LYS B CA 1
ATOM 2937 C C . LYS B 1 85 ? -14.664 -25.594 -2.844 1 98.81 85 LYS B C 1
ATOM 2939 O O . LYS B 1 85 ? -15.734 -26.172 -3.098 1 98.81 85 LYS B O 1
ATOM 2944 N N . LEU B 1 86 ? -13.469 -25.953 -3.328 1 98.88 86 LEU B N 1
ATOM 2945 C CA . LEU B 1 86 ? -13.438 -26.922 -4.426 1 98.88 86 LEU B CA 1
ATOM 2946 C C . LEU B 1 86 ? -12.672 -28.172 -4.031 1 98.88 86 LEU B C 1
ATOM 2948 O O . LEU B 1 86 ? -12.695 -29.172 -4.754 1 98.88 86 LEU B O 1
ATOM 2952 N N . GLY B 1 87 ? -11.992 -28.141 -2.898 1 98.69 87 GLY B N 1
ATOM 2953 C CA . GLY B 1 87 ? -11.102 -29.234 -2.529 1 98.69 87 GLY B CA 1
ATOM 2954 C C . GLY B 1 87 ? -9.773 -29.172 -3.252 1 98.69 87 GLY B C 1
ATOM 2955 O O . GLY B 1 87 ? -9.297 -28.094 -3.619 1 98.69 87 GLY B O 1
ATOM 2956 N N . GLY B 1 88 ? -9.117 -30.344 -3.258 1 98.69 88 GLY B N 1
ATOM 2957 C CA . GLY B 1 88 ? -7.828 -30.453 -3.924 1 98.69 88 GLY B CA 1
ATOM 2958 C C . GLY B 1 88 ? -6.656 -30.234 -2.988 1 98.69 88 GLY B C 1
ATOM 2959 O O . GLY B 1 88 ? -6.844 -29.969 -1.799 1 98.69 88 GLY B O 1
ATOM 2960 N N . LYS B 1 89 ? -5.457 -30.391 -3.598 1 98.81 89 LYS B N 1
ATOM 2961 C CA . LYS B 1 89 ? -4.199 -30.234 -2.871 1 98.81 89 LYS B CA 1
ATOM 2962 C C . LYS B 1 89 ? -3.416 -29.031 -3.391 1 98.81 89 LYS B C 1
ATOM 2964 O O . LYS B 1 89 ? -3.221 -28.891 -4.602 1 98.81 89 LYS B O 1
ATOM 2969 N N . THR B 1 90 ? -2.99 -28.203 -2.455 1 98.88 90 THR B N 1
ATOM 2970 C CA . THR B 1 90 ? -2.09 -27.109 -2.822 1 98.88 90 THR B CA 1
ATOM 2971 C C . THR B 1 90 ? -0.659 -27.625 -2.969 1 98.88 90 THR B C 1
ATOM 2973 O O . THR B 1 90 ? -0.214 -28.469 -2.193 1 98.88 90 THR B O 1
ATOM 2976 N N . ALA B 1 91 ? 0.057 -27.156 -4.008 1 98.88 91 ALA B N 1
ATOM 2977 C CA . ALA B 1 91 ? 1.431 -27.609 -4.227 1 98.88 91 ALA B CA 1
ATOM 2978 C C . ALA B 1 91 ? 2.32 -26.453 -4.676 1 98.88 91 ALA B C 1
ATOM 2980 O O . ALA B 1 91 ? 1.843 -25.5 -5.297 1 98.88 91 ALA B O 1
ATOM 2981 N N . ILE B 1 92 ? 3.553 -26.531 -4.379 1 98.75 92 ILE B N 1
ATOM 2982 C CA . ILE B 1 92 ? 4.578 -25.578 -4.773 1 98.75 92 ILE B CA 1
ATOM 2983 C C . ILE B 1 92 ? 5.945 -26.25 -4.797 1 98.75 92 ILE B C 1
ATOM 2985 O O . ILE B 1 92 ? 6.062 -27.438 -4.449 1 98.75 92 ILE B O 1
ATOM 2989 N N . GLY B 1 93 ? 6.949 -25.531 -5.223 1 98.44 93 GLY B N 1
ATOM 2990 C CA . GLY B 1 93 ? 8.297 -26.062 -5.266 1 98.44 93 GLY B CA 1
ATOM 2991 C C . GLY B 1 93 ? 8.844 -26.422 -3.893 1 98.44 93 GLY B C 1
ATOM 2992 O O . GLY B 1 93 ? 8.609 -25.703 -2.922 1 98.44 93 GLY B O 1
ATOM 2993 N N . LYS B 1 94 ? 9.594 -27.484 -3.881 1 98.19 94 LYS B N 1
ATOM 2994 C CA . LYS B 1 94 ? 10.078 -28.031 -2.617 1 98.19 94 LYS B CA 1
ATOM 2995 C C . LYS B 1 94 ? 11.008 -27.062 -1.914 1 98.19 94 LYS B C 1
ATOM 2997 O O . LYS B 1 94 ? 11.289 -27.203 -0.723 1 98.19 94 LYS B O 1
ATOM 3002 N N . GLU B 1 95 ? 11.5 -26.031 -2.604 1 98.06 95 GLU B N 1
ATOM 3003 C CA . GLU B 1 95 ? 12.438 -25.062 -2.023 1 98.06 95 GLU B CA 1
ATOM 3004 C C . GLU B 1 95 ? 11.695 -23.922 -1.35 1 98.06 95 GLU B C 1
ATOM 3006 O O . GLU B 1 95 ? 12.305 -22.922 -0.965 1 98.06 95 GLU B O 1
ATOM 3011 N N . ILE B 1 96 ? 10.398 -24.047 -1.111 1 98.44 96 ILE B N 1
ATOM 3012 C CA . ILE B 1 96 ? 9.586 -22.984 -0.527 1 98.44 96 ILE B CA 1
ATOM 3013 C C . ILE B 1 96 ? 10.07 -22.688 0.892 1 98.44 96 ILE B C 1
ATOM 3015 O O . ILE B 1 96 ? 9.992 -21.547 1.353 1 98.44 96 ILE B O 1
ATOM 3019 N N . PRO B 1 97 ? 10.641 -23.625 1.654 1 98.38 97 PRO B N 1
ATOM 3020 C CA . PRO B 1 97 ? 11.148 -23.312 2.992 1 98.38 97 PRO B CA 1
ATOM 3021 C C . PRO B 1 97 ? 12.219 -22.219 2.977 1 98.38 97 PRO B C 1
ATOM 3023 O O . PRO B 1 97 ? 12.305 -21.422 3.908 1 98.38 97 PRO B O 1
ATOM 3026 N N . ALA B 1 98 ? 13 -22.172 1.911 1 97.62 98 ALA B N 1
ATOM 3027 C CA . ALA B 1 98 ? 14.016 -21.141 1.805 1 97.62 98 ALA B CA 1
ATOM 3028 C C . ALA B 1 98 ? 13.383 -19.75 1.696 1 97.62 98 ALA B C 1
ATOM 3030 O O . ALA B 1 98 ? 13.852 -18.797 2.322 1 97.62 98 ALA B O 1
ATOM 3031 N N . VAL B 1 99 ? 12.344 -19.672 0.906 1 97.44 99 VAL B N 1
ATOM 3032 C CA . VAL B 1 99 ? 11.617 -18.406 0.761 1 97.44 99 VAL B CA 1
ATOM 3033 C C . VAL B 1 99 ? 10.945 -18.047 2.084 1 97.44 99 VAL B C 1
ATOM 3035 O O . VAL B 1 99 ? 11.031 -16.906 2.535 1 97.44 99 VAL B O 1
ATOM 3038 N N . GLN B 1 100 ? 10.328 -19.031 2.73 1 98.19 100 GLN B N 1
ATOM 3039 C CA . GLN B 1 100 ? 9.672 -18.844 4.023 1 98.19 100 GLN B CA 1
ATOM 3040 C C . GLN B 1 100 ? 10.672 -18.344 5.07 1 98.19 100 GLN B C 1
ATOM 3042 O O . GLN B 1 100 ? 10.359 -17.422 5.84 1 98.19 100 GLN B O 1
ATOM 3047 N N . GLU B 1 101 ? 11.828 -18.922 5.094 1 97.56 101 GLU B N 1
ATOM 3048 C CA . GLU B 1 101 ? 12.852 -18.547 6.066 1 97.56 101 GLU B CA 1
ATOM 3049 C C . GLU B 1 101 ? 13.266 -17.078 5.879 1 97.56 101 GLU B C 1
ATOM 3051 O O . GLU B 1 101 ? 13.398 -16.344 6.852 1 97.56 101 GLU B O 1
ATOM 3056 N N . THR B 1 102 ? 13.477 -16.75 4.664 1 95.88 102 THR B N 1
ATOM 3057 C CA . THR B 1 102 ? 13.883 -15.383 4.332 1 95.88 102 THR B CA 1
ATOM 3058 C C . THR B 1 102 ? 12.844 -14.375 4.82 1 95.88 102 THR B C 1
ATOM 3060 O O . THR B 1 102 ? 13.188 -13.414 5.512 1 95.88 102 THR B O 1
ATOM 3063 N N . PHE B 1 103 ? 11.648 -14.641 4.559 1 95 103 PHE B N 1
ATOM 3064 C CA . PHE B 1 103 ? 10.633 -13.617 4.816 1 95 103 PHE B CA 1
ATOM 3065 C C . PHE B 1 103 ? 10.117 -13.719 6.246 1 95 103 PHE B C 1
ATOM 3067 O O . PHE B 1 103 ? 9.531 -12.766 6.766 1 95 103 PHE B O 1
ATOM 3074 N N . LYS B 1 104 ? 10.289 -14.922 6.879 1 97 104 LYS B N 1
ATOM 3075 C CA . LYS B 1 104 ? 10.078 -14.984 8.32 1 97 104 LYS B CA 1
ATOM 3076 C C . LYS B 1 104 ? 10.914 -13.938 9.047 1 97 104 LYS B C 1
ATOM 3078 O O . LYS B 1 104 ? 10.422 -13.273 9.961 1 97 104 LYS B O 1
ATOM 3083 N N . LYS B 1 105 ? 12.148 -13.789 8.633 1 96 105 LYS B N 1
ATOM 3084 C CA . LYS B 1 105 ? 13.062 -12.812 9.227 1 96 105 LYS B CA 1
ATOM 3085 C C . LYS B 1 105 ? 12.633 -11.383 8.898 1 96 105 LYS B C 1
ATOM 3087 O O . LYS B 1 105 ? 12.578 -10.531 9.781 1 96 105 LYS B O 1
ATOM 3092 N N . ILE B 1 106 ? 12.273 -11.109 7.672 1 95.56 106 ILE B N 1
ATOM 3093 C CA . ILE B 1 106 ? 11.953 -9.766 7.199 1 95.56 106 ILE B CA 1
ATOM 3094 C C . ILE B 1 106 ? 10.695 -9.266 7.895 1 95.56 106 ILE B C 1
ATOM 3096 O O . ILE B 1 106 ? 10.633 -8.109 8.312 1 95.56 106 ILE B O 1
ATOM 3100 N N . PHE B 1 107 ? 9.688 -10.133 8.102 1 97.19 107 PHE B N 1
ATOM 3101 C CA . PHE B 1 107 ? 8.398 -9.711 8.656 1 97.19 107 PHE B CA 1
ATOM 3102 C C . PHE B 1 107 ? 8.312 -10.047 10.141 1 97.19 107 PHE B C 1
ATOM 3104 O O . PHE B 1 107 ? 7.285 -9.812 10.773 1 97.19 107 PHE B O 1
ATOM 3111 N N . ASN B 1 108 ? 9.375 -10.609 10.68 1 97.19 108 ASN B N 1
ATOM 3112 C CA . ASN B 1 108 ? 9.438 -10.969 12.086 1 97.19 108 ASN B CA 1
ATOM 3113 C C . ASN B 1 108 ? 8.273 -11.875 12.484 1 97.19 108 ASN B C 1
ATOM 3115 O O . ASN B 1 108 ? 7.57 -11.602 13.461 1 97.19 108 ASN B O 1
ATOM 3119 N N . LEU B 1 109 ? 8.102 -12.883 11.594 1 95.56 109 LEU B N 1
ATOM 3120 C CA . LEU B 1 109 ? 7.02 -13.82 11.891 1 95.56 109 LEU B CA 1
ATOM 3121 C C . LEU B 1 109 ? 7.348 -14.656 13.125 1 95.56 109 LEU B C 1
ATOM 3123 O O . LEU B 1 109 ? 8.492 -15.07 13.305 1 95.56 109 LEU B O 1
ATOM 3127 N N . GLY B 1 110 ? 6.426 -14.914 14.031 1 91.69 110 GLY B N 1
ATOM 3128 C CA . GLY B 1 110 ? 6.613 -15.539 15.328 1 91.69 110 GLY B CA 1
ATOM 3129 C C . GLY B 1 110 ? 7.02 -17 15.234 1 91.69 110 GLY B C 1
ATOM 3130 O O . GLY B 1 110 ? 7.215 -17.531 14.133 1 91.69 110 GLY B O 1
ATOM 3131 N N . THR B 1 111 ? 7.18 -17.594 16.344 1 91.88 111 THR B N 1
ATOM 3132 C CA . THR B 1 111 ? 7.652 -18.969 16.438 1 91.88 111 THR B CA 1
ATOM 3133 C C . THR B 1 111 ? 6.605 -19.938 15.891 1 91.88 111 THR B C 1
ATOM 3135 O O . THR B 1 111 ? 6.93 -21.078 15.531 1 91.88 111 THR B O 1
ATOM 3138 N N . ASP B 1 112 ? 5.441 -19.438 15.805 1 92.62 112 ASP B N 1
ATOM 3139 C CA . ASP B 1 112 ? 4.355 -20.281 15.312 1 92.62 112 ASP B CA 1
ATOM 3140 C C . ASP B 1 112 ? 4.453 -20.469 13.797 1 92.62 112 ASP B C 1
ATOM 3142 O O . ASP B 1 112 ? 3.863 -21.406 13.25 1 92.62 112 ASP B O 1
ATOM 3146 N N . PHE B 1 113 ? 5.129 -19.578 13.188 1 96.62 113 PHE B N 1
ATOM 3147 C CA . PHE B 1 113 ? 5.379 -19.75 11.766 1 96.62 113 PHE B CA 1
ATOM 3148 C C . PHE B 1 113 ? 6.633 -20.578 11.531 1 96.62 113 PHE B C 1
ATOM 3150 O O . PHE B 1 113 ? 7.75 -20.094 11.672 1 96.62 113 PHE B O 1
ATOM 3157 N N . ILE B 1 114 ? 6.473 -21.828 11.148 1 97.25 114 ILE B N 1
ATOM 3158 C CA . ILE B 1 114 ? 7.582 -22.734 10.883 1 97.25 114 ILE B CA 1
ATOM 3159 C C . ILE B 1 114 ? 7.855 -22.781 9.383 1 97.25 114 ILE B C 1
ATOM 3161 O O . ILE B 1 114 ? 6.988 -23.188 8.602 1 97.25 114 ILE B O 1
ATOM 3165 N N . PRO B 1 115 ? 8.984 -22.391 8.953 1 98 115 PRO B N 1
ATOM 3166 C CA . PRO B 1 115 ? 9.328 -22.344 7.531 1 98 115 PRO B CA 1
ATOM 3167 C C . PRO B 1 115 ? 9.719 -23.719 6.977 1 98 115 PRO B C 1
ATOM 3169 O O . PRO B 1 115 ? 10.867 -23.922 6.574 1 98 115 PRO B O 1
ATOM 3172 N N . ASP B 1 116 ? 8.789 -24.609 6.867 1 98.44 116 ASP B N 1
ATOM 3173 C CA . ASP B 1 116 ? 9.07 -25.969 6.406 1 98.44 116 ASP B CA 1
ATOM 3174 C C . ASP B 1 116 ? 8.117 -26.391 5.293 1 98.44 116 ASP B C 1
ATOM 3176 O O . ASP B 1 116 ? 8.016 -27.562 4.965 1 98.44 116 ASP B O 1
ATOM 3180 N N . GLY B 1 117 ? 7.438 -25.469 4.797 1 98.38 117 GLY B N 1
ATOM 3181 C CA . GLY B 1 117 ? 6.547 -25.703 3.674 1 98.38 117 GLY B CA 1
ATOM 3182 C C . GLY B 1 117 ? 5.25 -26.375 4.074 1 98.38 117 GLY B C 1
ATOM 3183 O O . GLY B 1 117 ? 4.434 -26.734 3.219 1 98.38 117 GLY B O 1
ATOM 3184 N N . ARG B 1 118 ? 4.945 -26.5 5.402 1 97.88 118 ARG B N 1
ATOM 3185 C CA . ARG B 1 118 ? 3.809 -27.281 5.879 1 97.88 118 ARG B CA 1
ATOM 3186 C C . ARG B 1 118 ? 2.488 -26.625 5.492 1 97.88 118 ARG B C 1
ATOM 3188 O O . ARG B 1 118 ? 1.432 -27.266 5.559 1 97.88 118 ARG B O 1
ATOM 3195 N N . HIS B 1 119 ? 2.504 -25.344 5.105 1 97.94 119 HIS B N 1
ATOM 3196 C CA . HIS B 1 119 ? 1.288 -24.656 4.691 1 97.94 119 HIS B CA 1
ATOM 3197 C C . HIS B 1 119 ? 0.755 -25.219 3.375 1 97.94 119 HIS B C 1
ATOM 3199 O O . HIS B 1 119 ? -0.407 -25 3.029 1 97.94 119 HIS B O 1
ATOM 3205 N N . PHE B 1 120 ? 1.588 -25.828 2.611 1 98.75 120 PHE B N 1
ATOM 3206 C CA . PHE B 1 120 ? 1.208 -26.469 1.354 1 98.75 120 PHE B CA 1
ATOM 3207 C C . PHE B 1 120 ? 1.023 -27.969 1.54 1 98.75 120 PHE B C 1
ATOM 3209 O O . PHE B 1 120 ? 1.739 -28.594 2.324 1 98.75 120 PHE B O 1
ATOM 3216 N N . ASP B 1 121 ? 0.112 -28.5 0.782 1 98.81 121 ASP B N 1
ATOM 3217 C CA . ASP B 1 121 ? -0.172 -29.938 0.912 1 98.81 121 ASP B CA 1
ATOM 3218 C C . ASP B 1 121 ? 0.957 -30.766 0.318 1 98.81 121 ASP B C 1
ATOM 3220 O O . ASP B 1 121 ? 1.207 -31.891 0.77 1 98.81 121 ASP B O 1
ATOM 3224 N N . GLN B 1 122 ? 1.602 -30.281 -0.692 1 98.69 122 GLN B N 1
ATOM 3225 C CA . GLN B 1 122 ? 2.639 -31.047 -1.382 1 98.69 122 GLN B CA 1
ATOM 3226 C C . GLN B 1 122 ? 3.781 -30.141 -1.828 1 98.69 122 GLN B C 1
ATOM 3228 O O . GLN B 1 122 ? 3.547 -29.047 -2.348 1 98.69 122 GLN B O 1
ATOM 3233 N N . LEU B 1 123 ? 4.949 -30.547 -1.527 1 98.75 123 LEU B N 1
ATOM 3234 C CA . LEU B 1 123 ? 6.156 -29.922 -2.055 1 98.75 123 LEU B CA 1
ATOM 3235 C C . LEU B 1 123 ? 6.746 -30.75 -3.188 1 98.75 123 LEU B C 1
ATOM 3237 O O . LEU B 1 123 ? 7.105 -31.922 -2.986 1 98.75 123 LEU B O 1
ATOM 3241 N N . LEU B 1 124 ? 6.844 -30.156 -4.352 1 98.75 124 LEU B N 1
ATOM 3242 C CA . LEU B 1 124 ? 7.195 -30.922 -5.547 1 98.75 124 LEU B CA 1
ATOM 3243 C C . LEU B 1 124 ? 8.672 -30.75 -5.891 1 98.75 124 LEU B C 1
ATOM 3245 O O . LEU B 1 124 ? 9.172 -29.625 -5.898 1 98.75 124 LEU B O 1
ATOM 3249 N N . ALA B 1 125 ? 9.312 -31.828 -6.23 1 98.5 125 ALA B N 1
ATOM 3250 C CA . ALA B 1 125 ? 10.703 -31.828 -6.664 1 98.5 125 ALA B CA 1
ATOM 3251 C C . ALA B 1 125 ? 10.805 -31.766 -8.188 1 98.5 125 ALA B C 1
ATOM 3253 O O . ALA B 1 125 ? 9.828 -32 -8.891 1 98.5 125 ALA B O 1
ATOM 3254 N N . ASP B 1 126 ? 11.984 -31.422 -8.586 1 98.56 126 ASP B N 1
ATOM 3255 C CA . ASP B 1 126 ? 12.25 -31.422 -10.016 1 98.56 126 ASP B CA 1
ATOM 3256 C C . ASP B 1 126 ? 12.008 -32.812 -10.625 1 98.56 126 ASP B C 1
ATOM 3258 O O . ASP B 1 126 ? 12.531 -33.812 -10.125 1 98.56 126 ASP B O 1
ATOM 3262 N N . GLY B 1 127 ? 11.195 -32.812 -11.648 1 98.44 127 GLY B N 1
ATOM 3263 C CA . GLY B 1 127 ? 10.961 -34.062 -12.359 1 98.44 127 GLY B CA 1
ATOM 3264 C C . GLY B 1 127 ? 9.852 -34.875 -11.75 1 98.44 127 GLY B C 1
ATOM 3265 O O . GLY B 1 127 ? 9.453 -35.906 -12.312 1 98.44 127 GLY B O 1
ATOM 3266 N N . GLU B 1 128 ? 9.367 -34.469 -10.594 1 98.62 128 GLU B N 1
ATOM 3267 C CA . GLU B 1 128 ? 8.289 -35.219 -9.961 1 98.62 128 GLU B CA 1
ATOM 3268 C C . GLU B 1 128 ? 7.023 -35.219 -10.82 1 98.62 128 GLU B C 1
ATOM 3270 O O . GLU B 1 128 ? 6.645 -34.156 -11.352 1 98.62 128 GLU B O 1
ATOM 3275 N N . THR B 1 129 ? 6.449 -36.406 -11.008 1 98.5 129 THR B N 1
ATOM 3276 C CA . THR B 1 129 ? 5.25 -36.531 -11.828 1 98.5 129 THR B CA 1
ATOM 3277 C C . THR B 1 129 ? 4.016 -36.75 -10.961 1 98.5 129 THR B C 1
ATOM 3279 O O . THR B 1 129 ? 4.117 -37.281 -9.844 1 98.5 129 THR B O 1
ATOM 3282 N N . PHE B 1 130 ? 2.922 -36.25 -11.383 1 98.25 130 PHE B N 1
ATOM 3283 C CA . PHE B 1 130 ? 1.613 -36.469 -10.781 1 98.25 130 PHE B CA 1
ATOM 3284 C C . PHE B 1 130 ? 0.518 -36.469 -11.844 1 98.25 130 PHE B C 1
ATOM 3286 O O . PHE B 1 130 ? 0.794 -36.25 -13.023 1 98.25 130 PHE B O 1
ATOM 3293 N N . ARG B 1 131 ? -0.668 -36.75 -11.453 1 98.06 131 ARG B N 1
ATOM 3294 C CA . ARG B 1 131 ? -1.754 -36.875 -12.422 1 98.06 131 ARG B CA 1
ATOM 3295 C C . ARG B 1 131 ? -2.812 -35.812 -12.188 1 98.06 131 ARG B C 1
ATOM 3297 O O . ARG B 1 131 ? -3.049 -35.375 -11.055 1 98.06 131 ARG B O 1
ATOM 3304 N N . ILE B 1 132 ? -3.371 -35.375 -13.211 1 98.5 132 ILE B N 1
ATOM 3305 C CA . ILE B 1 132 ? -4.621 -34.625 -13.266 1 98.5 132 ILE B CA 1
ATOM 3306 C C . ILE B 1 132 ? -5.645 -35.375 -14.109 1 98.5 132 ILE B C 1
ATOM 3308 O O . ILE B 1 132 ? -5.699 -35.219 -15.328 1 98.5 132 ILE B O 1
ATOM 3312 N N . GLY B 1 133 ? -6.438 -36.156 -13.414 1 98.12 133 GLY B N 1
ATOM 3313 C CA . GLY B 1 133 ? -7.254 -37.125 -14.164 1 98.12 133 GLY B CA 1
ATOM 3314 C C . GLY B 1 133 ? -6.438 -38 -15.086 1 98.12 133 GLY B C 1
ATOM 3315 O O . GLY B 1 133 ? -5.531 -38.688 -14.641 1 98.12 133 GLY B O 1
ATOM 3316 N N . LYS B 1 134 ? -6.66 -37.844 -16.344 1 97.5 134 LYS B N 1
ATOM 3317 C CA . LYS B 1 134 ? -6.039 -38.688 -17.359 1 97.5 134 LYS B CA 1
ATOM 3318 C C . LYS B 1 134 ? -4.734 -38.062 -17.859 1 97.5 134 LYS B C 1
ATOM 3320 O O . LYS B 1 134 ? -4 -38.719 -18.625 1 97.5 134 LYS B O 1
ATOM 3325 N N . VAL B 1 135 ? -4.449 -36.906 -17.469 1 97.62 135 VAL B N 1
ATOM 3326 C CA . VAL B 1 135 ? -3.289 -36.188 -17.984 1 97.62 135 VAL B CA 1
ATOM 3327 C C . VAL B 1 135 ? -2.127 -36.281 -17 1 97.62 135 VAL B C 1
ATOM 3329 O O . VAL B 1 135 ? -2.32 -36.188 -15.781 1 97.62 135 VAL B O 1
ATOM 3332 N N . THR B 1 136 ? -0.988 -36.562 -17.516 1 97.75 136 THR B N 1
ATOM 3333 C CA . THR B 1 136 ? 0.22 -36.562 -16.703 1 97.75 136 THR B CA 1
ATOM 3334 C C . THR B 1 136 ? 0.803 -35.156 -16.594 1 97.75 136 THR B C 1
ATOM 3336 O O . THR B 1 136 ? 0.843 -34.406 -17.578 1 97.75 136 THR B O 1
ATOM 3339 N N . ALA B 1 137 ? 1.225 -34.812 -15.422 1 98.5 137 ALA B N 1
ATOM 3340 C CA . ALA B 1 137 ? 1.901 -33.562 -15.156 1 98.5 137 ALA B CA 1
ATOM 3341 C C . ALA B 1 137 ? 3.289 -33.781 -14.562 1 98.5 137 ALA B C 1
ATOM 3343 O O . ALA B 1 137 ? 3.512 -34.781 -13.859 1 98.5 137 ALA B O 1
ATOM 3344 N N . THR B 1 138 ? 4.199 -32.938 -14.898 1 98.75 138 THR B N 1
ATOM 3345 C CA . THR B 1 138 ? 5.562 -33 -14.383 1 98.75 138 THR B CA 1
ATOM 3346 C C . THR B 1 138 ? 5.988 -31.641 -13.836 1 98.75 138 THR B C 1
ATOM 3348 O O . THR B 1 138 ? 5.82 -30.625 -14.5 1 98.75 138 THR B O 1
ATOM 3351 N N . ALA B 1 139 ? 6.492 -31.672 -12.602 1 98.81 139 ALA B N 1
ATOM 3352 C CA . ALA B 1 139 ? 7.09 -30.469 -12.031 1 98.81 139 ALA B CA 1
ATOM 3353 C C . ALA B 1 139 ? 8.5 -30.25 -12.578 1 98.81 139 ALA B C 1
ATOM 3355 O O . ALA B 1 139 ? 9.312 -31.172 -12.609 1 98.81 139 ALA B O 1
ATOM 3356 N N . ILE B 1 140 ? 8.734 -29.062 -13.07 1 98.81 140 ILE B N 1
ATOM 3357 C CA . ILE B 1 140 ? 10.047 -28.688 -13.578 1 98.81 140 ILE B CA 1
ATOM 3358 C C . ILE B 1 140 ? 10.625 -27.562 -12.734 1 98.81 140 ILE B C 1
ATOM 3360 O O . ILE B 1 140 ? 10.094 -26.438 -12.719 1 98.81 140 ILE B O 1
ATOM 3364 N N . SER B 1 141 ? 11.719 -27.844 -12.031 1 98.56 141 SER B N 1
ATOM 3365 C CA . SER B 1 141 ? 12.367 -26.797 -11.25 1 98.56 141 SER B CA 1
ATOM 3366 C C . SER B 1 141 ? 12.961 -25.719 -12.156 1 98.56 141 SER B C 1
ATOM 3368 O O . SER B 1 141 ? 13.758 -26.016 -13.039 1 98.56 141 SER B O 1
ATOM 3370 N N . THR B 1 142 ? 12.555 -24.484 -11.961 1 98.69 142 THR B N 1
ATOM 3371 C CA . THR B 1 142 ? 13.047 -23.359 -12.734 1 98.69 142 THR B CA 1
ATOM 3372 C C . THR B 1 142 ? 13.453 -22.203 -11.82 1 98.69 142 THR B C 1
ATOM 3374 O O . THR B 1 142 ? 12.961 -21.078 -11.969 1 98.69 142 THR B O 1
ATOM 3377 N N . PRO B 1 143 ? 14.414 -22.406 -10.891 1 98.19 143 PRO B N 1
ATOM 3378 C CA . PRO B 1 143 ? 14.828 -21.344 -9.977 1 98.19 143 PRO B CA 1
ATOM 3379 C C . PRO B 1 143 ? 15.523 -20.188 -10.695 1 98.19 143 PRO B C 1
ATOM 3381 O O . PRO B 1 143 ? 15.977 -20.344 -11.828 1 98.19 143 PRO B O 1
ATOM 3384 N N . GLY B 1 144 ? 15.625 -19.094 -10.078 1 98.19 144 GLY B N 1
ATOM 3385 C CA . GLY B 1 144 ? 16.266 -17.906 -10.594 1 98.19 144 GLY B CA 1
ATOM 3386 C C . GLY B 1 144 ? 15.57 -16.625 -10.18 1 98.19 144 GLY B C 1
ATOM 3387 O O . GLY B 1 144 ? 16.172 -15.758 -9.539 1 98.19 144 GLY B O 1
ATOM 3388 N N . HIS B 1 145 ? 14.297 -16.547 -10.555 1 97.56 145 HIS B N 1
ATOM 3389 C CA . HIS B 1 145 ? 13.461 -15.469 -10.055 1 97.56 145 HIS B CA 1
ATOM 3390 C C . HIS B 1 145 ? 13.266 -15.578 -8.547 1 97.56 145 HIS B C 1
ATOM 3392 O O . HIS B 1 145 ? 13.438 -14.594 -7.828 1 97.56 145 HIS B O 1
ATOM 3398 N N . THR B 1 146 ? 12.922 -16.703 -8.078 1 96 146 THR B N 1
ATOM 3399 C CA . THR B 1 146 ? 12.961 -17.125 -6.684 1 96 146 THR B CA 1
ATOM 3400 C C . THR B 1 146 ? 13.539 -18.531 -6.566 1 96 146 THR B C 1
ATOM 3402 O O . THR B 1 146 ? 13.617 -19.266 -7.559 1 96 146 THR B O 1
ATOM 3405 N N . PRO B 1 147 ? 13.867 -18.938 -5.352 1 94.44 147 PRO B N 1
ATOM 3406 C CA . PRO B 1 147 ? 14.438 -20.281 -5.184 1 94.44 147 PRO B CA 1
ATOM 3407 C C . PRO B 1 147 ? 13.414 -21.391 -5.422 1 94.44 147 PRO B C 1
ATOM 3409 O O . PRO B 1 147 ? 13.789 -22.5 -5.781 1 94.44 147 PRO B O 1
ATOM 3412 N N . ALA B 1 148 ? 12.188 -21.062 -5.258 1 95.5 148 ALA B N 1
ATOM 3413 C CA . ALA B 1 148 ? 11.18 -22.125 -5.234 1 95.5 148 ALA B CA 1
ATOM 3414 C C . ALA B 1 148 ? 10.391 -22.156 -6.543 1 95.5 148 ALA B C 1
ATOM 3416 O O . ALA B 1 148 ? 9.375 -22.844 -6.641 1 95.5 148 ALA B O 1
ATOM 3417 N N . ASP B 1 149 ? 10.828 -21.453 -7.523 1 97.81 149 ASP B N 1
ATOM 3418 C CA . ASP B 1 149 ? 10.086 -21.375 -8.773 1 97.81 149 ASP B CA 1
ATOM 3419 C C . ASP B 1 149 ? 9.977 -22.75 -9.445 1 97.81 149 ASP B C 1
ATOM 3421 O O . ASP B 1 149 ? 10.961 -23.469 -9.547 1 97.81 149 ASP B O 1
ATOM 3425 N N . LEU B 1 150 ? 8.734 -23.016 -9.844 1 98.38 150 LEU B N 1
ATOM 3426 C CA . LEU B 1 150 ? 8.445 -24.203 -10.633 1 98.38 150 LEU B CA 1
ATOM 3427 C C . LEU B 1 150 ? 7.73 -23.844 -11.93 1 98.38 150 LEU B C 1
ATOM 3429 O O . LEU B 1 150 ? 6.895 -22.938 -11.945 1 98.38 150 LEU B O 1
ATOM 3433 N N . SER B 1 151 ? 8.047 -24.594 -12.961 1 98.88 151 SER B N 1
ATOM 3434 C CA . SER B 1 151 ? 7.176 -24.734 -14.117 1 98.88 151 SER B CA 1
ATOM 3435 C C . SER B 1 151 ? 6.441 -26.062 -14.102 1 98.88 151 SER B C 1
ATOM 3437 O O . SER B 1 151 ? 6.918 -27.031 -13.508 1 98.88 151 SER B O 1
ATOM 3439 N N . TYR B 1 152 ? 5.25 -26.078 -14.664 1 98.94 152 TYR B N 1
ATOM 3440 C CA . TYR B 1 152 ? 4.461 -27.297 -14.734 1 98.94 152 TYR B CA 1
ATOM 3441 C C . TYR B 1 152 ? 4.25 -27.734 -16.188 1 98.94 152 TYR B C 1
ATOM 3443 O O . TYR B 1 152 ? 3.627 -27 -16.969 1 98.94 152 TYR B O 1
ATOM 3451 N N . GLN B 1 153 ? 4.801 -28.906 -16.531 1 98.81 153 GLN B N 1
ATOM 3452 C CA . GLN B 1 153 ? 4.41 -29.516 -17.797 1 98.81 153 GLN B CA 1
ATOM 3453 C C . GLN B 1 153 ? 3.145 -30.359 -17.625 1 98.81 153 GLN B C 1
ATOM 3455 O O . GLN B 1 153 ? 3.119 -31.297 -16.828 1 98.81 153 GLN B O 1
ATOM 3460 N N . ILE B 1 154 ? 2.123 -30 -18.281 1 98.5 154 ILE B N 1
ATOM 3461 C CA . ILE B 1 154 ? 0.865 -30.734 -18.281 1 98.5 154 ILE B CA 1
ATOM 3462 C C . ILE B 1 154 ? 0.51 -31.156 -19.703 1 98.5 154 ILE B C 1
ATOM 3464 O O . ILE B 1 154 ? 0.085 -30.328 -20.516 1 98.5 154 ILE B O 1
ATOM 3468 N N . GLY B 1 155 ? 0.672 -32.406 -19.938 1 96 155 GLY B N 1
ATOM 3469 C CA . GLY B 1 155 ? 0.604 -32.844 -21.328 1 96 155 GLY B CA 1
ATOM 3470 C C . GLY B 1 155 ? 1.646 -32.188 -22.219 1 96 155 GLY B C 1
ATOM 3471 O O . GLY B 1 155 ? 2.844 -32.25 -21.922 1 96 155 GLY B O 1
ATOM 3472 N N . GLU B 1 156 ? 1.18 -31.531 -23.219 1 94.38 156 GLU B N 1
ATOM 3473 C CA . GLU B 1 156 ? 2.1 -30.906 -24.172 1 94.38 156 GLU B CA 1
ATOM 3474 C C . GLU B 1 156 ? 2.357 -29.453 -23.828 1 94.38 156 GLU B C 1
ATOM 3476 O O . GLU B 1 156 ? 3.115 -28.766 -24.531 1 94.38 156 GLU B O 1
ATOM 3481 N N . ALA B 1 157 ? 1.728 -28.938 -22.844 1 97.69 157 ALA B N 1
ATOM 3482 C CA . ALA B 1 157 ? 1.808 -27.516 -22.484 1 97.69 157 ALA B CA 1
ATOM 3483 C C . ALA B 1 157 ? 2.672 -27.312 -21.25 1 97.69 157 ALA B C 1
ATOM 3485 O O . ALA B 1 157 ? 2.676 -28.156 -20.344 1 97.69 157 ALA B O 1
ATOM 3486 N N . ILE B 1 158 ? 3.389 -26.219 -21.219 1 98.88 158 ILE B N 1
ATOM 3487 C CA . ILE B 1 158 ? 4.191 -25.891 -20.062 1 98.88 158 ILE B CA 1
ATOM 3488 C C . ILE B 1 158 ? 3.76 -24.547 -19.5 1 98.88 158 ILE B C 1
ATOM 3490 O O . ILE B 1 158 ? 3.711 -23.547 -20.234 1 98.88 158 ILE B O 1
ATOM 3494 N N . PHE B 1 159 ? 3.395 -24.484 -18.234 1 98.94 159 PHE B N 1
ATOM 3495 C CA . PHE B 1 159 ? 3.107 -23.266 -17.5 1 98.94 159 PHE B CA 1
ATOM 3496 C C . PHE B 1 159 ? 4.348 -22.766 -16.766 1 98.94 159 PHE B C 1
ATOM 3498 O O . PHE B 1 159 ? 4.777 -23.391 -15.789 1 98.94 159 PHE B O 1
ATOM 3505 N N . VAL B 1 160 ? 4.871 -21.641 -17.125 1 98.81 160 VAL B N 1
ATOM 3506 C CA . VAL B 1 160 ? 6.273 -21.344 -16.859 1 98.81 160 VAL B CA 1
ATOM 3507 C C . VAL B 1 160 ? 6.379 -20.359 -15.688 1 98.81 160 VAL B C 1
ATOM 3509 O O . VAL B 1 160 ? 7.48 -19.984 -15.281 1 98.81 160 VAL B O 1
ATOM 3512 N N . GLY B 1 161 ? 5.254 -19.922 -15.109 1 97.88 161 GLY B N 1
ATOM 3513 C CA . GLY B 1 161 ? 5.312 -18.938 -14.039 1 97.88 161 GLY B CA 1
ATOM 3514 C C . GLY B 1 161 ? 6.098 -17.688 -14.406 1 97.88 161 GLY B C 1
ATOM 3515 O O . GLY B 1 161 ? 5.934 -17.156 -15.5 1 97.88 161 GLY B O 1
ATOM 3516 N N . ASP B 1 162 ? 6.859 -17.188 -13.438 1 96.62 162 ASP B N 1
ATOM 3517 C CA . ASP B 1 162 ? 7.688 -16 -13.664 1 96.62 162 ASP B CA 1
ATOM 3518 C C . ASP B 1 162 ? 9.109 -16.406 -14.047 1 96.62 162 ASP B C 1
ATOM 3520 O O . ASP B 1 162 ? 10.062 -16.125 -13.312 1 96.62 162 ASP B O 1
ATOM 3524 N N . THR B 1 163 ? 9.242 -17.141 -15.047 1 98.19 163 THR B N 1
ATOM 3525 C CA . THR B 1 163 ? 10.523 -17.469 -15.672 1 98.19 163 THR B CA 1
ATOM 3526 C C . THR B 1 163 ? 10.695 -16.719 -16.984 1 98.19 163 THR B C 1
ATOM 3528 O O . THR B 1 163 ? 11.711 -16.047 -17.188 1 98.19 163 THR B O 1
ATOM 3531 N N . LEU B 1 164 ? 9.617 -16.766 -17.766 1 98.12 164 LEU B N 1
ATOM 3532 C CA . LEU B 1 164 ? 9.562 -16.094 -19.047 1 98.12 164 LEU B CA 1
ATOM 3533 C C . LEU B 1 164 ? 8.312 -15.227 -19.156 1 98.12 164 LEU B C 1
ATOM 3535 O O . LEU B 1 164 ? 7.27 -15.562 -18.594 1 98.12 164 LEU B O 1
ATOM 3539 N N . PHE B 1 165 ? 8.484 -14.141 -19.906 1 98.31 165 PHE B N 1
ATOM 3540 C CA . PHE B 1 165 ? 7.355 -13.336 -20.344 1 98.31 165 PHE B CA 1
ATOM 3541 C C . PHE B 1 165 ? 7.211 -13.398 -21.859 1 98.31 165 PHE B C 1
ATOM 3543 O O . PHE B 1 165 ? 7.859 -14.211 -22.516 1 98.31 165 PHE B O 1
ATOM 3550 N N . MET B 1 166 ? 6.207 -12.672 -22.406 1 98.19 166 MET B N 1
ATOM 3551 C CA . MET B 1 166 ? 6.137 -12.57 -23.859 1 98.19 166 MET B CA 1
ATOM 3552 C C . MET B 1 166 ? 7.465 -12.094 -24.438 1 98.19 166 MET B C 1
ATOM 3554 O O . MET B 1 166 ? 8.188 -11.336 -23.797 1 98.19 166 MET B O 1
ATOM 3558 N N . PRO B 1 167 ? 7.715 -12.484 -25.641 1 97.94 167 PRO B N 1
ATOM 3559 C CA . PRO B 1 167 ? 9.023 -12.18 -26.234 1 97.94 167 PRO B CA 1
ATOM 3560 C C . PRO B 1 167 ? 9.367 -10.695 -26.188 1 97.94 167 PRO B C 1
ATOM 3562 O O . PRO B 1 167 ? 10.539 -10.328 -26.062 1 97.94 167 PRO B O 1
ATOM 3565 N N . ASP B 1 168 ? 8.398 -9.844 -26.203 1 97.75 168 ASP B N 1
ATOM 3566 C CA . ASP B 1 168 ? 8.648 -8.406 -26.219 1 97.75 168 ASP B CA 1
ATOM 3567 C C . ASP B 1 168 ? 8.844 -7.871 -24.797 1 97.75 168 ASP B C 1
ATOM 3569 O O . ASP B 1 168 ? 9.203 -6.707 -24.609 1 97.75 168 ASP B O 1
ATOM 3573 N N . LEU B 1 169 ? 8.672 -8.695 -23.781 1 97.06 169 LEU B N 1
ATOM 3574 C CA . LEU B 1 169 ? 8.867 -8.297 -22.391 1 97.06 169 LEU B CA 1
ATOM 3575 C C . LEU B 1 169 ? 10.102 -8.977 -21.797 1 97.06 169 LEU B C 1
ATOM 3577 O O . LEU B 1 169 ? 10.672 -8.484 -20.828 1 97.06 169 LEU B O 1
ATOM 3581 N N . GLY B 1 170 ? 10.438 -10.125 -22.312 1 98.06 170 GLY B N 1
ATOM 3582 C CA . GLY B 1 170 ? 11.688 -10.758 -21.906 1 98.06 170 GLY B CA 1
ATOM 3583 C C . GLY B 1 170 ? 11.516 -11.766 -20.797 1 98.06 170 GLY B C 1
ATOM 3584 O O . GLY B 1 170 ? 10.758 -12.734 -20.922 1 98.06 170 GLY B O 1
ATOM 3585 N N . THR B 1 171 ? 12.266 -11.555 -19.656 1 98.44 171 THR B N 1
ATOM 3586 C CA . THR B 1 171 ? 12.297 -12.523 -18.562 1 98.44 171 THR B CA 1
ATOM 3587 C C . THR B 1 171 ? 12.031 -11.844 -17.219 1 98.44 171 THR B C 1
ATOM 3589 O O . THR B 1 171 ? 12 -10.617 -17.141 1 98.44 171 THR B O 1
ATOM 3592 N N . ALA B 1 172 ? 11.805 -12.609 -16.234 1 97.5 172 ALA B N 1
ATOM 3593 C CA . ALA B 1 172 ? 11.562 -12.109 -14.883 1 97.5 172 ALA B CA 1
ATOM 3594 C C . ALA B 1 172 ? 12.828 -11.523 -14.273 1 97.5 172 ALA B C 1
ATOM 3596 O O . ALA B 1 172 ? 13.938 -11.859 -14.703 1 97.5 172 ALA B O 1
ATOM 3597 N N . ARG B 1 173 ? 12.625 -10.641 -13.375 1 97.88 173 ARG B N 1
ATOM 3598 C CA . ARG B 1 173 ? 13.758 -10.125 -12.602 1 97.88 173 ARG B CA 1
ATOM 3599 C C . ARG B 1 173 ? 14.367 -11.219 -11.727 1 97.88 173 ARG B C 1
ATOM 3601 O O . ARG B 1 173 ? 13.734 -12.242 -11.477 1 97.88 173 ARG B O 1
ATOM 3608 N N . ALA B 1 174 ? 15.609 -10.992 -11.289 1 98 174 ALA B N 1
ATOM 3609 C CA . ALA B 1 174 ? 16.328 -11.992 -10.5 1 98 174 ALA B CA 1
ATOM 3610 C C . ALA B 1 174 ? 17.016 -11.352 -9.297 1 98 174 ALA B C 1
ATOM 3612 O O . ALA B 1 174 ? 18.031 -11.852 -8.82 1 98 174 ALA B O 1
ATOM 3613 N N . ASP B 1 175 ? 16.469 -10.273 -8.828 1 95.5 175 ASP B N 1
ATOM 3614 C CA . ASP B 1 175 ? 17.156 -9.547 -7.754 1 95.5 175 ASP B CA 1
ATOM 3615 C C . ASP B 1 175 ? 16.359 -9.641 -6.449 1 95.5 175 ASP B C 1
ATOM 3617 O O . ASP B 1 175 ? 16.703 -8.984 -5.465 1 95.5 175 ASP B O 1
ATOM 3621 N N . PHE B 1 176 ? 15.344 -10.469 -6.434 1 92 176 PHE B N 1
ATOM 3622 C CA . PHE B 1 176 ? 14.672 -10.75 -5.172 1 92 176 PHE B CA 1
ATOM 3623 C C . PHE B 1 176 ? 15.555 -11.578 -4.254 1 92 176 PHE B C 1
ATOM 3625 O O . PHE B 1 176 ? 16.5 -12.219 -4.715 1 92 176 PHE B O 1
ATOM 3632 N N . PRO B 1 177 ? 15.266 -11.516 -2.951 1 89.75 177 PRO B N 1
ATOM 3633 C CA . PRO B 1 177 ? 16.047 -12.383 -2.068 1 89.75 177 PRO B CA 1
ATOM 3634 C C . PRO B 1 177 ? 16.062 -13.836 -2.545 1 89.75 177 PRO B C 1
ATOM 3636 O O . PRO B 1 177 ? 15.008 -14.445 -2.725 1 89.75 177 PRO B O 1
ATOM 3639 N N . GLY B 1 178 ? 17.266 -14.312 -2.797 1 92.88 178 GLY B N 1
ATOM 3640 C CA . GLY B 1 178 ? 17.438 -15.68 -3.273 1 92.88 178 GLY B CA 1
ATOM 3641 C C . GLY B 1 178 ? 17.422 -15.789 -4.785 1 92.88 178 GLY B C 1
ATOM 3642 O O . GLY B 1 178 ? 17.656 -16.859 -5.34 1 92.88 178 GLY B O 1
ATOM 3643 N N . GLY B 1 179 ? 17.125 -14.664 -5.438 1 96.31 179 GLY B N 1
ATOM 3644 C CA . GLY B 1 179 ? 17.172 -14.641 -6.891 1 96.31 179 GLY B CA 1
ATOM 3645 C C . GLY B 1 179 ? 18.594 -14.703 -7.441 1 96.31 179 GLY B C 1
ATOM 3646 O O . GLY B 1 179 ? 19.547 -14.375 -6.738 1 96.31 179 GLY B O 1
ATOM 3647 N N . ASP B 1 180 ? 18.672 -15.203 -8.625 1 98.06 180 ASP B N 1
ATOM 3648 C CA . ASP B 1 180 ? 19.969 -15.375 -9.273 1 98.06 180 ASP B CA 1
ATOM 3649 C C . ASP B 1 180 ? 19.812 -15.398 -10.797 1 98.06 180 ASP B C 1
ATOM 3651 O O . ASP B 1 180 ? 19.234 -16.328 -11.352 1 98.06 180 ASP B O 1
ATOM 3655 N N . ALA B 1 181 ? 20.406 -14.422 -11.43 1 98.56 181 ALA B N 1
ATOM 3656 C CA . ALA B 1 181 ? 20.266 -14.281 -12.883 1 98.56 181 ALA B CA 1
ATOM 3657 C C . ALA B 1 181 ? 20.875 -15.477 -13.609 1 98.56 181 ALA B C 1
ATOM 3659 O O . ALA B 1 181 ? 20.359 -15.906 -14.648 1 98.56 181 ALA B O 1
ATOM 3660 N N . ARG B 1 182 ? 22 -15.969 -13.117 1 98.69 182 ARG B N 1
ATOM 3661 C CA . ARG B 1 182 ? 22.641 -17.125 -13.75 1 98.69 182 ARG B CA 1
ATOM 3662 C C . ARG B 1 182 ? 21.75 -18.359 -13.648 1 98.69 182 ARG B C 1
ATOM 3664 O O . ARG B 1 182 ? 21.594 -19.094 -14.625 1 98.69 182 ARG B O 1
ATOM 3671 N N . ARG B 1 183 ? 21.188 -18.547 -12.516 1 98.44 183 ARG B N 1
ATOM 3672 C CA . ARG B 1 183 ? 20.266 -19.656 -12.344 1 98.44 183 ARG B CA 1
ATOM 3673 C C . ARG B 1 183 ? 19.047 -19.5 -13.234 1 98.44 183 ARG B C 1
ATOM 3675 O O . ARG B 1 183 ? 18.562 -20.484 -13.82 1 98.44 183 ARG B O 1
ATOM 3682 N N . LEU B 1 184 ? 18.562 -18.266 -13.32 1 98.75 184 LEU B N 1
ATOM 3683 C CA . LEU B 1 184 ? 17.406 -18 -14.172 1 98.75 184 LEU B CA 1
ATOM 3684 C C . LEU B 1 184 ? 17.719 -18.328 -15.625 1 98.75 184 LEU B C 1
ATOM 3686 O O . LEU B 1 184 ? 16.906 -18.953 -16.312 1 98.75 184 LEU B O 1
ATOM 3690 N N . PHE B 1 185 ? 18.875 -18 -16.078 1 98.81 185 PHE B N 1
ATOM 3691 C CA . PHE B 1 185 ? 19.297 -18.297 -17.438 1 98.81 185 PHE B CA 1
ATOM 3692 C C . PHE B 1 185 ? 19.266 -19.797 -17.703 1 98.81 185 PHE B C 1
ATOM 3694 O O . PHE B 1 185 ? 18.734 -20.234 -18.719 1 98.81 185 PHE B O 1
ATOM 3701 N N . ARG B 1 186 ? 19.781 -20.516 -16.812 1 98.75 186 ARG B N 1
ATOM 3702 C CA . ARG B 1 186 ? 19.828 -21.969 -16.969 1 98.75 186 ARG B CA 1
ATOM 3703 C C . ARG B 1 186 ? 18.438 -22.578 -16.938 1 98.75 186 ARG B C 1
ATOM 3705 O O . ARG B 1 186 ? 18.141 -23.516 -17.688 1 98.75 186 ARG B O 1
ATOM 3712 N N . SER B 1 187 ? 17.641 -22.094 -16.047 1 98.75 187 SER B N 1
ATOM 3713 C CA . SER B 1 187 ? 16.25 -22.531 -15.984 1 98.75 187 SER B CA 1
ATOM 3714 C C . SER B 1 187 ? 15.523 -22.266 -17.297 1 98.75 187 SER B C 1
ATOM 3716 O O . SER B 1 187 ? 14.781 -23.109 -17.797 1 98.75 187 SER B O 1
ATOM 3718 N N . ILE B 1 188 ? 15.727 -21.062 -17.828 1 98.81 188 ILE B N 1
ATOM 3719 C CA . ILE B 1 188 ? 15.109 -20.672 -19.078 1 98.81 188 ILE B CA 1
ATOM 3720 C C . ILE B 1 188 ? 15.555 -21.641 -20.188 1 98.81 188 ILE B C 1
ATOM 3722 O O . ILE B 1 188 ? 14.734 -22.109 -20.984 1 98.81 188 ILE B O 1
ATOM 3726 N N . HIS B 1 189 ? 16.781 -21.938 -20.266 1 98.56 189 HIS B N 1
ATOM 3727 C CA . HIS B 1 189 ? 17.297 -22.781 -21.328 1 98.56 189 HIS B CA 1
ATOM 3728 C C . HIS B 1 189 ? 16.844 -24.234 -21.156 1 98.56 189 HIS B C 1
ATOM 3730 O O . HIS B 1 189 ? 16.719 -24.969 -22.141 1 98.56 189 HIS B O 1
ATOM 3736 N N . LYS B 1 190 ? 16.609 -24.609 -19.891 1 98.38 190 LYS B N 1
ATOM 3737 C CA . LYS B 1 190 ? 15.953 -25.891 -19.672 1 98.38 190 LYS B CA 1
ATOM 3738 C C . LYS B 1 190 ? 14.609 -25.953 -20.391 1 98.38 190 LYS B C 1
ATOM 3740 O O . LYS B 1 190 ? 14.273 -26.953 -21.016 1 98.38 190 LYS B O 1
ATOM 3745 N N . LEU B 1 191 ? 13.852 -24.906 -20.328 1 98.69 191 LEU B N 1
ATOM 3746 C CA . LEU B 1 191 ? 12.547 -24.828 -20.984 1 98.69 191 LEU B CA 1
ATOM 3747 C C . LEU B 1 191 ? 12.703 -24.703 -22.5 1 98.69 191 LEU B C 1
ATOM 3749 O O . LEU B 1 191 ? 11.961 -25.344 -23.25 1 98.69 191 LEU B O 1
ATOM 3753 N N . LEU B 1 192 ? 13.695 -23.984 -22.938 1 98.56 192 LEU B N 1
ATOM 3754 C CA . LEU B 1 192 ? 13.867 -23.719 -24.359 1 98.56 192 LEU B CA 1
ATOM 3755 C C . LEU B 1 192 ? 14.5 -24.906 -25.062 1 98.56 192 LEU B C 1
ATOM 3757 O O . LEU B 1 192 ? 14.617 -24.922 -26.297 1 98.56 192 LEU B O 1
ATOM 3761 N N . ALA B 1 193 ? 14.883 -25.906 -24.344 1 98.38 193 ALA B N 1
ATOM 3762 C CA . ALA B 1 193 ? 15.422 -27.141 -24.922 1 98.38 193 ALA B CA 1
ATOM 3763 C C . ALA B 1 193 ? 14.297 -28.062 -25.391 1 98.38 193 ALA B C 1
ATOM 3765 O O . ALA B 1 193 ? 14.539 -29.016 -26.125 1 98.38 193 ALA B O 1
ATOM 3766 N N . TYR B 1 194 ? 13.07 -27.781 -24.984 1 98.44 194 TYR B N 1
ATOM 3767 C CA . TYR B 1 194 ? 11.93 -28.547 -25.469 1 98.44 194 TYR B CA 1
ATOM 3768 C C . TYR B 1 194 ? 11.711 -28.312 -26.969 1 98.44 194 TYR B C 1
ATOM 3770 O O . TYR B 1 194 ? 12.273 -27.391 -27.547 1 98.44 194 TYR B O 1
ATOM 3778 N N . PRO B 1 195 ? 10.859 -29.203 -27.625 1 98.12 195 PRO B N 1
ATOM 3779 C CA . PRO B 1 195 ? 10.602 -29.031 -29.047 1 98.12 195 PRO B CA 1
ATOM 3780 C C . PRO B 1 195 ? 10.047 -27.641 -29.391 1 98.12 195 PRO B C 1
ATOM 3782 O O . PRO B 1 195 ? 9.32 -27.047 -28.594 1 98.12 195 PRO B O 1
ATOM 3785 N N . ALA B 1 196 ? 10.273 -27.203 -30.609 1 98.19 196 ALA B N 1
ATOM 3786 C CA . ALA B 1 196 ? 9.961 -25.859 -31.078 1 98.19 196 ALA B CA 1
ATOM 3787 C C . ALA B 1 196 ? 8.469 -25.562 -30.953 1 98.19 196 ALA B C 1
ATOM 3789 O O . ALA B 1 196 ? 8.078 -24.422 -30.656 1 98.19 196 ALA B O 1
ATOM 3790 N N . GLU B 1 197 ? 7.711 -26.484 -31.094 1 97.62 197 GLU B N 1
ATOM 3791 C CA . GLU B 1 197 ? 6.266 -26.297 -31.141 1 97.62 197 GLU B CA 1
ATOM 3792 C C . GLU B 1 197 ? 5.652 -26.344 -29.75 1 97.62 197 GLU B C 1
ATOM 3794 O O . GLU B 1 197 ? 4.457 -26.109 -29.578 1 97.62 197 GLU B O 1
ATOM 3799 N N . THR B 1 198 ? 6.512 -26.594 -28.719 1 98.12 198 THR B N 1
ATOM 3800 C CA . THR B 1 198 ? 6 -26.672 -27.359 1 98.12 198 THR B CA 1
ATOM 3801 C C . THR B 1 198 ? 5.32 -25.359 -26.969 1 98.12 198 THR B C 1
ATOM 3803 O O . THR B 1 198 ? 5.887 -24.281 -27.156 1 98.12 198 THR B O 1
ATOM 3806 N N . ARG B 1 199 ? 4.051 -25.484 -26.469 1 98.5 199 ARG B N 1
ATOM 3807 C CA . ARG B 1 199 ? 3.293 -24.328 -26.016 1 98.5 199 ARG B CA 1
ATOM 3808 C C . ARG B 1 199 ? 3.688 -23.922 -24.594 1 98.5 199 ARG B C 1
ATOM 3810 O O . ARG B 1 199 ? 3.727 -24.766 -23.703 1 98.5 199 ARG B O 1
ATOM 3817 N N . LEU B 1 200 ? 4.039 -22.672 -24.438 1 98.81 200 LEU B N 1
ATOM 3818 C CA . LEU B 1 200 ? 4.371 -22.094 -23.141 1 98.81 200 LEU B CA 1
ATOM 3819 C C . LEU B 1 200 ? 3.291 -21.125 -22.688 1 98.81 200 LEU B C 1
ATOM 3821 O O . LEU B 1 200 ? 2.875 -20.25 -23.453 1 98.81 200 LEU B O 1
ATOM 3825 N N . PHE B 1 201 ? 2.805 -21.281 -21.453 1 98.88 201 PHE B N 1
ATOM 3826 C CA . PHE B 1 201 ? 1.78 -20.422 -20.859 1 98.88 201 PHE B CA 1
ATOM 3827 C C . PHE B 1 201 ? 2.361 -19.578 -19.75 1 98.88 201 PHE B C 1
ATOM 3829 O O . PHE B 1 201 ? 2.99 -20.094 -18.828 1 98.88 201 PHE B O 1
ATOM 3836 N N . LEU B 1 202 ? 2.139 -18.281 -19.844 1 98.56 202 LEU B N 1
ATOM 3837 C CA . LEU B 1 202 ? 2.779 -17.297 -18.984 1 98.56 202 LEU B CA 1
ATOM 3838 C C . LEU B 1 202 ? 1.893 -16.969 -17.781 1 98.56 202 LEU B C 1
ATOM 3840 O O . LEU B 1 202 ? 0.667 -17.078 -17.875 1 98.56 202 LEU B O 1
ATOM 3844 N N . CYS B 1 203 ? 2.535 -16.516 -16.719 1 98.5 203 CYS B N 1
ATOM 3845 C CA . CYS B 1 203 ? 1.804 -16.109 -15.523 1 98.5 203 CYS B CA 1
ATOM 3846 C C . CYS B 1 203 ? 1.377 -14.656 -15.609 1 98.5 203 CYS B C 1
ATOM 3848 O O . CYS B 1 203 ? 0.359 -14.266 -15.031 1 98.5 203 CYS B O 1
ATOM 3850 N N . HIS B 1 204 ? 2.199 -13.805 -16.266 1 97.75 204 HIS B N 1
ATOM 3851 C CA . HIS B 1 204 ? 1.92 -12.383 -16.375 1 97.75 204 HIS B CA 1
ATOM 3852 C C . HIS B 1 204 ? 2.098 -11.898 -17.812 1 97.75 204 HIS B C 1
ATOM 3854 O O . HIS B 1 204 ? 2.943 -12.406 -18.547 1 97.75 204 HIS B O 1
ATOM 3860 N N . ASP B 1 205 ? 1.325 -10.914 -18.156 1 97.62 205 ASP B N 1
ATOM 3861 C CA . ASP B 1 205 ? 1.578 -10.133 -19.375 1 97.62 205 ASP B CA 1
ATOM 3862 C C . ASP B 1 205 ? 1.299 -8.656 -19.141 1 97.62 205 ASP B C 1
ATOM 3864 O O . ASP B 1 205 ? 0.152 -8.211 -19.219 1 97.62 205 ASP B O 1
ATOM 3868 N N . TYR B 1 206 ? 2.369 -7.949 -18.922 1 93.88 206 TYR B N 1
ATOM 3869 C CA . TYR B 1 206 ? 2.283 -6.496 -18.844 1 93.88 206 TYR B CA 1
ATOM 3870 C C . TYR B 1 206 ? 2.273 -5.871 -20.234 1 93.88 206 TYR B C 1
ATOM 3872 O O . TYR B 1 206 ? 3.199 -5.145 -20.594 1 93.88 206 TYR B O 1
ATOM 3880 N N . ALA B 1 207 ? 1.231 -6.031 -20.891 1 92.88 207 ALA B N 1
ATOM 3881 C CA . ALA B 1 207 ? 1.166 -5.723 -22.312 1 92.88 207 ALA B CA 1
ATOM 3882 C C . ALA B 1 207 ? 1.353 -4.227 -22.562 1 92.88 207 ALA B C 1
ATOM 3884 O O . ALA B 1 207 ? 0.71 -3.398 -21.906 1 92.88 207 ALA B O 1
ATOM 3885 N N . PRO B 1 208 ? 2.236 -3.92 -23.484 1 92.5 208 PRO B N 1
ATOM 3886 C CA . PRO B 1 208 ? 2.293 -2.521 -23.922 1 92.5 208 PRO B CA 1
ATOM 3887 C C . PRO B 1 208 ? 1.028 -2.08 -24.656 1 92.5 208 PRO B C 1
ATOM 3889 O O . PRO B 1 208 ? 0.192 -2.916 -25.016 1 92.5 208 PRO B O 1
ATOM 3892 N N . ALA B 1 209 ? 0.906 -0.84 -24.891 1 90.06 209 ALA B N 1
ATOM 3893 C CA . ALA B 1 209 ? -0.279 -0.263 -25.516 1 90.06 209 ALA B CA 1
ATOM 3894 C C . ALA B 1 209 ? -0.44 -0.768 -26.953 1 90.06 209 ALA B C 1
ATOM 3896 O O . ALA B 1 209 ? -1.548 -0.769 -27.5 1 90.06 209 ALA B O 1
ATOM 3897 N N . SER B 1 210 ? 0.607 -1.244 -27.562 1 9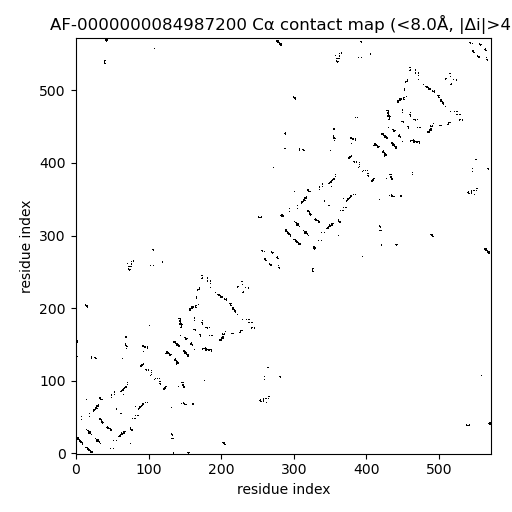1.75 210 SER B N 1
ATOM 3898 C CA . SER B 1 210 ? 0.641 -1.606 -28.984 1 91.75 210 SER B CA 1
ATOM 3899 C C . SER B 1 210 ? -0.033 -2.953 -29.219 1 91.75 210 SER B C 1
ATOM 3901 O O . SER B 1 210 ? -0.228 -3.357 -30.375 1 91.75 210 SER B O 1
ATOM 3903 N N . ARG B 1 211 ? -0.359 -3.711 -28.219 1 93.56 211 ARG B N 1
ATOM 3904 C CA . ARG B 1 211 ? -1.028 -4.992 -28.422 1 93.56 211 ARG B CA 1
ATOM 3905 C C . ARG B 1 211 ? -1.877 -5.363 -27.203 1 93.56 211 ARG B C 1
ATOM 3907 O O . ARG B 1 211 ? -1.708 -4.793 -26.125 1 93.56 211 ARG B O 1
ATOM 3914 N N . SER B 1 212 ? -2.713 -6.332 -27.438 1 96.12 212 SER B N 1
ATOM 3915 C CA . SER B 1 212 ? -3.547 -6.867 -26.375 1 96.12 212 SER B CA 1
ATOM 3916 C C . SER B 1 212 ? -2.791 -7.902 -25.547 1 96.12 212 SER B C 1
ATOM 3918 O O . SER B 1 212 ? -1.734 -8.383 -25.969 1 96.12 212 SER B O 1
ATOM 3920 N N . THR B 1 213 ? -3.336 -8.156 -24.406 1 97.5 213 THR B N 1
ATOM 3921 C CA . THR B 1 213 ? -2.766 -9.156 -23.5 1 97.5 213 THR B CA 1
ATOM 3922 C C . THR B 1 213 ? -2.791 -10.539 -24.141 1 97.5 213 THR B C 1
ATOM 3924 O O . THR B 1 213 ? -3.779 -10.914 -24.781 1 97.5 213 THR B O 1
ATOM 3927 N N . ARG B 1 214 ? -1.653 -11.203 -24.062 1 97.31 214 ARG B N 1
ATOM 3928 C CA . ARG B 1 214 ? -1.467 -12.586 -24.516 1 97.31 214 ARG B CA 1
ATOM 3929 C C . ARG B 1 214 ? -0.781 -13.422 -23.438 1 97.31 214 ARG B C 1
ATOM 3931 O O . ARG B 1 214 ? -0.04 -12.883 -22.609 1 97.31 214 ARG B O 1
ATOM 3938 N N . TRP B 1 215 ? -1.09 -14.703 -23.469 1 97.75 215 TRP B N 1
ATOM 3939 C CA . TRP B 1 215 ? -0.514 -15.5 -22.391 1 97.75 215 TRP B CA 1
ATOM 3940 C C . TRP B 1 215 ? 0.02 -16.828 -22.922 1 97.75 215 TRP B C 1
ATOM 3942 O O . TRP B 1 215 ? 0.362 -17.719 -22.141 1 97.75 215 TRP B O 1
ATOM 3952 N N . GLU B 1 216 ? 0.045 -17 -24.172 1 98.44 216 GLU B N 1
ATOM 3953 C CA . GLU B 1 216 ? 0.59 -18.188 -24.797 1 98.44 216 GLU B CA 1
ATOM 3954 C C . GLU B 1 216 ? 1.664 -17.844 -25.828 1 98.44 216 GLU B C 1
ATOM 3956 O O . GLU B 1 216 ? 1.512 -16.875 -26.578 1 98.44 216 GLU B O 1
ATOM 3961 N N . THR B 1 217 ? 2.721 -18.578 -25.797 1 98.44 217 THR B N 1
ATOM 3962 C CA . THR B 1 217 ? 3.811 -18.5 -26.766 1 98.44 217 THR B CA 1
ATOM 3963 C C . THR B 1 217 ? 4.379 -19.891 -27.031 1 98.44 217 THR B C 1
ATOM 3965 O O . THR B 1 217 ? 3.762 -20.906 -26.688 1 98.44 217 THR B O 1
ATOM 3968 N N . THR B 1 218 ? 5.438 -19.984 -27.812 1 98.69 218 THR B N 1
ATOM 3969 C CA . THR B 1 218 ? 6.082 -21.266 -28.078 1 98.69 218 THR B CA 1
ATOM 3970 C C . THR B 1 218 ? 7.586 -21.172 -27.828 1 98.69 218 THR B C 1
ATOM 3972 O O . THR B 1 218 ? 8.141 -20.078 -27.75 1 98.69 218 THR B O 1
ATOM 3975 N N . VAL B 1 219 ? 8.148 -22.328 -27.672 1 98.81 219 VAL B N 1
ATOM 3976 C CA . VAL B 1 219 ? 9.602 -22.391 -27.578 1 98.81 219 VAL B CA 1
ATOM 3977 C C . VAL B 1 219 ? 10.234 -21.703 -28.781 1 98.81 219 VAL B C 1
ATOM 3979 O O . VAL B 1 219 ? 11.156 -20.906 -28.641 1 98.81 219 VAL B O 1
ATOM 3982 N N . ALA B 1 220 ? 9.695 -21.953 -29.922 1 98.81 220 ALA B N 1
ATOM 3983 C CA . ALA B 1 220 ? 10.219 -21.359 -31.156 1 98.81 220 ALA B CA 1
ATOM 3984 C C . ALA B 1 220 ? 10.164 -19.844 -31.094 1 98.81 220 ALA B C 1
ATOM 3986 O O . ALA B 1 220 ? 11.133 -19.156 -31.438 1 98.81 220 ALA B O 1
ATOM 3987 N N . GLU B 1 221 ? 9.047 -19.297 -30.719 1 98.62 221 GLU B N 1
ATOM 3988 C CA . GLU B 1 221 ? 8.875 -17.844 -30.641 1 98.62 221 GLU B CA 1
ATOM 3989 C C . GLU B 1 221 ? 9.852 -17.219 -29.656 1 98.62 221 GLU B C 1
ATOM 3991 O O . GLU B 1 221 ? 10.438 -16.172 -29.922 1 98.62 221 GLU B O 1
ATOM 3996 N N . GLN B 1 222 ? 10.008 -17.859 -28.516 1 98.81 222 GLN B N 1
ATOM 3997 C CA . GLN B 1 222 ? 10.93 -17.375 -27.484 1 98.81 222 GLN B CA 1
ATOM 3998 C C . GLN B 1 222 ? 12.367 -17.359 -28 1 98.81 222 GLN B C 1
ATOM 4000 O O . GLN B 1 222 ? 13.086 -16.375 -27.859 1 98.81 222 GLN B O 1
ATOM 4005 N N . ARG B 1 223 ? 12.758 -18.469 -28.625 1 98.75 223 ARG B N 1
ATOM 4006 C CA . ARG B 1 223 ? 14.117 -18.594 -29.125 1 98.75 223 ARG B CA 1
ATOM 4007 C C . ARG B 1 223 ? 14.406 -17.562 -30.203 1 98.75 223 ARG B C 1
ATOM 4009 O O . ARG B 1 223 ? 15.523 -17.062 -30.312 1 98.75 223 ARG B O 1
ATOM 4016 N N . ALA B 1 224 ? 13.453 -17.172 -30.906 1 98.69 224 ALA B N 1
ATOM 4017 C CA . ALA B 1 224 ? 13.633 -16.281 -32.062 1 98.69 224 ALA B CA 1
ATOM 4018 C C . ALA B 1 224 ? 13.578 -14.82 -31.641 1 98.69 224 ALA B C 1
ATOM 4020 O O . ALA B 1 224 ? 14.328 -13.992 -32.156 1 98.69 224 ALA B O 1
ATOM 4021 N N . HIS B 1 225 ? 12.68 -14.492 -30.672 1 98.38 225 HIS B N 1
ATOM 4022 C CA . HIS B 1 225 ? 12.289 -13.094 -30.609 1 98.38 225 HIS B CA 1
ATOM 4023 C C . HIS B 1 225 ? 12.406 -12.555 -29.188 1 98.38 225 HIS B C 1
ATOM 4025 O O . HIS B 1 225 ? 12.219 -11.359 -28.953 1 98.38 225 HIS B O 1
ATOM 4031 N N . ASN B 1 226 ? 12.688 -13.398 -28.219 1 98.75 226 ASN B N 1
ATOM 4032 C CA . ASN B 1 226 ? 12.75 -12.875 -26.844 1 98.75 226 ASN B CA 1
ATOM 4033 C C . ASN B 1 226 ? 13.859 -11.844 -26.688 1 98.75 226 ASN B C 1
ATOM 4035 O O . ASN B 1 226 ? 15.039 -12.148 -26.906 1 98.75 226 ASN B O 1
ATOM 4039 N N . ILE B 1 227 ? 13.578 -10.711 -26.219 1 98.31 227 ILE B N 1
ATOM 4040 C CA . ILE B 1 227 ? 14.492 -9.578 -26.266 1 98.31 227 ILE B CA 1
ATOM 4041 C C . ILE B 1 227 ? 15.625 -9.781 -25.266 1 98.31 227 ILE B C 1
ATOM 4043 O O . ILE B 1 227 ? 16.656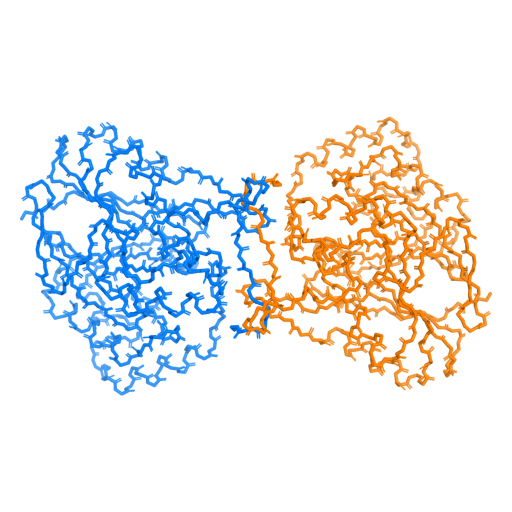 -9.109 -25.344 1 98.31 227 ILE B O 1
ATOM 4047 N N . HIS B 1 228 ? 15.453 -10.727 -24.328 1 98.5 228 HIS B N 1
ATOM 4048 C CA . HIS B 1 228 ? 16.484 -10.914 -23.328 1 98.5 228 HIS B CA 1
ATOM 4049 C C . HIS B 1 228 ? 17.297 -12.18 -23.594 1 98.5 228 HIS B C 1
ATOM 4051 O O . HIS B 1 228 ? 18.453 -12.273 -23.203 1 98.5 228 HIS B O 1
ATOM 4057 N N . VAL B 1 229 ? 16.656 -13.227 -24.219 1 98.12 229 VAL B N 1
ATOM 4058 C CA . VAL B 1 229 ? 17.297 -14.531 -24.156 1 98.12 229 VAL B CA 1
ATOM 4059 C C . VAL B 1 229 ? 17.156 -15.25 -25.484 1 98.12 229 VAL B C 1
ATOM 4061 O O . VAL B 1 229 ? 17.203 -16.484 -25.547 1 98.12 229 VAL B O 1
ATOM 4064 N N . HIS B 1 230 ? 16.938 -14.578 -26.562 1 97.81 230 HIS B N 1
ATOM 4065 C CA . HIS B 1 230 ? 16.875 -15.203 -27.875 1 97.81 230 HIS B CA 1
ATOM 4066 C C . HIS B 1 230 ? 18.188 -15.898 -28.219 1 97.81 230 HIS B C 1
ATOM 4068 O O . HIS B 1 230 ? 19.219 -15.625 -27.594 1 97.81 230 HIS B O 1
ATOM 4074 N N . ASP B 1 231 ? 18.047 -16.844 -29.219 1 98 231 ASP B N 1
ATOM 4075 C CA . ASP B 1 231 ? 19.25 -17.578 -29.641 1 98 231 ASP B CA 1
ATOM 4076 C C . ASP B 1 231 ? 20.375 -16.609 -29.984 1 98 231 ASP B C 1
ATOM 4078 O O . ASP B 1 231 ? 20.156 -15.594 -30.641 1 98 231 ASP B O 1
ATOM 4082 N N . GLY B 1 232 ? 21.578 -16.922 -29.516 1 97.62 232 GLY B N 1
ATOM 4083 C CA . GLY B 1 232 ? 22.734 -16.078 -29.75 1 97.62 232 GLY B CA 1
ATOM 4084 C C . GLY B 1 232 ? 23.188 -15.336 -28.516 1 97.62 232 GLY B C 1
ATOM 4085 O O . GLY B 1 232 ? 24.328 -14.844 -28.453 1 97.62 232 GLY B O 1
ATOM 4086 N N . ILE B 1 233 ? 22.328 -15.203 -27.547 1 98.25 233 ILE B N 1
ATOM 4087 C CA . ILE B 1 233 ? 22.703 -14.578 -26.281 1 98.25 233 ILE B CA 1
ATOM 4088 C C . ILE B 1 233 ? 23.297 -15.617 -25.344 1 98.25 233 ILE B C 1
ATOM 4090 O O . ILE B 1 233 ? 22.672 -16.625 -25.031 1 98.25 233 ILE B O 1
ATOM 4094 N N . ASP B 1 234 ? 24.438 -15.406 -24.859 1 97.81 234 ASP B N 1
ATOM 4095 C CA . ASP B 1 234 ? 25.031 -16.391 -23.953 1 97.81 234 ASP B CA 1
ATOM 4096 C C . ASP B 1 234 ? 24.781 -16.031 -22.5 1 97.81 234 ASP B C 1
ATOM 4098 O O . ASP B 1 234 ? 24.188 -14.992 -22.203 1 97.81 234 ASP B O 1
ATOM 4102 N N . GLU B 1 235 ? 25.219 -16.875 -21.656 1 98.44 235 GLU B N 1
ATOM 4103 C CA . GLU B 1 235 ? 24.922 -16.75 -20.234 1 98.44 235 GLU B CA 1
ATOM 4104 C C . GLU B 1 235 ? 25.5 -15.461 -19.656 1 98.44 235 GLU B C 1
ATOM 4106 O O . GLU B 1 235 ? 24.828 -14.758 -18.891 1 98.44 235 GLU B O 1
ATOM 4111 N N . HIS B 1 236 ? 26.75 -15.094 -19.969 1 98.56 236 HIS B N 1
ATOM 4112 C CA . HIS B 1 236 ? 27.406 -13.898 -19.453 1 98.56 236 HIS B CA 1
ATOM 4113 C C . HIS B 1 236 ? 26.688 -12.633 -19.906 1 98.56 236 HIS B C 1
ATOM 4115 O O . HIS B 1 236 ? 26.484 -11.719 -19.094 1 98.56 236 HIS B O 1
ATOM 4121 N N . GLU B 1 237 ? 26.359 -12.617 -21.141 1 98.44 237 GLU B N 1
ATOM 4122 C CA . GLU B 1 237 ? 25.625 -11.477 -21.688 1 98.44 237 GLU B CA 1
ATOM 4123 C C . GLU B 1 237 ? 24.281 -11.305 -21 1 98.44 237 GLU B C 1
ATOM 4125 O O . GLU B 1 237 ? 23.891 -10.188 -20.641 1 98.44 237 GLU B O 1
ATOM 4130 N N . TYR B 1 238 ? 23.641 -12.359 -20.859 1 98.62 238 TYR B N 1
ATOM 4131 C CA . TYR B 1 238 ? 22.328 -12.32 -20.219 1 98.62 238 TYR B CA 1
ATOM 4132 C C . TYR B 1 238 ? 22.453 -11.82 -18.781 1 98.62 238 TYR B C 1
ATOM 4134 O O . TYR B 1 238 ? 21.672 -10.961 -18.359 1 98.62 238 TYR B O 1
ATOM 4142 N N . VAL B 1 239 ? 23.328 -12.375 -18 1 98.75 239 VAL B N 1
ATOM 4143 C CA . VAL B 1 239 ? 23.484 -12.047 -16.594 1 98.75 239 VAL B CA 1
ATOM 4144 C C . VAL B 1 239 ? 23.812 -10.562 -16.438 1 98.75 239 VAL B C 1
ATOM 4146 O O . VAL B 1 239 ? 23.234 -9.875 -15.594 1 98.75 239 VAL B O 1
ATOM 4149 N N . ALA B 1 240 ? 24.688 -10.047 -17.266 1 98.62 240 ALA B N 1
ATOM 4150 C CA . ALA B 1 240 ? 25.047 -8.633 -17.219 1 98.62 240 ALA B CA 1
ATOM 4151 C C . ALA B 1 240 ? 23.828 -7.75 -17.5 1 98.62 240 ALA B C 1
ATOM 4153 O O . ALA B 1 240 ? 23.562 -6.793 -16.766 1 98.62 240 ALA B O 1
ATOM 4154 N N . MET B 1 241 ? 23.156 -8.102 -18.531 1 98.5 241 MET B N 1
ATOM 4155 C CA . MET B 1 241 ? 21.953 -7.348 -18.891 1 98.5 241 MET B CA 1
ATOM 4156 C C . MET B 1 241 ? 20.922 -7.406 -17.781 1 98.5 241 MET B C 1
ATOM 4158 O O . MET B 1 241 ? 20.359 -6.379 -17.391 1 98.5 241 MET B O 1
ATOM 4162 N N . ARG B 1 242 ? 20.672 -8.617 -17.234 1 98.38 242 ARG B N 1
ATOM 4163 C CA . ARG B 1 242 ? 19.625 -8.82 -16.234 1 98.38 242 ARG B CA 1
ATOM 4164 C C . ARG B 1 242 ? 19.938 -8.062 -14.953 1 98.38 242 ARG B C 1
ATOM 4166 O O . ARG B 1 242 ? 19.062 -7.418 -14.375 1 98.38 242 ARG B O 1
ATOM 4173 N N . GLN B 1 243 ? 21.172 -8.133 -14.555 1 98.25 243 GLN B N 1
ATOM 4174 C CA . GLN B 1 243 ? 21.594 -7.438 -13.344 1 98.25 243 GLN B CA 1
ATOM 4175 C C . GLN B 1 243 ? 21.5 -5.922 -13.516 1 98.25 243 GLN B C 1
ATOM 4177 O O . GLN B 1 243 ? 21.031 -5.215 -12.617 1 98.25 243 GLN B O 1
ATOM 4182 N N . ALA B 1 244 ? 21.906 -5.422 -14.656 1 98.31 244 ALA B N 1
ATOM 4183 C CA . ALA B 1 244 ? 21.828 -3.99 -14.938 1 98.31 244 ALA B CA 1
ATOM 4184 C C . ALA B 1 244 ? 20.391 -3.51 -14.953 1 98.31 244 ALA B C 1
ATOM 4186 O O . ALA B 1 244 ? 20.062 -2.469 -14.375 1 98.31 244 ALA B O 1
ATOM 4187 N N . ARG B 1 245 ? 19.578 -4.266 -15.578 1 97.69 245 ARG B N 1
ATOM 4188 C CA . ARG B 1 245 ? 18.172 -3.91 -15.664 1 97.69 245 ARG B CA 1
ATOM 4189 C C . ARG B 1 245 ? 17.5 -3.994 -14.297 1 97.69 245 ARG B C 1
ATOM 4191 O O . ARG B 1 245 ? 16.719 -3.113 -13.93 1 97.69 245 ARG B O 1
ATOM 4198 N N . ASP B 1 246 ? 17.781 -5.035 -13.562 1 97.75 246 ASP B N 1
ATOM 4199 C CA . ASP B 1 246 ? 17.188 -5.223 -12.242 1 97.75 246 ASP B CA 1
ATOM 4200 C C . ASP B 1 246 ? 17.484 -4.035 -11.336 1 97.75 246 ASP B C 1
ATOM 4202 O O . ASP B 1 246 ? 16.641 -3.633 -10.523 1 97.75 246 ASP B O 1
ATOM 4206 N N . ALA B 1 247 ? 18.625 -3.477 -11.492 1 95.38 247 ALA B N 1
ATOM 4207 C CA . ALA B 1 247 ? 19.062 -2.369 -10.648 1 95.38 247 ALA B CA 1
ATOM 4208 C C . ALA B 1 247 ? 18.203 -1.132 -10.859 1 95.38 247 ALA B C 1
ATOM 4210 O O . ALA B 1 247 ? 18.219 -0.209 -10.039 1 95.38 247 ALA B O 1
ATOM 4211 N N . THR B 1 248 ? 17.453 -1.121 -11.938 1 95.12 248 THR B N 1
ATOM 4212 C CA . THR B 1 248 ? 16.672 0.065 -12.273 1 95.12 248 THR B CA 1
ATOM 4213 C C . THR B 1 248 ? 15.195 -0.149 -11.945 1 95.12 248 THR B C 1
ATOM 4215 O O . THR B 1 248 ? 14.391 0.774 -12.062 1 95.12 248 THR B O 1
ATOM 4218 N N . LEU B 1 249 ? 14.844 -1.32 -11.516 1 93.75 249 LEU B N 1
ATOM 4219 C CA . LEU B 1 249 ? 13.43 -1.671 -11.367 1 93.75 249 LEU B CA 1
ATOM 4220 C C . LEU B 1 249 ? 12.914 -1.278 -9.992 1 93.75 249 LEU B C 1
ATOM 4222 O O . LEU B 1 249 ? 13.617 -1.443 -8.984 1 93.75 249 LEU B O 1
ATOM 4226 N N . ASP B 1 250 ? 11.648 -0.759 -9.984 1 89.19 250 ASP B N 1
ATOM 4227 C CA . ASP B 1 250 ? 10.969 -0.488 -8.719 1 89.19 250 ASP B CA 1
ATOM 4228 C C . ASP B 1 250 ? 10.477 -1.78 -8.07 1 89.19 250 ASP B C 1
ATOM 4230 O O . ASP B 1 250 ? 10.297 -2.793 -8.75 1 89.19 250 ASP B O 1
ATOM 4234 N N . MET B 1 251 ? 10.227 -1.682 -6.793 1 89.38 251 MET B N 1
ATOM 4235 C CA . MET B 1 251 ? 9.586 -2.793 -6.098 1 89.38 251 MET B CA 1
ATOM 4236 C C . MET B 1 251 ? 8.164 -3.012 -6.621 1 89.38 251 MET B C 1
ATOM 4238 O O . MET B 1 251 ? 7.438 -2.049 -6.863 1 89.38 251 MET B O 1
ATOM 4242 N N . PRO B 1 252 ? 7.824 -4.316 -6.715 1 92.56 252 PRO B N 1
ATOM 4243 C CA . PRO B 1 252 ? 6.422 -4.559 -7.07 1 92.56 252 PRO B CA 1
ATOM 4244 C C . PRO B 1 252 ? 5.445 -3.947 -6.07 1 92.56 252 PRO B C 1
ATOM 4246 O O . PRO B 1 252 ? 5.695 -3.967 -4.863 1 92.56 252 PRO B O 1
ATOM 4249 N N . HIS B 1 253 ? 4.312 -3.531 -6.621 1 91.62 253 HIS B N 1
ATOM 4250 C CA . HIS B 1 253 ? 3.334 -2.781 -5.84 1 91.62 253 HIS B CA 1
ATOM 4251 C C . HIS B 1 253 ? 2.812 -3.609 -4.668 1 91.62 253 HIS B C 1
ATOM 4253 O O . HIS B 1 253 ? 2.551 -3.074 -3.59 1 91.62 253 HIS B O 1
ATOM 4259 N N . LEU B 1 254 ? 2.676 -4.91 -4.898 1 96.5 254 LEU B N 1
ATOM 4260 C CA . LEU B 1 254 ? 2.029 -5.738 -3.885 1 96.5 254 LEU B CA 1
ATOM 4261 C C . LEU B 1 254 ? 3.02 -6.719 -3.271 1 96.5 254 LEU B C 1
ATOM 4263 O O . LEU B 1 254 ? 2.621 -7.762 -2.742 1 96.5 254 LEU B O 1
ATOM 4267 N N . LEU B 1 255 ? 4.297 -6.41 -3.357 1 95.38 255 LEU B N 1
ATOM 4268 C CA . LEU B 1 255 ? 5.289 -7.328 -2.801 1 95.38 255 LEU B CA 1
ATOM 4269 C C . LEU B 1 255 ? 5.023 -7.578 -1.32 1 95.38 255 LEU B C 1
ATOM 4271 O O . LEU B 1 255 ? 4.84 -8.727 -0.903 1 95.38 255 LEU B O 1
ATOM 4275 N N . LEU B 1 256 ? 4.887 -6.562 -0.54 1 95.06 256 LEU B N 1
ATOM 4276 C CA . LEU B 1 256 ? 4.848 -6.66 0.916 1 95.06 256 LEU B CA 1
ATOM 4277 C C . LEU B 1 256 ? 3.576 -7.359 1.381 1 95.06 256 LEU B C 1
ATOM 4279 O O . LEU B 1 256 ? 3.637 -8.32 2.154 1 95.06 256 LEU B O 1
ATOM 4283 N N . PRO B 1 257 ? 2.455 -7 0.818 1 97.19 257 PRO B N 1
ATOM 4284 C CA . PRO B 1 257 ? 1.263 -7.734 1.25 1 97.19 257 PRO B CA 1
ATOM 4285 C C . PRO B 1 257 ? 1.211 -9.156 0.692 1 97.19 257 PRO B C 1
ATOM 4287 O O . PRO B 1 257 ? 0.819 -10.086 1.4 1 97.19 257 PRO B O 1
ATOM 4290 N N . SER B 1 258 ? 1.636 -9.406 -0.493 1 98.06 258 SER B N 1
ATOM 4291 C CA . SER B 1 258 ? 1.437 -10.68 -1.175 1 98.06 258 SER B CA 1
ATOM 4292 C C . SER B 1 258 ? 2.275 -11.781 -0.538 1 98.06 258 SER B C 1
ATOM 4294 O O . SER B 1 258 ? 1.78 -12.891 -0.302 1 98.06 258 SER B O 1
ATOM 4296 N N . ILE B 1 259 ? 3.5 -11.477 -0.258 1 97.06 259 ILE B N 1
ATOM 4297 C CA . ILE B 1 259 ? 4.426 -12.508 0.192 1 97.06 259 ILE B CA 1
ATOM 4298 C C . ILE B 1 259 ? 3.943 -13.094 1.519 1 97.06 259 ILE B C 1
ATOM 4300 O O . ILE B 1 259 ? 4.066 -14.297 1.758 1 97.06 259 ILE B O 1
ATOM 4304 N N . GLN B 1 260 ? 3.379 -12.289 2.398 1 97.75 260 GLN B N 1
ATOM 4305 C CA . GLN B 1 260 ? 2.949 -12.711 3.727 1 97.75 260 GLN B CA 1
ATOM 4306 C C . GLN B 1 260 ? 1.803 -13.719 3.637 1 97.75 260 GLN B C 1
ATOM 4308 O O . GLN B 1 260 ? 1.636 -14.555 4.523 1 97.75 260 GLN B O 1
ATOM 4313 N N . VAL B 1 261 ? 1.035 -13.648 2.57 1 98.5 261 VAL B N 1
ATOM 4314 C CA . VAL B 1 261 ? -0.101 -14.539 2.359 1 98.5 261 VAL B CA 1
ATOM 4315 C C . VAL B 1 261 ? 0.335 -15.742 1.527 1 98.5 261 VAL B C 1
ATOM 4317 O O . VAL B 1 261 ? -0.041 -16.875 1.825 1 98.5 261 VAL B O 1
ATOM 4320 N N . ASN B 1 262 ? 1.226 -15.453 0.575 1 98.69 262 ASN B N 1
ATOM 4321 C CA . ASN B 1 262 ? 1.551 -16.469 -0.416 1 98.69 262 ASN B CA 1
ATOM 4322 C C . ASN B 1 262 ? 2.5 -17.531 0.153 1 98.69 262 ASN B C 1
ATOM 4324 O O . ASN B 1 262 ? 2.445 -18.688 -0.237 1 98.69 262 ASN B O 1
ATOM 4328 N N . VAL B 1 263 ? 3.277 -17.172 1.162 1 98.31 263 VAL B N 1
ATOM 4329 C CA . VAL B 1 263 ? 4.164 -18.141 1.792 1 98.31 263 VAL B CA 1
ATOM 4330 C C . VAL B 1 263 ? 3.354 -19.062 2.701 1 98.31 263 VAL B C 1
ATOM 4332 O O . VAL B 1 263 ? 3.887 -20.047 3.244 1 98.31 263 VAL B O 1
ATOM 4335 N N . ARG B 1 264 ? 2.045 -18.766 2.842 1 98.06 264 ARG B N 1
ATOM 4336 C CA . ARG B 1 264 ? 1.12 -19.562 3.637 1 98.06 264 ARG B CA 1
ATOM 4337 C C . ARG B 1 264 ? 0.076 -20.234 2.75 1 98.06 264 ARG B C 1
ATOM 4339 O O . ARG B 1 264 ? -1.018 -20.578 3.213 1 98.06 264 ARG B O 1
ATOM 4346 N N . ALA B 1 265 ? 0.303 -20.312 1.514 1 98.44 265 ALA B N 1
ATOM 4347 C CA . ALA B 1 265 ? -0.612 -20.922 0.561 1 98.44 265 ALA B CA 1
ATOM 4348 C C . ALA B 1 265 ? -1.982 -20.266 0.599 1 98.44 265 ALA B C 1
ATOM 4350 O O . ALA B 1 265 ? -3.012 -20.938 0.502 1 98.44 265 ALA B O 1
ATOM 4351 N N . GLY B 1 266 ? -1.935 -18.984 0.818 1 98.62 266 GLY B N 1
ATOM 4352 C CA . GLY B 1 266 ? -3.176 -18.234 0.744 1 98.62 266 GLY B CA 1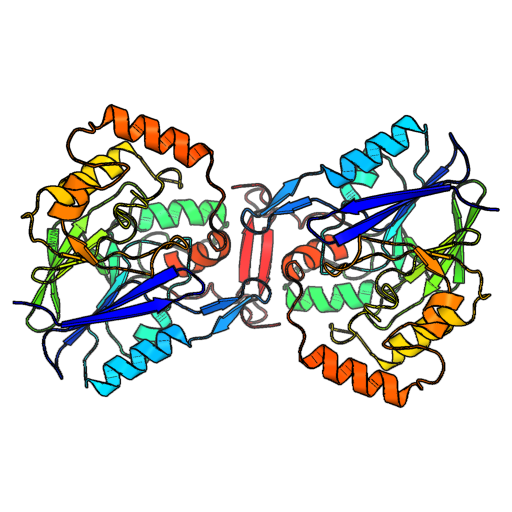
ATOM 4353 C C . GLY B 1 266 ? -3.859 -18.062 2.09 1 98.62 266 GLY B C 1
ATOM 4354 O O . GLY B 1 266 ? -4.895 -17.406 2.191 1 98.62 266 GLY B O 1
ATOM 4355 N N . GLN B 1 267 ? -3.359 -18.688 3.125 1 98.06 267 GLN B N 1
ATOM 4356 C CA . GLN B 1 267 ? -3.898 -18.453 4.461 1 98.06 267 GLN B CA 1
ATOM 4357 C C . GLN B 1 267 ? -3.494 -17.078 4.992 1 98.06 267 GLN B C 1
ATOM 4359 O O . GLN B 1 267 ? -2.344 -16.672 4.84 1 98.06 267 GLN B O 1
ATOM 4364 N N . MET B 1 268 ? -4.461 -16.422 5.586 1 97.5 268 MET B N 1
ATOM 4365 C CA . MET B 1 268 ? -4.148 -15.148 6.23 1 97.5 268 MET B CA 1
ATOM 4366 C C . MET B 1 268 ? -3.307 -15.367 7.48 1 97.5 268 MET B C 1
ATOM 4368 O O . MET B 1 268 ? -3.363 -16.438 8.094 1 97.5 268 MET B O 1
ATOM 4372 N N . PRO B 1 269 ? -2.492 -14.359 7.789 1 97.06 269 PRO B N 1
ATOM 4373 C CA . PRO B 1 269 ? -1.844 -14.469 9.102 1 97.06 269 PRO B CA 1
ATOM 4374 C C . PRO B 1 269 ? -2.84 -14.695 10.234 1 97.06 269 PRO B C 1
ATOM 4376 O O . PRO B 1 269 ? -3.992 -14.266 10.141 1 97.06 269 PRO B O 1
ATOM 4379 N N . PRO B 1 270 ? -2.389 -15.469 11.242 1 96.62 270 PRO B N 1
ATOM 4380 C CA . PRO B 1 270 ? -3.297 -15.656 12.375 1 96.62 270 PRO B CA 1
ATOM 4381 C C . PRO B 1 270 ? -3.768 -14.328 12.977 1 96.62 270 PRO B C 1
ATOM 4383 O O . PRO B 1 270 ? -2.996 -13.375 13.055 1 96.62 270 PRO B O 1
ATOM 4386 N N . PRO B 1 271 ? -5.09 -14.281 13.359 1 97 271 PRO B N 1
ATOM 4387 C CA . PRO B 1 271 ? -5.578 -13.055 14 1 97 271 PRO B CA 1
ATOM 4388 C C . PRO B 1 271 ? -4.887 -12.758 15.328 1 97 271 PRO B C 1
ATOM 4390 O O . PRO B 1 271 ? -4.457 -13.688 16.016 1 97 271 PRO B O 1
ATOM 4393 N N . GLU B 1 272 ? -4.754 -11.492 15.633 1 96.38 272 GLU B N 1
ATOM 4394 C CA . GLU B 1 272 ? -4.328 -11.086 16.969 1 96.38 272 GLU B CA 1
ATOM 4395 C C . GLU B 1 272 ? -5.461 -11.242 17.984 1 96.38 272 GLU B C 1
ATOM 4397 O O . GLU B 1 272 ? -6.5 -11.828 17.672 1 96.38 272 GLU B O 1
ATOM 4402 N N . ASP B 1 273 ? -5.191 -10.859 19.25 1 96.25 273 ASP B N 1
ATOM 4403 C CA . ASP B 1 273 ? -6.137 -11.078 20.344 1 96.25 273 ASP B CA 1
ATOM 4404 C C . ASP B 1 273 ? -7.438 -10.32 20.109 1 96.25 273 ASP B C 1
ATOM 4406 O O . ASP B 1 273 ? -8.461 -10.625 20.719 1 96.25 273 ASP B O 1
ATOM 4410 N N . ASN B 1 274 ? -7.445 -9.367 19.219 1 96.31 274 ASN B N 1
ATOM 4411 C CA . ASN B 1 274 ? -8.664 -8.609 18.922 1 96.31 274 ASN B CA 1
ATOM 4412 C C . ASN B 1 274 ? -9.453 -9.25 17.797 1 96.31 274 ASN B C 1
ATOM 4414 O O . ASN B 1 274 ? -10.453 -8.688 17.328 1 96.31 274 ASN B O 1
ATOM 4418 N N . GLY B 1 275 ? -8.992 -10.336 17.25 1 97 275 GLY B N 1
ATOM 4419 C CA . GLY B 1 275 ? -9.711 -11.086 16.234 1 97 275 GLY B CA 1
ATOM 4420 C C . GLY B 1 275 ? -9.391 -10.641 14.828 1 97 275 GLY B C 1
ATOM 4421 O O . GLY B 1 275 ? -9.953 -11.156 13.859 1 97 275 GLY B O 1
ATOM 4422 N N . ILE B 1 276 ? -8.477 -9.688 14.633 1 97.38 276 ILE B N 1
ATOM 4423 C CA . ILE B 1 276 ? -8.148 -9.133 13.328 1 97.38 276 ILE B CA 1
ATOM 4424 C C . ILE B 1 276 ? -6.797 -9.672 12.867 1 97.38 276 ILE B C 1
ATOM 4426 O O . ILE B 1 276 ? -5.852 -9.758 13.648 1 97.38 276 ILE B O 1
ATOM 4430 N N . SER B 1 277 ? -6.719 -10.109 11.594 1 97.81 277 SER B N 1
ATOM 4431 C CA . SER B 1 277 ? -5.449 -10.438 10.953 1 97.81 277 SER B CA 1
ATOM 4432 C C . SER B 1 277 ? -4.785 -9.195 10.367 1 97.81 277 SER B C 1
ATOM 4434 O O . SER B 1 277 ? -5.461 -8.312 9.844 1 97.81 277 SER B O 1
ATOM 4436 N N . TYR B 1 278 ? -3.508 -9.148 10.508 1 97.94 278 TYR B N 1
ATOM 4437 C CA . TYR B 1 278 ? -2.764 -7.992 10.023 1 97.94 278 TYR B CA 1
ATOM 4438 C C . TYR B 1 278 ? -1.651 -8.414 9.07 1 97.94 278 TYR B C 1
ATOM 4440 O O . TYR B 1 278 ? -1.052 -9.484 9.242 1 97.94 278 TYR B O 1
ATOM 4448 N N . LEU B 1 279 ? -1.418 -7.633 8.086 1 98 279 LEU B N 1
ATOM 4449 C CA . LEU B 1 279 ? -0.163 -7.668 7.344 1 98 279 LEU B CA 1
ATOM 4450 C C . LEU B 1 279 ? 0.809 -6.617 7.867 1 98 279 LEU B C 1
ATOM 4452 O O . LEU B 1 279 ? 0.388 -5.57 8.367 1 98 279 LEU B O 1
ATOM 4456 N N . LYS B 1 280 ? 2.066 -6.883 7.766 1 97.31 280 LYS B N 1
ATOM 4457 C CA . LYS B 1 280 ? 3.096 -5.984 8.273 1 97.31 280 LYS B CA 1
ATOM 4458 C C . LYS B 1 280 ? 3.869 -5.332 7.133 1 97.31 280 LYS B C 1
ATOM 4460 O O . LYS B 1 280 ? 4.168 -5.98 6.129 1 97.31 280 LYS B O 1
ATOM 4465 N N . ILE B 1 281 ? 4.129 -4.09 7.309 1 97.69 281 ILE B N 1
ATOM 4466 C CA . ILE B 1 281 ? 5.008 -3.361 6.402 1 97.69 281 ILE B CA 1
ATOM 4467 C C . ILE B 1 281 ? 6.293 -2.975 7.129 1 97.69 281 ILE B C 1
ATOM 4469 O O . ILE B 1 281 ? 6.285 -2.096 7.996 1 97.69 281 ILE B O 1
ATOM 4473 N N . PRO B 1 282 ? 7.41 -3.676 6.852 1 97.69 282 PRO B N 1
ATOM 4474 C CA . PRO B 1 282 ? 8.672 -3.27 7.477 1 97.69 282 PRO B CA 1
ATOM 4475 C C . PRO B 1 282 ? 9.156 -1.903 6.996 1 97.69 282 PRO B C 1
ATOM 4477 O O . PRO B 1 282 ? 9.195 -1.645 5.789 1 97.69 282 PRO B O 1
ATOM 4480 N N . LEU B 1 283 ? 9.469 -1.05 7.922 1 98 283 LEU B N 1
ATOM 4481 C CA . LEU B 1 283 ? 9.891 0.299 7.57 1 98 283 LEU B CA 1
ATOM 4482 C C . LEU B 1 283 ? 11.391 0.342 7.305 1 98 283 LEU B C 1
ATOM 4484 O O . LEU B 1 283 ? 12.195 -0.059 8.156 1 98 283 LEU B O 1
ATOM 4488 N N . ASN B 1 284 ? 11.789 0.743 6.113 1 96.5 284 ASN B N 1
ATOM 4489 C CA . ASN B 1 284 ? 13.156 1.045 5.707 1 96.5 284 ASN B CA 1
ATOM 4490 C C . ASN B 1 284 ? 14.039 -0.2 5.742 1 96.5 284 ASN B C 1
ATOM 4492 O O . ASN B 1 284 ? 15.172 -0.147 6.207 1 96.5 284 ASN B O 1
ATOM 4496 N N . VAL B 1 285 ? 13.539 -1.346 5.336 1 91.75 285 VAL B N 1
ATOM 4497 C CA . VAL B 1 285 ? 14.281 -2.602 5.352 1 91.75 285 VAL B CA 1
ATOM 4498 C C . VAL B 1 285 ? 14.555 -3.057 3.92 1 91.75 285 VAL B C 1
ATOM 4500 O O . VAL B 1 285 ? 15.633 -3.568 3.619 1 91.75 285 VAL B O 1
ATOM 4503 N N . ILE B 1 286 ? 13.562 -2.98 3.039 1 81.69 286 ILE B N 1
ATOM 4504 C CA . ILE B 1 286 ? 13.695 -3.523 1.691 1 81.69 286 ILE B CA 1
ATOM 4505 C C . ILE B 1 286 ? 13.984 -2.395 0.706 1 81.69 286 ILE B C 1
ATOM 4507 O O . ILE B 1 286 ? 13.539 -1.263 0.898 1 81.69 286 ILE B O 1
#

Nearest PDB structures (foldseek):
  4ysl-assembly1_B  TM=9.918E-01  e=4.356E-45  Pseudomonas putida F1
  4efz-assembly3_B  TM=9.840E-01  e=7.700E-44  Burkholderia pseudomallei 1710b
  4efz-assembly2_A  TM=9.647E-01  e=2.088E-42  Burkholderia pseudomallei 1710b
  5ve5-assembly2_B  TM=8.669E-01  e=4.740E-22  Paraburkholderia phytofirmans PsJN
  5ve3-assembly2_A  TM=8.539E-01  e=1.609E-21  Paraburkholderia phytofirmans PsJN

pLDDT: mean 97.43, std 2.45, range [76.44, 98.94]

Foldseek 3Di:
DDWDKDWQADPVLQFIKIWTARAQLEFIEIEQFFWAADPVVRDTDCVRVVVVVVVCVVSNYQYAEYEYQALDQRGAHCQVVNCVVRNHFYEFAQCLLVVQVVVCVVQVPDPVRRSRLVLGRYHAYAQDWDDGGPWIKGWHQQAALARTGIWIDTPLEIEREQLAEQLVVAGHAQPPVRHHQLSSLVSVVVQLVDDFARKYFYGGDPDDPVDDDDGIDTSNNNQPRRPQRHPPQDSVNNRVVRVVVNVVDDRHPRRQVRNQQSSNSRDFPQDDPVRDTDGDDDDPDD/DDWDKDWQADPVLQFIKIWTARAQLEFTEIEQFFWAADPVVRDTDCVRVVVVVVVCVVSNYQYAEYEYQALDQRGAHCQVVNCVVRNHFYEFAQCLLVVQVVVCVVQVPDPVRRSRLVLGRYHAYAQDWDDGGPWIKGWHQQAALARTGIWMDTPLEIEREQLAEQLVVAGHAQPPVRHHQLSSLVSVVVQLVDDFARKYFYGGDPDDPVDDDDGIDTSNNNQPRRPQRHPPQDSVNNRVVRVVVNVVDDRHPRRQVRNCQSSNSRDFPQDDPVRDTDGDDDPPDD

Solvent-accessible surface area (backbone atoms only — not comparable to full-atom values): 28668 Å² total; per-residue (Å²): 107,76,56,46,77,46,80,44,78,36,85,90,61,32,35,37,20,37,42,38,28,45,46,90,54,31,20,20,33,35,34,51,45,46,28,40,69,41,82,40,42,32,30,67,48,54,64,61,41,47,52,50,52,50,49,37,57,73,45,46,44,42,44,52,33,36,38,34,29,50,70,37,40,53,48,31,35,26,48,40,62,46,30,73,75,56,43,49,39,38,32,33,26,57,41,38,22,61,56,33,47,55,47,33,63,69,67,63,53,54,87,84,63,65,52,70,46,73,61,35,75,39,65,45,45,68,68,41,71,50,72,35,65,85,29,54,30,31,33,36,63,32,30,8,34,30,60,20,21,21,23,41,35,42,47,64,36,30,39,39,23,70,50,46,40,54,31,92,68,19,56,52,62,27,76,45,88,70,25,28,45,64,47,27,50,52,29,49,48,60,59,54,68,47,61,51,80,33,37,35,32,32,29,43,37,86,54,56,93,90,51,75,74,63,50,71,51,30,31,43,52,36,40,70,52,14,75,56,65,16,73,89,59,48,70,69,61,36,32,53,52,48,54,59,51,44,74,70,56,76,67,48,74,32,28,54,65,8,37,65,22,25,67,31,43,26,38,70,52,75,53,48,98,85,70,48,26,55,44,63,38,44,48,64,74,102,110,78,57,45,78,45,82,45,77,37,85,91,61,31,35,37,21,36,42,38,29,45,46,90,53,32,21,20,32,36,33,52,45,45,29,41,70,41,83,40,43,32,31,68,46,53,65,63,42,47,53,51,50,50,52,36,56,74,44,47,44,42,46,53,32,34,38,36,30,51,70,37,39,54,47,29,36,26,47,39,61,46,32,75,76,53,43,50,39,38,31,34,25,56,41,37,23,60,56,32,48,54,48,32,63,68,69,63,54,55,87,84,63,66,52,67,46,72,62,35,73,37,66,45,46,68,65,40,70,50,69,34,64,85,31,54,29,32,33,37,64,32,31,8,35,31,60,19,22,21,22,40,34,42,47,65,35,30,38,40,23,67,50,46,41,54,31,92,69,18,57,50,60,28,77,45,87,68,25,28,46,64,47,29,49,52,29,50,50,59,59,55,67,46,61,51,80,34,38,35,33,32,29,43,38,86,54,54,91,91,50,72,77,62,49,71,50,30,31,44,53,36,40,70,52,15,77,57,65,16,72,90,58,49,69,69,60,36,33,55,52,49,55,58,52,44,73,70,55,77,69,47,75,31,27,56,64,8,38,64,23,25,68,33,42,26,39,69,52,76,54,47,98,86,68,49,27,56,43,63,39,43,47,65,73,104

Sequence (572 aa):
MKPYIEAFFDPATWTISYVVYDEPGGSCAIIDPVLDYDPKSGRTRTISADRIIAFVNEKRLRTEWILETHAHADHLTSANYLKNKLGGKTAIGKEIPAVQETFKKIFNLGTDFIPDGRHFDQLLADGETFRIGKVTATAISTPGHTPADLSYQIGEAIFVGDTLFMPDLGTARADFPGGDARRLFRSIHKLLAYPAETRLFLCHDYAPASRSTRWETTVAEQRAHNIHVHDGIDEHEYVAMRQARDATLDMPHLLLPSIQVNVRAGQMPPPEDNGISYLKIPLNVIMKPYIEAFFDPATWTISYVVYDEPGGSCAIIDPVLDYDPKSGRTRTISADRIIAFVNEKRLRTEWILETHAHADHLTSANYLKNKLGGKTAIGKEIPAVQETFKKIFNLGTDFIPDGRHFDQLLADGETFRIGKVTATAISTPGHTPADLSYQIGEAIFVGDTLFMPDLGTARADFPGGDARRLFRSIHKLLAYPAETRLFLCHDYAPASRSTRWETTVAEQRAHNIHVHDGIDEHEYVAMRQARDATLDMPHLLLPSIQVNVRAGQMPPPEDNGISYLKIPLNVI

Organism: Nitrosospira multiformis (strain ATCC 25196 / NCIMB 11849 / C 71) (NCBI:txid323848)

InterPro domains:
  IPR001279 Metallo-beta-lactamase [PF00753] (17-204)
  IPR001279 Metallo-beta-lactamase [SM00849] (14-204)
  IPR036866 Ribonuclease Z/Hydroxyacylglutathione hydrolase-like [G3DSA:3.60.15.10] (2-286)
  IPR036866 Ribonuclease Z/Hydroxyacylglutathione hydrolase-like [SSF56281] (8-285)
  IPR044528 Persulfide dioxygenase-like, MBL-fold metallo-hydrolase domain [cd07724] (4-206)
  IPR051682 Mitochondrial Persulfide Dioxygenase [PTHR43084] (3-270)

Radius of gyration: 27.71 Å; Cα contacts (8 Å, |Δi|>4): 1385; chains: 2; bounding box: 57×81×58 Å

Secondary structure (DSSP, 8-state):
---EEEEEEETTTTEEEEEEESSTTSEEEEESPEEEEETTTTEEE-HHHHHHHHHHHHTT-EEEEEE-SS--SSSEE-HHHHHHHH--EEEEETTHHHHHHHHHHHHT--TT---SSTTSSEEEPTT-EEEETTEEEEEEE--SSSTT-EEEEETTEEEEESSB--TTT-B----STT--HHHHHHHHHHHHTS-TT-EEEESB----TTS----EEEHHHHHHH-TTT-TT--HHHHHHHHHHHHTTPPPPTTHHHHHHHHTTTTPPPPP-TTS--EEEEETT--/---EEEEEEETTTTEEEEEEESSTTSEEEEESPEEEEETTTTEEE-HHHHHHHHHHHHTTPEEEEEE-SS--SSSEE-HHHHHHHH--EEEEETTHHHHHHHHHHHHT--TT---SSTTSSEEEPTT-EEEETTEEEEEEE--SSSTT-EEEEETTEEE--SSB--TTT-B----STT--HHHHHHHHHHHHTS-TT-EEE-SB----TTS----EEEHHHHHHH-TTT-TT--HHHHHHHHHHHHTTPPPPTTHHHHHHHHTTTTPPPPP-TTS--EEEEETT--